Protein AF-A0A1C7MBB7-F1 (afdb_monomer_lite)

Secondary structure (DSSP, 8-state):
-EEE-TTT--EEEGGGEEE-TTS-EEEHHHHHHHHTTSTT----------------------TT---SS-HHHHHHHHHHHHHHHT--TT--HHHHHHHHHHHHHHHHT--SS-HHHHHHHHHHHHHHHHHHHHHHHHHHHHHHHHHHHHHHHHHHHHHHHHHHHHHHHHHHHHHHHHHHHHHHHHHHHHHHHHHHHHHHHHHHHHHHHHHHHHHHHHHHHHHHHHHHHHHHHHHHHHHHHHHHHHHHHHHHHHHHHHHHHTTS---------------------------S-------TT-----------------------PPPS---PPP------------------------------S-----S--B-TTS-B-S---------------

Organism: Grifola frondosa (NCBI:txid5627)

Radius of gyration: 67.94 Å; chains: 1; bounding box: 140×72×199 Å

Structure (mmCIF, N/CA/C/O backbone):
data_AF-A0A1C7MBB7-F1
#
_entry.id   AF-A0A1C7MBB7-F1
#
loop_
_atom_site.group_PDB
_atom_site.id
_atom_site.type_symbol
_atom_site.label_atom_id
_atom_site.label_alt_id
_atom_site.label_comp_id
_atom_site.label_asym_id
_atom_site.label_entity_id
_atom_site.label_seq_id
_atom_site.pdbx_PDB_ins_code
_atom_site.Cartn_x
_atom_site.Cartn_y
_atom_site.Cartn_z
_atom_site.occupancy
_atom_site.B_iso_or_equiv
_atom_site.auth_seq_id
_atom_site.auth_comp_id
_atom_site.auth_asym_id
_atom_site.auth_atom_id
_atom_site.pdbx_PDB_model_num
ATOM 1 N N . MET A 1 1 ? -43.942 28.222 29.149 1.00 74.62 1 MET A N 1
ATOM 2 C CA . MET A 1 1 ? -43.006 27.187 28.651 1.00 74.62 1 MET A CA 1
ATOM 3 C C . MET A 1 1 ? -43.796 25.932 28.315 1.00 74.62 1 MET A C 1
ATOM 5 O O . MET A 1 1 ? -44.731 25.623 29.048 1.00 74.62 1 MET A O 1
ATOM 9 N N . ARG A 1 2 ? -43.474 25.264 27.203 1.00 86.38 2 ARG A N 1
ATOM 10 C CA . ARG A 1 2 ? -44.085 23.990 26.786 1.00 86.38 2 ARG A CA 1
ATOM 11 C C . ARG A 1 2 ? -43.012 22.900 26.817 1.00 86.38 2 ARG A C 1
ATOM 13 O O . ARG A 1 2 ? -41.853 23.214 26.561 1.00 86.38 2 ARG A O 1
ATOM 20 N N . TYR A 1 3 ? -43.401 21.676 27.157 1.00 90.50 3 TYR A N 1
ATOM 21 C CA . TYR A 1 3 ? -42.502 20.526 27.287 1.00 90.50 3 TYR A CA 1
ATOM 22 C C . TYR A 1 3 ? -42.926 19.422 26.315 1.00 90.50 3 TYR A C 1
ATOM 24 O O . TYR A 1 3 ? -44.121 19.232 26.083 1.00 90.50 3 TYR A O 1
ATOM 32 N N . LEU A 1 4 ? -41.946 18.717 25.748 1.00 94.12 4 LEU A N 1
ATOM 33 C CA . LEU A 1 4 ? -42.153 17.647 24.773 1.00 94.12 4 LEU A CA 1
ATOM 34 C C . LEU A 1 4 ? -42.424 16.324 25.494 1.00 94.12 4 LEU A C 1
ATOM 36 O O . LEU A 1 4 ? -41.613 15.888 26.311 1.00 94.12 4 LEU A O 1
ATOM 40 N N . CYS A 1 5 ? -43.556 15.682 25.211 1.00 93.44 5 CYS A N 1
ATOM 41 C CA . CYS A 1 5 ? -43.841 14.355 25.748 1.00 93.44 5 CYS A CA 1
ATOM 42 C C . CYS A 1 5 ? -43.108 13.305 24.912 1.00 93.44 5 CYS A C 1
ATOM 44 O O . CYS A 1 5 ? -43.241 13.277 23.696 1.00 93.44 5 CYS A O 1
ATOM 46 N N . THR A 1 6 ? -42.352 12.412 25.546 1.00 87.81 6 THR A N 1
ATOM 47 C CA . THR A 1 6 ? -41.551 11.398 24.838 1.00 87.81 6 THR A CA 1
ATOM 48 C C . THR A 1 6 ? -42.374 10.258 24.232 1.00 87.81 6 THR A C 1
ATOM 50 O O . THR A 1 6 ? -41.851 9.538 23.387 1.00 87.81 6 THR A O 1
ATOM 53 N N . ILE A 1 7 ? -43.643 10.099 24.629 1.00 91.44 7 ILE A N 1
ATOM 54 C CA . ILE A 1 7 ? -44.544 9.059 24.103 1.00 91.44 7 ILE A CA 1
ATOM 55 C C . ILE A 1 7 ? -45.234 9.546 22.825 1.00 91.44 7 ILE A C 1
ATOM 57 O O . ILE A 1 7 ? -45.037 8.952 21.770 1.00 91.44 7 ILE A O 1
ATOM 61 N N . CYS A 1 8 ? -46.012 10.633 22.893 1.00 94.19 8 CYS A N 1
ATOM 62 C CA . CYS A 1 8 ? -46.713 11.167 21.718 1.00 94.19 8 CYS A CA 1
ATOM 63 C C . CYS A 1 8 ? -45.864 12.111 20.856 1.00 94.19 8 CYS A C 1
ATOM 65 O O . CYS A 1 8 ? -46.269 12.436 19.748 1.00 94.19 8 CYS A O 1
ATOM 67 N N . GLN A 1 9 ? -44.702 12.559 21.346 1.00 94.56 9 GLN A N 1
ATOM 68 C CA . GLN A 1 9 ? -43.842 13.549 20.682 1.00 94.56 9 GLN A CA 1
ATOM 69 C C . GLN A 1 9 ? -44.513 14.917 20.450 1.00 94.56 9 GLN A C 1
ATOM 71 O O . GLN A 1 9 ? -44.089 15.685 19.588 1.00 94.56 9 GLN A O 1
ATOM 76 N N . GLU A 1 10 ? -45.520 15.268 21.257 1.00 96.00 10 GLU A N 1
ATOM 77 C CA . GLU A 1 10 ? -46.204 16.565 21.201 1.00 96.00 10 GLU A CA 1
ATOM 78 C C . GLU A 1 10 ? -45.798 17.505 22.350 1.00 96.00 10 GLU A C 1
ATOM 80 O O . GLU A 1 10 ? -45.341 17.085 23.419 1.00 96.00 10 GLU A O 1
ATOM 85 N N . ASN A 1 11 ? -45.951 18.815 22.120 1.00 95.75 11 ASN A N 1
ATOM 86 C CA . ASN A 1 11 ? -45.633 19.861 23.092 1.00 95.75 11 ASN A CA 1
ATOM 87 C C . ASN A 1 11 ? -46.864 20.232 23.923 1.00 95.75 11 ASN A C 1
ATOM 89 O O . ASN A 1 11 ? -47.786 20.866 23.408 1.00 95.75 11 ASN A O 1
ATOM 93 N N . HIS A 1 12 ? -46.830 19.960 25.227 1.00 94.56 12 HIS A N 1
ATOM 94 C CA . HIS A 1 12 ? -47.936 20.283 26.131 1.00 94.56 12 HIS A CA 1
ATOM 95 C C . HIS A 1 12 ? -47.562 21.350 27.167 1.00 94.56 12 HIS A C 1
ATOM 97 O O . HIS A 1 12 ? -46.389 21.678 27.387 1.00 94.56 12 HIS A O 1
ATOM 103 N N . ALA A 1 13 ? -48.581 21.927 27.804 1.00 94.50 13 ALA A N 1
ATOM 104 C CA . ALA A 1 13 ? -48.385 22.812 28.944 1.00 94.50 13 ALA A CA 1
ATOM 105 C C . ALA A 1 13 ? -47.813 22.022 30.133 1.00 94.50 13 ALA A C 1
ATOM 107 O O . ALA A 1 13 ? -48.135 20.851 30.332 1.00 94.50 13 ALA A O 1
ATOM 108 N N . LEU A 1 14 ? -46.992 22.663 30.968 1.00 90.38 14 LEU A N 1
ATOM 109 C CA . LEU A 1 14 ? -46.420 22.001 32.148 1.00 90.38 14 LEU A CA 1
ATOM 110 C C . LEU A 1 14 ? -47.507 21.488 33.116 1.00 90.38 14 LEU A C 1
ATOM 112 O O . LEU A 1 14 ? -47.319 20.471 33.771 1.00 90.38 14 LEU A O 1
ATOM 116 N N . THR A 1 15 ? -48.674 22.137 33.154 1.00 93.38 15 THR A N 1
ATOM 117 C CA . THR A 1 15 ? -49.829 21.733 33.979 1.00 93.38 15 THR A CA 1
ATOM 118 C C . THR A 1 15 ? -50.407 20.367 33.594 1.00 93.38 15 THR A C 1
ATOM 120 O O . THR A 1 15 ? -50.960 19.661 34.441 1.00 93.38 15 THR A O 1
ATOM 123 N N . THR A 1 16 ? -50.245 19.971 32.329 1.00 92.81 16 THR A N 1
ATOM 124 C CA . THR A 1 16 ? -50.697 18.679 31.791 1.00 92.81 16 THR A CA 1
ATOM 125 C C . THR A 1 16 ? -49.640 17.577 31.887 1.00 92.81 16 THR A C 1
ATOM 127 O O . THR A 1 16 ? -49.920 16.442 31.518 1.00 92.81 16 THR A O 1
ATOM 130 N N . PHE A 1 17 ? -48.438 17.870 32.398 1.00 92.44 17 PHE A N 1
ATOM 131 C CA . PHE A 1 17 ? -47.412 16.853 32.629 1.00 92.44 17 PHE A CA 1
ATOM 132 C C . PHE A 1 17 ? -47.584 16.161 33.984 1.00 92.44 17 PHE A C 1
ATOM 134 O O . PHE A 1 17 ? -48.009 16.756 34.980 1.00 92.44 17 PHE A O 1
ATOM 141 N N . ARG A 1 18 ? -47.232 14.879 34.024 1.00 90.56 18 ARG A N 1
ATOM 142 C CA . ARG A 1 18 ? -47.072 14.085 35.243 1.00 90.56 18 ARG A CA 1
ATOM 143 C C . ARG A 1 18 ? -45.681 13.465 35.220 1.00 90.56 18 ARG A C 1
ATOM 145 O O . ARG A 1 18 ? -45.239 12.972 34.183 1.00 90.56 18 ARG A O 1
ATOM 152 N N . PHE A 1 19 ? -44.991 13.536 36.352 1.00 86.50 19 PHE A N 1
ATOM 153 C CA . PHE A 1 19 ? -43.630 13.032 36.505 1.00 86.50 19 PHE A CA 1
ATOM 154 C C . PHE A 1 19 ? -43.663 11.738 37.309 1.00 86.50 19 PHE A C 1
ATOM 156 O O . PHE A 1 19 ? -44.299 11.672 38.359 1.00 86.50 19 PHE A O 1
ATOM 163 N N . LEU A 1 20 ? -42.994 10.709 36.800 1.00 83.19 20 LEU A N 1
ATOM 164 C CA . LEU A 1 20 ? -42.780 9.467 37.534 1.00 83.19 20 LEU A CA 1
ATOM 165 C C . LEU A 1 20 ? -41.634 9.640 38.537 1.00 83.19 20 LEU A C 1
ATOM 167 O O . LEU A 1 20 ? -40.780 10.510 38.373 1.00 83.19 20 LEU A O 1
ATOM 171 N N . LEU A 1 21 ? -41.561 8.755 39.536 1.00 78.06 21 LEU A N 1
ATOM 172 C CA . LEU A 1 21 ? -40.482 8.741 40.539 1.00 78.06 21 LEU A CA 1
ATOM 173 C C . LEU A 1 21 ? -39.079 8.593 39.919 1.00 78.06 21 LEU A C 1
ATOM 175 O O . LEU A 1 21 ? -38.090 8.995 40.521 1.00 78.06 21 LEU A O 1
ATOM 179 N N . CYS A 1 22 ? -38.984 8.065 38.694 1.00 82.00 22 CYS A N 1
ATOM 180 C CA . CYS A 1 22 ? -37.740 7.985 37.927 1.00 82.00 22 CYS A CA 1
ATOM 181 C C . CYS A 1 22 ? -37.345 9.300 37.223 1.00 82.00 22 CYS A C 1
ATOM 183 O O . CYS A 1 22 ? -36.386 9.308 36.456 1.00 82.00 22 CYS A O 1
ATOM 185 N N . GLY A 1 23 ? -38.085 10.393 37.435 1.00 81.62 23 GLY A N 1
ATOM 186 C CA . GLY A 1 23 ? -37.796 11.723 36.889 1.00 81.62 23 GLY A CA 1
ATOM 187 C C . GLY A 1 23 ? -38.270 11.961 35.451 1.00 81.62 23 GLY A C 1
ATOM 188 O O . GLY A 1 23 ? -38.187 13.085 34.962 1.00 81.62 23 GLY A O 1
ATOM 189 N N . HIS A 1 24 ? -38.806 10.947 34.768 1.00 87.44 24 HIS A N 1
ATOM 190 C CA . HIS A 1 24 ? -39.377 11.109 33.429 1.00 87.44 24 HIS A CA 1
ATOM 191 C C . HIS A 1 24 ? -40.777 11.734 33.497 1.00 87.44 24 HIS A C 1
ATOM 193 O O . HIS A 1 24 ? -41.608 11.323 34.310 1.00 87.44 24 HIS A O 1
ATOM 199 N N . GLY A 1 25 ? -41.036 12.721 32.635 1.00 86.75 25 GLY A N 1
ATOM 200 C CA . GLY A 1 25 ? -42.322 13.406 32.520 1.00 86.75 25 GLY A CA 1
ATOM 201 C C . GLY A 1 25 ? -43.064 13.035 31.239 1.00 86.75 25 GLY A C 1
ATOM 202 O O . GLY A 1 25 ? -42.468 13.005 30.163 1.00 86.75 25 GLY A O 1
ATOM 203 N N . PHE A 1 26 ? -44.373 12.814 31.339 1.00 94.12 26 PHE A N 1
ATOM 204 C CA . PHE A 1 26 ? -45.247 12.537 30.195 1.00 94.12 26 PHE A CA 1
ATOM 205 C C . PHE A 1 26 ? -46.540 13.353 30.296 1.00 94.12 26 PHE A C 1
ATOM 207 O O . PHE A 1 26 ? -46.907 13.792 31.389 1.00 94.12 26 PHE A O 1
ATOM 214 N N . CYS A 1 27 ? -47.244 13.562 29.179 1.00 95.50 27 CYS A N 1
ATOM 215 C CA . CYS A 1 27 ? -48.563 14.191 29.233 1.00 95.50 27 CYS A CA 1
ATOM 216 C C . CYS A 1 27 ? -49.583 13.260 29.911 1.00 95.50 27 CYS A C 1
ATOM 218 O O . CYS A 1 27 ? -49.435 12.033 29.885 1.00 95.50 27 CYS A O 1
ATOM 220 N N . SER A 1 28 ? -50.604 13.851 30.537 1.00 93.56 28 SER A N 1
ATOM 221 C CA . SER A 1 28 ? -51.663 13.150 31.276 1.00 93.56 28 SER A CA 1
ATOM 222 C C . SER A 1 28 ? -52.279 12.006 30.482 1.00 93.56 28 SER A C 1
ATOM 224 O O . SER A 1 28 ? -52.461 10.915 31.018 1.00 93.56 28 SER A O 1
ATOM 226 N N . ASP A 1 29 ? -52.527 12.244 29.199 1.00 93.94 29 ASP A N 1
ATOM 227 C CA . ASP A 1 29 ? -53.282 11.338 28.339 1.00 93.94 29 ASP A CA 1
ATOM 228 C C . ASP A 1 29 ? -52.430 10.119 27.966 1.00 93.94 29 ASP A C 1
ATOM 230 O O . ASP A 1 29 ? -52.895 8.980 28.025 1.00 93.94 29 ASP A O 1
ATOM 234 N N . CYS A 1 30 ? -51.137 10.330 27.684 1.00 93.69 30 CYS A N 1
ATOM 235 C CA . CYS A 1 30 ? -50.192 9.239 27.448 1.00 93.69 30 CYS A CA 1
ATOM 236 C C . CYS A 1 30 ? -49.942 8.416 28.714 1.00 93.69 30 CYS A C 1
ATOM 238 O O . CYS A 1 30 ? -49.862 7.194 28.630 1.00 93.69 30 CYS A O 1
ATOM 240 N N . ILE A 1 31 ? -49.851 9.049 29.888 1.00 90.25 31 ILE A N 1
ATOM 241 C CA . ILE A 1 31 ? -49.712 8.318 31.156 1.00 90.25 31 ILE A CA 1
ATOM 242 C C . ILE A 1 31 ? -50.953 7.474 31.444 1.00 90.25 31 ILE A C 1
ATOM 244 O O . ILE A 1 31 ? -50.811 6.311 31.813 1.00 90.25 31 ILE A O 1
ATOM 248 N N . GLN A 1 32 ? -52.155 8.022 31.238 1.00 87.06 32 GLN A N 1
ATOM 249 C CA . GLN A 1 32 ? -53.396 7.275 31.428 1.00 87.06 32 GLN A CA 1
ATOM 250 C C . GLN A 1 32 ? -53.483 6.088 30.468 1.00 87.06 32 GLN A C 1
ATOM 252 O O . GLN A 1 32 ? -53.788 4.975 30.882 1.00 87.06 32 GLN A O 1
ATOM 257 N N . THR A 1 33 ? -53.132 6.300 29.203 1.00 88.50 33 THR A N 1
ATOM 258 C CA . THR A 1 33 ? -53.221 5.256 28.179 1.00 88.50 33 THR A CA 1
ATOM 259 C C . THR A 1 33 ? -52.173 4.160 28.375 1.00 88.50 33 THR A C 1
ATOM 261 O O . THR A 1 33 ? -52.493 2.987 28.236 1.00 88.50 33 THR A O 1
ATOM 264 N N . VAL A 1 34 ? -50.929 4.513 28.717 1.00 82.56 34 VAL A N 1
ATOM 265 C CA . VAL A 1 34 ? -49.808 3.556 28.766 1.00 82.56 34 VAL A CA 1
ATOM 266 C C . VAL A 1 34 ? -49.686 2.857 30.119 1.00 82.56 34 VAL A C 1
ATOM 268 O O . VAL A 1 34 ? -49.382 1.668 30.153 1.00 82.56 34 VAL A O 1
ATOM 271 N N . LEU A 1 35 ? -49.925 3.551 31.237 1.00 73.94 35 LEU A N 1
ATOM 272 C CA . LEU A 1 35 ? -49.762 2.948 32.567 1.00 73.94 35 LEU A CA 1
ATOM 273 C C . LEU A 1 35 ? -51.020 2.227 33.058 1.00 73.94 35 LEU A C 1
ATOM 275 O O . LEU A 1 35 ? -50.889 1.254 33.793 1.00 73.94 35 LEU A O 1
ATOM 279 N N . PHE A 1 36 ? -52.217 2.647 32.635 1.00 66.62 36 PHE A N 1
ATOM 280 C CA . PHE A 1 36 ? -53.476 2.039 33.094 1.00 66.62 36 PHE A CA 1
ATOM 281 C C . PHE A 1 36 ? -54.073 1.023 32.105 1.00 66.62 36 PHE A C 1
ATOM 283 O O . PHE A 1 36 ? -55.148 0.491 32.359 1.00 66.62 36 PHE A O 1
ATOM 290 N N . HIS A 1 37 ? -53.383 0.704 31.001 1.00 66.31 37 HIS A N 1
ATOM 291 C CA . HIS A 1 37 ? -53.708 -0.471 30.172 1.00 66.31 37 HIS A CA 1
ATOM 292 C C . HIS A 1 37 ? -53.126 -1.785 30.710 1.00 66.31 37 HIS A C 1
ATOM 294 O O . HIS A 1 37 ? -53.369 -2.842 30.131 1.00 66.31 37 HIS A O 1
ATOM 300 N N . PHE A 1 38 ? -52.383 -1.744 31.817 1.00 60.94 38 PHE A N 1
ATOM 301 C CA . PHE A 1 38 ? -52.039 -2.946 32.562 1.00 60.94 38 PHE A CA 1
ATOM 302 C C . PHE A 1 38 ? -53.177 -3.236 33.552 1.00 60.94 38 PHE A C 1
ATOM 304 O O . PHE A 1 38 ? -53.322 -2.480 34.514 1.00 60.94 38 PHE A O 1
ATOM 311 N N . PRO A 1 39 ? -53.986 -4.296 33.347 1.00 57.81 39 PRO A N 1
ATOM 312 C CA . PRO A 1 39 ? -55.131 -4.604 34.211 1.00 57.81 39 PRO A CA 1
ATOM 313 C C . PRO A 1 39 ? -54.750 -4.869 35.681 1.00 57.81 39 PRO A C 1
ATOM 315 O O . PRO A 1 39 ? -55.620 -4.817 36.544 1.00 57.81 39 PRO A O 1
ATOM 318 N N . ASP A 1 40 ? -53.457 -5.063 35.967 1.00 52.81 40 ASP A N 1
ATOM 319 C CA . ASP A 1 40 ? -52.919 -5.356 37.301 1.00 52.81 40 ASP A CA 1
ATOM 320 C C . ASP A 1 40 ? -52.143 -4.182 37.941 1.00 52.81 40 ASP A C 1
ATOM 322 O O . ASP A 1 40 ? -51.558 -4.324 39.017 1.00 52.81 40 ASP A O 1
ATOM 326 N N . ALA A 1 41 ? -52.095 -3.007 37.301 1.00 51.41 41 ALA A N 1
ATOM 327 C CA . ALA A 1 41 ? -51.385 -1.850 37.846 1.00 51.41 41 ALA A CA 1
ATOM 328 C C . ALA A 1 41 ? -52.277 -1.064 38.822 1.00 51.41 41 ALA A C 1
ATOM 330 O O . ALA A 1 41 ? -53.028 -0.168 38.434 1.00 51.41 41 ALA A O 1
ATOM 331 N N . HIS A 1 42 ? -52.177 -1.374 40.117 1.00 50.16 42 HIS A N 1
ATOM 332 C CA . HIS A 1 42 ? -52.805 -0.568 41.163 1.00 50.16 42 HIS A CA 1
ATOM 333 C C . HIS A 1 42 ? -51.989 0.711 41.416 1.00 50.16 42 HIS A C 1
ATOM 335 O O . HIS A 1 42 ? -50.816 0.618 41.790 1.00 50.16 42 HIS A O 1
ATOM 341 N N . PRO A 1 43 ? -52.570 1.915 41.250 1.00 51.03 43 PRO A N 1
ATOM 342 C CA . PRO A 1 43 ? -51.902 3.144 41.647 1.00 51.03 43 PRO A CA 1
ATOM 343 C C . PRO A 1 43 ? -51.699 3.131 43.165 1.00 51.03 43 PRO A C 1
ATOM 345 O O . PRO A 1 43 ? -52.655 3.178 43.938 1.00 51.03 43 PRO A O 1
ATOM 348 N N . VAL A 1 44 ? -50.440 3.064 43.597 1.00 48.47 44 VAL A N 1
ATOM 349 C CA . VAL A 1 44 ? -50.074 3.287 44.996 1.00 48.47 44 VAL A CA 1
ATOM 350 C C . VAL A 1 44 ? -50.167 4.788 45.240 1.00 48.47 44 VAL A C 1
ATOM 352 O O . VAL A 1 44 ? -49.237 5.542 44.956 1.00 48.47 44 VAL A O 1
ATOM 355 N N . PHE A 1 45 ? -51.323 5.235 45.724 1.00 43.97 45 PHE A N 1
ATOM 356 C CA . PHE A 1 45 ? -51.444 6.559 46.313 1.00 43.97 45 PHE A CA 1
ATOM 357 C C . PHE A 1 45 ? -50.676 6.529 47.630 1.00 43.97 45 PHE A C 1
ATOM 359 O O . PHE A 1 45 ? -51.116 5.926 48.606 1.00 43.97 45 PHE A O 1
ATOM 366 N N . ILE A 1 46 ? -49.490 7.136 47.638 1.00 42.34 46 ILE A N 1
ATOM 367 C CA . ILE A 1 46 ? -48.825 7.489 48.887 1.00 42.34 46 ILE A CA 1
ATOM 368 C C . ILE A 1 46 ? -49.637 8.654 49.439 1.00 42.34 46 ILE A C 1
ATOM 370 O O . ILE A 1 46 ? -49.432 9.806 49.059 1.00 42.34 46 ILE A O 1
ATOM 374 N N . ASP A 1 47 ? -50.638 8.324 50.247 1.00 35.34 47 ASP A N 1
ATOM 375 C CA . ASP A 1 47 ? -51.348 9.308 51.038 1.00 35.34 47 ASP A CA 1
ATOM 376 C C . ASP A 1 47 ? -50.350 9.796 52.089 1.00 35.34 47 ASP A C 1
ATOM 378 O O . ASP A 1 47 ? -50.047 9.105 53.064 1.00 35.34 47 ASP A O 1
ATOM 382 N N . SER A 1 48 ? -49.750 10.959 51.842 1.00 39.06 48 SER A N 1
ATOM 383 C CA . SER A 1 48 ? -48.889 11.653 52.800 1.00 39.06 48 SER A CA 1
ATOM 384 C C . SER A 1 48 ? -49.735 12.247 53.928 1.00 39.06 48 SER A C 1
ATOM 386 O O . SER A 1 48 ? -49.613 13.423 54.267 1.00 39.06 48 SER A O 1
ATOM 388 N N . SER A 1 49 ? -50.621 11.447 54.518 1.00 42.31 49 SER A N 1
ATOM 389 C CA . SER A 1 49 ? -51.224 11.755 55.799 1.00 42.31 49 SER A CA 1
ATOM 390 C C . SER A 1 49 ? -50.158 11.511 56.862 1.00 42.31 49 SER A C 1
ATOM 392 O O . SER A 1 49 ? -50.114 10.464 57.510 1.00 42.31 49 SER A O 1
ATOM 394 N N . GLU A 1 50 ? -49.280 12.496 57.039 1.00 43.84 50 GLU A N 1
ATOM 395 C CA . GLU A 1 50 ? -48.503 12.687 58.260 1.00 43.84 50 GLU A CA 1
ATOM 396 C C . GLU A 1 50 ? -49.474 12.978 59.415 1.00 43.84 50 GLU A C 1
ATOM 398 O O . GLU A 1 50 ? -49.576 14.084 59.932 1.00 43.84 50 GLU A O 1
ATOM 403 N N . SER A 1 51 ? -50.231 11.965 59.832 1.00 42.81 51 SER A N 1
ATOM 404 C CA . SER A 1 51 ? -50.850 11.934 61.150 1.00 42.81 51 SER A CA 1
ATOM 405 C C . SER A 1 51 ? -49.851 11.280 62.090 1.00 42.81 51 SER A C 1
ATOM 407 O O . SER A 1 51 ? -50.017 10.146 62.530 1.00 42.81 51 SER A O 1
ATOM 409 N N . SER A 1 52 ? -48.781 12.021 62.383 1.00 44.44 52 SER A N 1
ATOM 410 C CA . SER A 1 52 ? -47.978 11.815 63.585 1.00 44.44 52 SER A CA 1
ATOM 411 C C . SER A 1 52 ? -48.864 12.120 64.790 1.00 44.44 52 SER A C 1
ATOM 413 O O . SER A 1 52 ? -48.789 13.185 65.400 1.00 44.44 52 SER A O 1
ATOM 415 N N . SER A 1 53 ? -49.751 11.184 65.125 1.00 40.28 53 SER A N 1
ATOM 416 C CA . SER A 1 53 ? -50.398 11.130 66.425 1.00 40.28 53 SER A CA 1
ATOM 417 C C . SER A 1 53 ? -49.324 10.748 67.433 1.00 40.28 53 SER A C 1
ATOM 419 O O . SER A 1 53 ? -49.069 9.579 67.713 1.00 40.28 53 SER A O 1
ATOM 421 N N . GLN A 1 54 ? -48.647 11.779 67.925 1.00 45.00 54 GLN A N 1
ATOM 422 C CA . GLN A 1 54 ? -47.765 11.753 69.074 1.00 45.00 54 GLN A CA 1
ATOM 423 C C . GLN A 1 54 ? -48.600 11.317 70.288 1.00 45.00 54 GLN A C 1
ATOM 425 O O . GLN A 1 54 ? -49.183 12.133 70.997 1.00 45.00 54 GLN A O 1
ATOM 430 N N . LEU A 1 55 ? -48.717 10.002 70.483 1.00 40.28 55 LEU A N 1
ATOM 431 C CA . LEU A 1 55 ? -49.243 9.403 71.703 1.00 40.28 55 LEU A CA 1
ATOM 432 C C . LEU A 1 55 ? -48.283 9.778 72.835 1.00 40.28 55 LEU A C 1
ATOM 434 O O . LEU A 1 55 ? -47.217 9.183 72.990 1.00 40.28 55 LEU A O 1
ATOM 438 N N . GLN A 1 56 ? -48.641 10.812 73.595 1.00 42.88 56 GLN A N 1
ATOM 439 C CA . GLN A 1 56 ? -48.006 11.078 74.876 1.00 42.88 56 GLN A CA 1
ATOM 440 C C . GLN A 1 56 ? -48.271 9.890 75.812 1.00 42.88 56 GLN A C 1
ATOM 442 O O . GLN A 1 56 ? -49.422 9.464 75.939 1.00 42.88 56 GLN A O 1
ATOM 447 N N . PRO A 1 57 ? -47.242 9.359 76.490 1.00 43.00 57 PRO A N 1
ATOM 448 C CA . PRO A 1 57 ? -47.440 8.355 77.514 1.00 43.00 57 PRO A CA 1
ATOM 449 C C . PRO A 1 57 ? -48.049 9.043 78.738 1.00 43.00 57 PRO A C 1
ATOM 451 O O . PRO A 1 57 ? -47.389 9.806 79.443 1.00 43.00 57 PRO A O 1
ATOM 454 N N . THR A 1 58 ? -49.327 8.782 78.995 1.00 43.12 58 THR A N 1
ATOM 455 C CA . THR A 1 58 ? -49.953 9.073 80.284 1.00 43.12 58 THR A CA 1
ATOM 456 C C . THR A 1 58 ? -49.261 8.232 81.354 1.00 43.12 58 THR A C 1
ATOM 458 O O . THR A 1 58 ? -49.506 7.031 81.470 1.00 43.12 58 THR A O 1
ATOM 461 N N . HIS A 1 59 ? -48.366 8.870 82.108 1.00 46.41 59 HIS A N 1
ATOM 462 C CA . HIS A 1 59 ? -47.782 8.351 83.340 1.00 46.41 59 HIS A CA 1
ATOM 463 C C . HIS A 1 59 ? -48.889 8.181 84.389 1.00 46.41 59 HIS A C 1
ATOM 465 O O . HIS A 1 59 ? -49.248 9.124 85.089 1.00 46.41 59 HIS A O 1
ATOM 471 N N . HIS A 1 60 ? -49.437 6.972 84.482 1.00 45.31 60 HIS A N 1
ATOM 472 C CA . HIS A 1 60 ? -50.104 6.506 85.690 1.00 45.31 60 HIS A CA 1
ATOM 473 C C . HIS A 1 60 ? -49.055 5.791 86.545 1.00 45.31 60 HIS A C 1
ATOM 475 O O . HIS A 1 60 ? -48.601 4.701 86.197 1.00 45.31 60 HIS A O 1
ATOM 481 N N . GLU A 1 61 ? -48.640 6.431 87.637 1.00 44.78 61 GLU A N 1
ATOM 482 C CA . GLU A 1 61 ? -47.849 5.801 88.694 1.00 44.78 61 GLU A CA 1
ATOM 483 C C . GLU A 1 61 ? -48.754 4.827 89.466 1.00 44.78 61 GLU A C 1
ATOM 485 O O . GLU A 1 61 ? -49.448 5.205 90.405 1.00 44.78 61 GLU A O 1
ATOM 490 N N . ASP A 1 62 ? -48.807 3.573 89.006 1.00 43.88 62 ASP A N 1
ATOM 491 C CA . ASP A 1 62 ? -49.349 2.445 89.772 1.00 43.88 62 ASP A CA 1
ATOM 492 C C . ASP A 1 62 ? -48.221 1.918 90.673 1.00 43.88 62 ASP A C 1
ATOM 494 O O . ASP A 1 62 ? -47.396 1.086 90.277 1.00 43.88 62 ASP A O 1
ATOM 498 N N . GLU A 1 63 ? -48.120 2.494 91.872 1.00 48.03 63 GLU A N 1
ATOM 499 C CA . GLU A 1 63 ? -47.199 2.055 92.915 1.00 48.03 63 GLU A CA 1
ATOM 500 C C . GLU A 1 63 ? -47.527 0.613 93.337 1.00 48.03 63 GLU A C 1
ATOM 502 O O . GLU A 1 63 ? -48.576 0.325 93.910 1.00 48.03 63 GLU A O 1
ATOM 507 N N . GLY A 1 64 ? -46.591 -0.308 93.088 1.00 49.72 64 GLY A N 1
ATOM 508 C CA . GLY A 1 64 ? -46.547 -1.604 93.776 1.00 49.72 64 GLY A CA 1
ATOM 509 C C . GLY A 1 64 ? -46.680 -2.854 92.909 1.00 49.72 64 GLY A C 1
ATOM 510 O O . GLY A 1 64 ? -46.586 -3.959 93.445 1.00 49.72 64 GLY A O 1
ATOM 511 N N . ARG A 1 65 ? -46.830 -2.743 91.583 1.00 53.28 65 ARG A N 1
ATOM 512 C CA . ARG A 1 65 ? -46.720 -3.923 90.710 1.00 53.28 65 ARG A CA 1
ATOM 513 C C . ARG A 1 65 ? -45.256 -4.175 90.376 1.00 53.28 65 ARG A C 1
ATOM 515 O O . ARG A 1 65 ? -44.639 -3.411 89.638 1.00 53.28 65 ARG A O 1
ATOM 522 N N . GLN A 1 66 ? -44.696 -5.262 90.915 1.00 55.88 66 GLN A N 1
ATOM 523 C CA . GLN A 1 66 ? -43.450 -5.812 90.382 1.00 55.88 66 GLN A CA 1
ATOM 524 C C . GLN A 1 66 ? -43.580 -5.899 88.854 1.00 55.88 66 GLN A C 1
ATOM 526 O O . GLN A 1 66 ? -44.614 -6.380 88.374 1.00 55.88 66 GLN A O 1
ATOM 531 N N . PRO A 1 67 ? -42.586 -5.414 88.086 1.00 59.31 67 PRO A N 1
ATOM 532 C CA . PRO A 1 67 ? -42.639 -5.513 86.639 1.00 59.31 67 PRO A CA 1
ATOM 533 C C . PRO A 1 67 ? -42.875 -6.985 86.271 1.00 59.31 67 PRO A C 1
ATOM 535 O O . PRO A 1 67 ? -42.208 -7.856 86.832 1.00 59.31 67 PRO A O 1
ATOM 538 N N . PRO A 1 68 ? -43.811 -7.283 85.350 1.00 69.94 68 PRO A N 1
ATOM 539 C CA . PRO A 1 68 ? -44.210 -8.656 85.022 1.00 69.94 68 PRO A CA 1
ATOM 540 C C . PRO A 1 68 ? -43.072 -9.498 84.423 1.00 69.94 68 PRO A C 1
ATOM 542 O O . PRO A 1 68 ? -43.237 -10.693 84.197 1.00 69.94 68 PRO A O 1
ATOM 545 N N . PHE A 1 69 ? -41.914 -8.883 84.174 1.00 74.81 69 PHE A N 1
ATOM 546 C CA . PHE A 1 69 ? -40.747 -9.481 83.554 1.00 74.81 69 PHE A CA 1
ATOM 547 C C . PHE A 1 69 ? -39.483 -9.176 84.356 1.00 74.81 69 PHE A C 1
ATOM 549 O O . PHE A 1 69 ? -39.321 -8.095 84.928 1.00 74.81 69 PHE A O 1
ATOM 556 N N . SER A 1 70 ? -38.551 -10.128 84.353 1.00 82.12 70 SER A N 1
ATOM 557 C CA . SER A 1 70 ? -37.241 -9.951 84.968 1.00 82.12 70 SER A CA 1
ATOM 558 C C . SER A 1 70 ? -36.454 -8.830 84.271 1.00 82.12 70 SER A C 1
ATOM 560 O O . SER A 1 70 ? -36.530 -8.624 83.058 1.00 82.12 70 SER A O 1
ATOM 562 N N . ARG A 1 71 ? -35.646 -8.092 85.041 1.00 80.31 71 ARG A N 1
ATOM 563 C CA . ARG A 1 71 ? -34.801 -7.003 84.518 1.00 80.31 71 ARG A CA 1
ATOM 564 C C . ARG A 1 71 ? -33.816 -7.488 83.446 1.00 80.31 71 ARG A C 1
ATOM 566 O O . ARG A 1 71 ? -33.484 -6.740 82.528 1.00 80.31 71 ARG A O 1
ATOM 573 N N . THR A 1 72 ? -33.374 -8.741 83.539 1.00 81.00 72 THR A N 1
ATOM 574 C CA . THR A 1 72 ? -32.518 -9.392 82.540 1.00 81.00 72 THR A CA 1
ATOM 575 C C . THR A 1 72 ? -33.241 -9.562 81.207 1.00 81.00 72 THR A C 1
ATOM 577 O O . THR A 1 72 ? -32.678 -9.202 80.176 1.00 81.00 72 THR A O 1
ATOM 580 N N . LEU A 1 73 ? -34.502 -10.006 81.226 1.00 78.25 73 LEU A N 1
ATOM 581 C CA . LEU A 1 73 ? -35.320 -10.148 80.022 1.00 78.25 73 LEU A CA 1
ATOM 582 C C . LEU A 1 73 ? -35.591 -8.793 79.357 1.00 78.25 73 LEU A C 1
ATOM 584 O O . LEU A 1 73 ? -35.448 -8.671 78.145 1.00 78.25 73 LEU A O 1
ATOM 588 N N . LEU A 1 74 ? -35.904 -7.754 80.138 1.00 77.62 74 LEU A N 1
ATOM 589 C CA . LEU A 1 74 ? -36.099 -6.400 79.601 1.00 77.62 74 LEU A CA 1
ATOM 590 C C . LEU A 1 74 ? -34.831 -5.862 78.925 1.00 77.62 74 LEU A C 1
ATOM 592 O O . LEU A 1 74 ? -34.906 -5.299 77.836 1.00 77.62 74 LEU A O 1
ATOM 596 N N . THR A 1 75 ? -33.661 -6.096 79.525 1.00 80.94 75 THR A N 1
ATOM 597 C CA . THR A 1 75 ? -32.374 -5.717 78.916 1.00 80.94 75 THR A CA 1
ATOM 598 C C . THR A 1 75 ? -32.133 -6.464 77.598 1.00 80.94 75 THR A C 1
ATOM 600 O O . THR A 1 75 ? -31.692 -5.858 76.624 1.00 80.94 75 THR A O 1
ATOM 603 N N . GLN A 1 76 ? -32.466 -7.759 77.529 1.00 79.56 76 GLN A N 1
ATOM 604 C CA . GLN A 1 76 ? -32.351 -8.553 76.299 1.00 79.56 76 GLN A CA 1
ATOM 605 C C . GLN A 1 76 ? -33.349 -8.116 75.218 1.00 79.56 76 GLN A C 1
ATOM 607 O O . GLN A 1 76 ? -32.971 -7.995 74.056 1.00 79.56 76 GLN A O 1
ATOM 612 N N . MET A 1 77 ? -34.599 -7.819 75.589 1.00 74.88 77 MET A N 1
ATOM 613 C CA . MET A 1 77 ? -35.608 -7.273 74.675 1.00 74.88 77 MET A CA 1
ATOM 614 C C . MET A 1 77 ? -35.165 -5.933 74.098 1.00 74.88 77 MET A C 1
ATOM 616 O O . MET A 1 77 ? -35.292 -5.709 72.898 1.00 74.88 77 MET A O 1
ATOM 620 N N . GLN A 1 78 ? -34.622 -5.053 74.941 1.00 77.38 78 GLN A N 1
ATOM 621 C CA . GLN A 1 78 ? -34.139 -3.750 74.511 1.00 77.38 78 GLN A CA 1
ATOM 622 C C . GLN A 1 78 ? -32.934 -3.904 73.580 1.00 77.38 78 GLN A C 1
ATOM 624 O O . GLN A 1 78 ? -32.929 -3.305 72.512 1.00 77.38 78 GLN A O 1
ATOM 629 N N . HIS A 1 79 ? -31.980 -4.785 73.903 1.00 77.12 79 HIS A N 1
ATOM 630 C CA . HIS A 1 79 ? -30.852 -5.113 73.028 1.00 77.12 79 HIS A CA 1
ATOM 631 C C . HIS A 1 79 ? -31.313 -5.644 71.659 1.00 77.12 79 HIS A C 1
ATOM 633 O O . HIS A 1 79 ? -30.917 -5.097 70.630 1.00 77.12 79 HIS A O 1
ATOM 639 N N . ALA A 1 80 ? -32.210 -6.635 71.637 1.00 76.81 80 ALA A N 1
ATOM 640 C CA . ALA A 1 80 ? -32.787 -7.174 70.406 1.00 76.81 80 ALA A CA 1
ATOM 641 C C . ALA A 1 80 ? -33.539 -6.101 69.603 1.00 76.81 80 ALA A C 1
ATOM 643 O O . ALA A 1 80 ? -33.384 -6.034 68.386 1.00 76.81 80 ALA A O 1
ATOM 644 N N . ALA A 1 81 ? -34.299 -5.226 70.270 1.00 75.00 81 ALA A N 1
ATOM 645 C CA . ALA A 1 81 ? -34.978 -4.109 69.622 1.00 75.00 81 ALA A CA 1
ATOM 646 C C . ALA A 1 81 ? -33.974 -3.173 68.941 1.00 75.00 81 ALA A C 1
ATOM 648 O O . ALA A 1 81 ? -34.147 -2.896 67.762 1.00 75.00 81 ALA A O 1
ATOM 649 N N . THR A 1 82 ? -32.904 -2.764 69.636 1.00 73.12 82 THR A N 1
ATOM 650 C CA . THR A 1 82 ? -31.836 -1.925 69.054 1.00 73.12 82 THR A CA 1
ATOM 651 C C . THR A 1 82 ? -31.147 -2.579 67.858 1.00 73.12 82 THR A C 1
ATOM 653 O O . THR A 1 82 ? -30.908 -1.906 66.861 1.00 73.12 82 THR A O 1
ATOM 656 N N . GLU A 1 83 ? -30.829 -3.876 67.921 1.00 77.19 83 GLU A N 1
ATOM 657 C CA . GLU A 1 83 ? -30.240 -4.593 66.778 1.00 77.19 83 GLU A CA 1
ATOM 658 C C . GLU A 1 83 ? -31.199 -4.591 65.580 1.00 77.19 83 GLU A C 1
ATOM 660 O O . GLU A 1 83 ? -30.747 -4.399 64.457 1.00 77.19 83 GLU A O 1
ATOM 665 N N . ILE A 1 84 ? -32.516 -4.707 65.803 1.00 76.19 84 ILE A N 1
ATOM 666 C CA . ILE A 1 84 ? -33.520 -4.613 64.733 1.00 76.19 84 ILE A CA 1
ATOM 667 C C . ILE A 1 84 ? -33.621 -3.195 64.167 1.00 76.19 84 ILE A C 1
ATOM 669 O O . ILE A 1 84 ? -33.631 -3.046 62.948 1.00 76.19 84 ILE A O 1
ATOM 673 N N . THR A 1 85 ? -33.690 -2.154 65.006 1.00 75.31 85 THR A N 1
ATOM 674 C CA . THR A 1 85 ? -33.764 -0.762 64.524 1.00 75.31 85 THR A CA 1
ATOM 675 C C . THR A 1 85 ? -32.507 -0.335 63.778 1.00 75.31 85 THR A C 1
ATOM 677 O O . THR A 1 85 ? -32.586 0.524 62.905 1.00 75.31 85 THR A O 1
ATOM 680 N N . ASN A 1 86 ? -31.364 -0.942 64.093 1.00 76.19 86 ASN A N 1
ATOM 681 C CA . ASN A 1 86 ? -30.103 -0.685 63.409 1.00 76.19 86 ASN A CA 1
ATOM 682 C C . ASN A 1 86 ? -29.936 -1.502 62.116 1.00 76.19 86 ASN A C 1
ATOM 684 O O . ASN A 1 86 ? -28.950 -1.295 61.409 1.00 76.19 86 ASN A O 1
ATOM 688 N N . MET A 1 87 ? -30.864 -2.412 61.782 1.00 77.88 87 MET A N 1
ATOM 689 C CA . MET A 1 87 ? -30.811 -3.123 60.506 1.00 77.88 87 MET A CA 1
ATOM 690 C C . MET A 1 87 ? -31.325 -2.254 59.360 1.00 77.88 87 MET A C 1
ATOM 692 O O . MET A 1 87 ? -32.507 -1.928 59.277 1.00 77.88 87 MET A O 1
ATOM 696 N N . ASP A 1 88 ? -30.431 -1.932 58.433 1.00 75.94 88 ASP A N 1
ATOM 697 C CA . ASP A 1 88 ? -30.733 -1.213 57.202 1.00 75.94 88 ASP A CA 1
ATOM 698 C C . ASP A 1 88 ? -30.767 -2.147 55.974 1.00 75.94 88 ASP A C 1
ATOM 700 O O . ASP A 1 88 ? -30.521 -3.353 56.041 1.00 75.94 88 ASP A O 1
ATOM 704 N N . SER A 1 89 ? -31.042 -1.573 54.800 1.00 70.69 89 SER A N 1
ATOM 705 C CA . SER A 1 89 ? -31.019 -2.294 53.514 1.00 70.69 89 SER A CA 1
ATOM 706 C C . SER A 1 89 ? -29.627 -2.797 53.076 1.00 70.69 89 SER A C 1
ATOM 708 O O . SER A 1 89 ? -29.503 -3.457 52.034 1.00 70.69 89 SER A O 1
ATOM 710 N N . GLN A 1 90 ? -28.571 -2.464 53.825 1.00 72.81 90 GLN A N 1
ATOM 711 C CA . GLN A 1 90 ? -27.189 -2.874 53.569 1.00 72.81 90 GLN A CA 1
ATOM 712 C C . GLN A 1 90 ? -26.687 -3.933 54.552 1.00 72.81 90 GLN A C 1
ATOM 714 O O . GLN A 1 90 ? -25.596 -4.471 54.354 1.00 72.81 90 GLN A O 1
ATOM 719 N N . CYS A 1 91 ? -27.482 -4.276 55.565 1.00 76.50 91 CYS A N 1
ATOM 720 C CA . CYS A 1 91 ? -27.118 -5.275 56.551 1.00 76.50 91 CYS A CA 1
ATOM 721 C C . CYS A 1 91 ? -26.846 -6.637 55.907 1.00 76.50 91 CYS A C 1
ATOM 723 O O . CYS A 1 91 ? -27.584 -7.119 55.041 1.00 76.50 91 CYS A O 1
ATOM 725 N N . SER A 1 92 ? -25.745 -7.257 56.332 1.00 82.31 92 SER A N 1
ATOM 726 C CA . SER A 1 92 ? -25.345 -8.569 55.841 1.00 82.31 92 SER A CA 1
ATOM 727 C C . SER A 1 92 ? -26.332 -9.640 56.308 1.00 82.31 92 SER A C 1
ATOM 729 O O . SER A 1 92 ? -27.020 -9.504 57.323 1.00 82.31 92 SER A O 1
ATOM 731 N N . VAL A 1 93 ? -26.369 -10.756 55.581 1.00 80.94 93 VAL A N 1
ATOM 732 C CA . VAL A 1 93 ? -27.166 -11.936 55.953 1.00 80.94 93 VAL A CA 1
ATOM 733 C C . VAL A 1 93 ? -26.816 -12.411 57.368 1.00 80.94 93 VAL A C 1
ATOM 735 O O . VAL A 1 93 ? -27.690 -12.848 58.112 1.00 80.94 93 VAL A O 1
ATOM 738 N N . GLU A 1 94 ? -25.548 -12.287 57.758 1.00 83.62 94 GLU A N 1
ATOM 739 C CA . GLU A 1 94 ? -25.052 -12.657 59.084 1.00 83.62 94 GLU A CA 1
ATOM 740 C C . GLU A 1 94 ? -25.648 -11.767 60.182 1.00 83.62 94 GLU A C 1
ATOM 742 O O . GLU A 1 94 ? -26.058 -12.290 61.221 1.00 83.62 94 GLU A O 1
ATOM 747 N N . SER A 1 95 ? -25.779 -10.456 59.937 1.00 83.44 95 SER A N 1
ATOM 748 C CA . SER A 1 95 ? -26.448 -9.519 60.852 1.00 83.44 95 SER A CA 1
ATOM 749 C C . SER A 1 95 ? -27.930 -9.857 61.018 1.00 83.44 95 SER A C 1
ATOM 751 O O . SER A 1 95 ? -28.422 -9.930 62.142 1.00 83.44 95 SER A O 1
ATOM 753 N N . VAL A 1 96 ? -28.620 -10.181 59.919 1.00 81.81 96 VAL A N 1
ATOM 754 C CA . VAL A 1 96 ? -30.033 -10.599 59.945 1.00 81.81 96 VAL A CA 1
ATOM 755 C C . VAL A 1 96 ? -30.217 -11.911 60.721 1.00 81.81 96 VAL A C 1
ATOM 757 O O . VAL A 1 96 ? -31.130 -12.044 61.537 1.00 81.81 96 VAL A O 1
ATOM 760 N N . GLN A 1 97 ? -29.323 -12.884 60.529 1.00 82.31 97 GLN A N 1
ATOM 761 C CA . GLN A 1 97 ? -29.341 -14.148 61.274 1.00 82.31 97 GLN A CA 1
ATOM 762 C C . GLN A 1 97 ? -28.971 -13.978 62.754 1.00 82.31 97 GLN A C 1
ATOM 764 O O . GLN A 1 97 ? -29.474 -14.716 63.604 1.00 82.31 97 GLN A O 1
ATOM 769 N N . LYS A 1 98 ? -28.081 -13.037 63.086 1.00 85.81 98 LYS A N 1
ATOM 770 C CA . LYS A 1 98 ? -27.746 -12.683 64.471 1.00 85.81 98 LYS A CA 1
ATOM 771 C C . LYS A 1 98 ? -28.956 -12.054 65.169 1.00 85.81 98 LYS A C 1
ATOM 773 O O . LYS A 1 98 ? -29.349 -12.561 66.214 1.00 85.81 98 LYS A O 1
ATOM 778 N N . ALA A 1 99 ? -29.607 -11.067 64.550 1.00 83.00 99 ALA A N 1
ATOM 779 C CA . ALA A 1 99 ? -30.830 -10.458 65.076 1.00 83.00 99 ALA A CA 1
ATOM 780 C C . ALA A 1 99 ? -31.947 -11.498 65.282 1.00 83.00 99 ALA A C 1
ATOM 782 O O . ALA A 1 99 ? -32.577 -11.538 66.336 1.00 83.00 99 ALA A O 1
ATOM 783 N N . ALA A 1 100 ? -32.134 -12.420 64.329 1.00 81.88 100 ALA A N 1
ATOM 784 C CA . ALA A 1 100 ? -33.103 -13.509 64.460 1.00 81.88 100 ALA A CA 1
ATOM 785 C C . ALA A 1 100 ? -32.821 -14.433 65.662 1.00 81.88 100 ALA A C 1
ATOM 787 O O . ALA A 1 100 ? -33.761 -14.877 66.326 1.00 81.88 100 ALA A O 1
ATOM 788 N N . ARG A 1 101 ? -31.540 -14.718 65.948 1.00 85.19 101 ARG A N 1
ATOM 789 C CA . ARG A 1 101 ? -31.115 -15.512 67.114 1.00 85.19 101 ARG A CA 1
ATOM 790 C C . ARG A 1 101 ? -31.352 -14.770 68.427 1.00 85.19 101 ARG A C 1
ATOM 792 O O . ARG A 1 101 ? -31.866 -15.379 69.355 1.00 85.19 101 ARG A O 1
ATOM 799 N N . GLU A 1 102 ? -31.059 -13.473 68.492 1.00 83.38 102 GLU A N 1
ATOM 800 C CA . GLU A 1 102 ? -31.319 -12.662 69.691 1.00 83.38 102 GLU A CA 1
ATOM 801 C C . GLU A 1 102 ? -32.816 -12.592 70.027 1.00 83.38 102 GLU A C 1
ATOM 803 O O . GLU A 1 102 ? -33.206 -12.794 71.175 1.00 83.38 102 GLU A O 1
ATOM 808 N N . ILE A 1 103 ? -33.678 -12.413 69.020 1.00 82.56 103 ILE A N 1
ATOM 809 C CA . ILE A 1 103 ? -35.140 -12.456 69.206 1.00 82.56 103 ILE A CA 1
ATOM 810 C C . ILE A 1 103 ? -35.588 -13.840 69.690 1.00 82.56 103 ILE A C 1
ATOM 812 O O . ILE A 1 103 ? -36.479 -13.950 70.532 1.00 82.56 103 ILE A O 1
ATOM 816 N N . GLN A 1 104 ? -34.971 -14.909 69.179 1.00 83.25 104 GLN A N 1
ATOM 817 C CA . GLN A 1 104 ? -35.280 -16.263 69.624 1.00 83.25 104 GLN A CA 1
ATOM 818 C C . GLN A 1 104 ? -34.879 -16.492 71.089 1.00 83.25 104 GLN A C 1
ATOM 820 O O . GLN A 1 104 ? -35.673 -17.045 71.845 1.00 83.25 104 GLN A O 1
ATOM 825 N N . ASN A 1 105 ? -33.704 -16.016 71.506 1.00 83.56 105 ASN A N 1
ATOM 826 C CA . ASN A 1 105 ? -33.250 -16.102 72.897 1.00 83.56 105 ASN A CA 1
ATOM 827 C C . ASN A 1 105 ? -34.221 -15.372 73.844 1.00 83.56 105 ASN A C 1
ATOM 829 O O . ASN A 1 105 ? -34.573 -15.893 74.901 1.00 83.56 105 ASN A O 1
ATOM 833 N N . VAL A 1 106 ? -34.718 -14.199 73.430 1.00 82.44 106 VAL A N 1
ATOM 834 C CA . VAL A 1 106 ? -35.761 -13.446 74.148 1.00 82.44 106 VAL A CA 1
ATOM 835 C C . VAL A 1 106 ? -37.070 -14.242 74.237 1.00 82.44 106 VAL A C 1
ATOM 837 O O . VAL A 1 106 ? -37.713 -14.261 75.285 1.00 82.44 106 VAL A O 1
ATOM 840 N N . ALA A 1 107 ? -37.465 -14.928 73.160 1.00 81.62 107 ALA A N 1
ATOM 841 C CA . ALA A 1 107 ? -38.669 -15.760 73.129 1.00 81.62 107 ALA A CA 1
ATOM 842 C C . ALA A 1 107 ? -38.579 -16.981 74.063 1.00 81.62 107 ALA A C 1
ATOM 844 O O . ALA A 1 107 ? -39.586 -17.417 74.626 1.00 81.62 107 ALA A O 1
ATOM 845 N N . GLU A 1 108 ? -37.381 -17.553 74.200 1.00 82.69 108 GLU A N 1
ATOM 846 C CA . GLU A 1 108 ? -37.106 -18.713 75.049 1.00 82.69 108 GLU A CA 1
ATOM 847 C C . GLU A 1 108 ? -37.074 -18.343 76.541 1.00 82.69 108 GLU A C 1
ATOM 849 O O . GLU A 1 108 ? -37.540 -19.137 77.353 1.00 82.69 108 GLU A O 1
ATOM 854 N N . GLY A 1 109 ? -36.632 -17.127 76.892 1.00 79.75 109 GLY A N 1
ATOM 855 C CA . GLY A 1 109 ? -36.600 -16.607 78.269 1.00 79.75 109 GLY A CA 1
ATOM 856 C C . GLY A 1 109 ? -37.939 -16.104 78.834 1.00 79.75 109 GLY A C 1
ATOM 857 O O . GLY A 1 109 ? -37.992 -15.650 79.977 1.00 79.75 109 GLY A O 1
ATOM 858 N N . LEU A 1 110 ? -39.024 -16.154 78.054 1.00 80.50 110 LEU A N 1
ATOM 859 C CA . LEU A 1 110 ? -40.377 -15.819 78.508 1.00 80.50 110 LEU A CA 1
ATOM 860 C C . LEU A 1 110 ? -41.016 -17.023 79.226 1.00 80.50 110 LEU A C 1
ATOM 862 O O . LEU A 1 110 ? -41.654 -17.877 78.599 1.00 80.50 110 LEU A O 1
ATOM 866 N N . ASP A 1 111 ? -40.862 -17.081 80.549 1.00 68.94 111 ASP A N 1
ATOM 867 C CA . ASP A 1 111 ? -41.467 -18.110 81.400 1.00 68.94 111 ASP A CA 1
ATOM 868 C C . ASP A 1 111 ? -42.985 -17.899 81.557 1.00 68.94 111 ASP A C 1
ATOM 870 O O . ASP A 1 111 ? -43.446 -16.938 82.167 1.00 68.94 111 ASP A O 1
ATOM 874 N N . GLY A 1 112 ? -43.773 -18.826 80.999 1.00 63.91 112 GLY A N 1
ATOM 875 C CA . GLY A 1 112 ? -45.116 -19.233 81.447 1.00 63.91 112 GLY A CA 1
ATOM 876 C C . GLY A 1 112 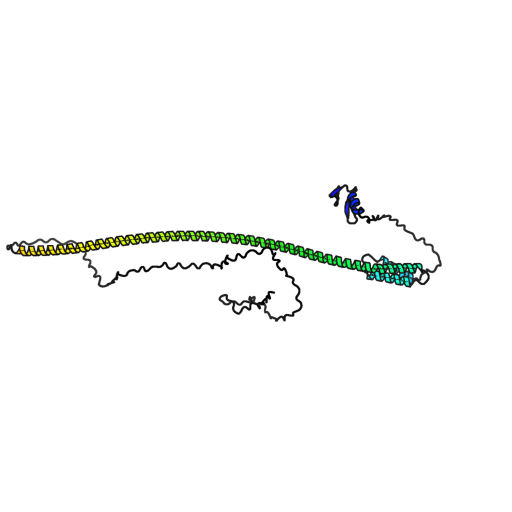? -46.282 -18.229 81.488 1.00 63.91 112 GLY A C 1
ATOM 877 O O . GLY A 1 112 ? -47.413 -18.681 81.634 1.00 63.91 112 GLY A O 1
ATOM 878 N N . HIS A 1 113 ? -46.082 -16.912 81.396 1.00 58.44 113 HIS A N 1
ATOM 879 C CA . HIS A 1 113 ? -47.141 -15.915 81.669 1.00 58.44 113 HIS A CA 1
ATOM 880 C C . HIS A 1 113 ? -47.607 -15.106 80.452 1.00 58.44 113 HIS A C 1
ATOM 882 O O . HIS A 1 113 ? -48.542 -14.320 80.558 1.00 58.44 113 HIS A O 1
ATOM 888 N N . ALA A 1 114 ? -47.019 -15.327 79.276 1.00 68.88 114 ALA A N 1
ATOM 889 C CA . ALA A 1 114 ? -47.417 -14.634 78.054 1.00 68.88 114 ALA A CA 1
ATOM 890 C C . ALA A 1 114 ? -47.331 -15.570 76.843 1.00 68.88 114 ALA A C 1
ATOM 892 O O . ALA A 1 114 ? -46.458 -15.428 75.985 1.00 68.88 114 ALA A O 1
ATOM 893 N N . ALA A 1 115 ? -48.230 -16.559 76.786 1.00 71.25 115 ALA A N 1
ATOM 894 C CA . ALA A 1 115 ? -48.335 -17.473 75.646 1.00 71.25 115 ALA A CA 1
ATOM 895 C C . ALA A 1 115 ? -48.468 -16.707 74.314 1.00 71.25 115 ALA A C 1
ATOM 897 O O . ALA A 1 115 ? -47.801 -17.054 73.339 1.00 71.25 115 ALA A O 1
ATOM 898 N N . ASP A 1 116 ? -49.224 -15.605 74.312 1.00 66.56 116 ASP A N 1
ATOM 899 C CA . ASP A 1 116 ? -49.421 -14.744 73.141 1.00 66.56 116 ASP A CA 1
ATOM 900 C C . ASP A 1 116 ? -48.148 -13.983 72.738 1.00 66.56 116 ASP A C 1
ATOM 902 O O . ASP A 1 116 ? -47.817 -13.903 71.555 1.00 66.56 116 ASP A O 1
ATOM 906 N N . LEU A 1 117 ? -47.369 -13.480 73.705 1.00 76.44 117 LEU A N 1
ATOM 907 C CA . LEU A 1 117 ? -46.098 -12.796 73.428 1.00 76.44 117 LEU A CA 1
ATOM 908 C C . LEU A 1 117 ? -45.043 -13.775 72.906 1.00 76.44 117 LEU A C 1
ATOM 910 O O . LEU A 1 117 ? -44.303 -13.458 71.975 1.00 76.44 117 LEU A O 1
ATOM 914 N N . LYS A 1 118 ? -44.999 -14.988 73.467 1.00 75.25 118 LYS A N 1
ATOM 915 C CA . LYS A 1 118 ? -44.123 -16.059 72.986 1.00 75.25 118 LYS A CA 1
ATOM 916 C C . LYS A 1 118 ? -44.491 -16.474 71.561 1.00 75.25 118 LYS A C 1
ATOM 918 O O . LYS A 1 118 ? -43.599 -16.635 70.730 1.00 75.25 118 LYS A O 1
ATOM 923 N N . ALA A 1 119 ? -45.786 -16.586 71.254 1.00 67.88 119 ALA A N 1
ATOM 924 C CA . ALA A 1 119 ? -46.269 -16.849 69.900 1.00 67.88 119 ALA A CA 1
ATOM 925 C C . ALA A 1 119 ? -45.889 -15.721 68.925 1.00 67.88 119 ALA A C 1
ATOM 927 O O . ALA A 1 119 ? -45.411 -16.006 67.825 1.00 67.88 119 ALA A O 1
ATOM 928 N N . LEU A 1 120 ? -46.015 -14.454 69.341 1.00 73.94 120 LEU A N 1
ATOM 929 C CA . LEU A 1 120 ? -45.605 -13.294 68.548 1.00 73.94 120 LEU A CA 1
ATOM 930 C C . LEU A 1 120 ? -44.094 -13.287 68.278 1.00 73.94 120 LEU A C 1
ATOM 932 O O . LEU A 1 120 ? -43.680 -13.155 67.128 1.00 73.94 120 LEU A O 1
ATOM 936 N N . MET A 1 121 ? -43.263 -13.479 69.306 1.00 79.69 121 MET A N 1
ATOM 937 C CA . MET A 1 121 ? -41.807 -13.544 69.138 1.00 79.69 121 MET A CA 1
ATOM 938 C C . MET A 1 121 ? -41.403 -14.711 68.234 1.00 79.69 121 MET A C 1
ATOM 940 O O . MET A 1 121 ? -40.573 -14.539 67.345 1.00 79.69 121 MET A O 1
ATOM 944 N N . HIS A 1 122 ? -42.047 -15.874 68.373 1.00 74.94 122 HIS A N 1
ATOM 945 C CA . HIS A 1 122 ? -41.797 -17.017 67.498 1.00 74.94 122 HIS A CA 1
ATOM 946 C C . HIS A 1 122 ? -42.206 -16.741 66.040 1.00 74.94 122 HIS A C 1
ATOM 948 O O . HIS A 1 122 ? -41.483 -17.119 65.114 1.00 74.94 122 HIS A O 1
ATOM 954 N N . ALA A 1 123 ? -43.326 -16.044 65.817 1.00 69.38 123 ALA A N 1
ATOM 955 C CA . ALA A 1 123 ? -43.750 -15.606 64.488 1.00 69.38 123 ALA A CA 1
ATOM 956 C C . ALA A 1 123 ? -42.745 -14.622 63.865 1.00 69.38 123 ALA A C 1
ATOM 958 O O . ALA A 1 123 ? -42.403 -14.768 62.690 1.00 69.38 123 ALA A O 1
ATOM 959 N N . ILE A 1 124 ? -42.203 -13.689 64.656 1.00 81.94 124 ILE A N 1
ATOM 960 C CA . ILE A 1 124 ? -41.151 -12.757 64.224 1.00 81.94 124 ILE A CA 1
ATOM 961 C C . ILE A 1 124 ? -39.866 -13.518 63.879 1.00 81.94 124 ILE A C 1
ATOM 963 O O . ILE A 1 124 ? -39.311 -13.326 62.798 1.00 81.94 124 ILE A O 1
ATOM 967 N N . THR A 1 125 ? -39.411 -14.446 64.725 1.00 78.94 125 THR A N 1
ATOM 968 C CA . THR A 1 125 ? -38.243 -15.290 64.422 1.00 78.94 125 THR A CA 1
ATOM 969 C C . THR A 1 125 ? -38.450 -16.102 63.139 1.00 78.94 125 THR A C 1
ATOM 971 O O . THR A 1 125 ? -37.539 -16.205 62.314 1.00 78.94 125 THR A O 1
ATOM 974 N N . LYS A 1 126 ? -39.645 -16.675 62.937 1.00 74.50 126 LYS A N 1
ATOM 975 C CA . LYS A 1 126 ? -39.994 -17.424 61.720 1.00 74.50 126 LYS A CA 1
ATOM 976 C C . LYS A 1 126 ? -39.979 -16.524 60.482 1.00 74.50 126 LYS A C 1
ATOM 978 O O . LYS A 1 126 ? -39.438 -16.928 59.456 1.00 74.50 126 LYS A O 1
ATOM 983 N N . PHE A 1 127 ? -40.515 -15.309 60.584 1.00 78.44 127 PHE A N 1
ATOM 984 C CA . PHE A 1 127 ? -40.449 -14.310 59.520 1.00 78.44 127 PHE A CA 1
ATOM 985 C C . PHE A 1 127 ? -38.997 -13.987 59.143 1.00 78.44 127 PHE A C 1
ATOM 987 O O . PHE A 1 127 ? -38.641 -14.075 57.971 1.00 78.44 127 PHE A O 1
ATOM 994 N N . TRP A 1 128 ? -38.124 -13.732 60.121 1.00 81.12 128 TRP A N 1
ATOM 995 C CA . TRP A 1 128 ? -36.706 -13.460 59.862 1.00 81.12 128 TRP A CA 1
ATOM 996 C C . TRP A 1 128 ? -35.967 -14.638 59.225 1.00 81.12 128 TRP A C 1
ATOM 998 O O . TRP A 1 128 ? -35.200 -14.443 58.280 1.00 81.12 128 TRP A O 1
ATOM 1008 N N . ARG A 1 129 ? -36.230 -15.872 59.679 1.00 78.00 129 ARG A N 1
ATOM 1009 C CA . ARG A 1 129 ? -35.694 -17.080 59.026 1.00 78.00 129 ARG A CA 1
ATOM 1010 C C . ARG A 1 129 ? -36.130 -17.180 57.566 1.00 78.00 129 ARG A C 1
ATOM 1012 O O . ARG A 1 129 ? -35.310 -17.532 56.726 1.00 78.00 129 ARG A O 1
ATOM 1019 N N . ASN A 1 130 ? -37.383 -16.842 57.266 1.00 75.06 130 ASN A N 1
ATOM 1020 C CA . ASN A 1 130 ? -37.905 -16.846 55.900 1.00 75.06 130 ASN A CA 1
ATOM 1021 C C . ASN A 1 130 ? -37.352 -15.689 55.047 1.00 75.06 130 ASN A C 1
ATOM 1023 O O . ASN A 1 130 ? -37.227 -15.840 53.835 1.00 75.06 130 ASN A O 1
ATOM 1027 N N . MET A 1 131 ? -36.990 -14.559 55.661 1.00 79.88 131 MET A N 1
ATOM 1028 C CA . MET A 1 131 ? -36.382 -13.405 54.987 1.00 79.88 131 MET A CA 1
ATOM 1029 C C . MET A 1 131 ? -34.882 -13.583 54.712 1.00 79.88 131 MET A C 1
ATOM 1031 O O . MET A 1 131 ? -34.371 -13.012 53.751 1.00 79.88 131 MET A O 1
ATOM 1035 N N . ALA A 1 132 ? -34.157 -14.374 55.510 1.00 79.69 132 ALA A N 1
ATOM 1036 C CA . ALA A 1 132 ? -32.711 -14.560 55.345 1.00 79.69 132 ALA A CA 1
ATOM 1037 C C . ALA A 1 132 ? -32.293 -15.036 53.929 1.00 79.69 132 ALA A C 1
ATOM 1039 O O . ALA A 1 132 ? -31.355 -14.454 53.376 1.00 79.69 132 ALA A O 1
ATOM 1040 N N . PRO A 1 133 ? -32.989 -15.998 53.281 1.00 84.31 133 PRO A N 1
ATOM 1041 C CA . PRO A 1 133 ? -32.742 -16.341 51.880 1.00 84.31 133 PRO A CA 1
ATOM 1042 C C . PRO A 1 133 ? -32.869 -15.148 50.924 1.00 84.31 133 PRO A C 1
ATOM 1044 O O . PRO A 1 133 ? -32.046 -15.008 50.021 1.00 84.31 133 PRO A O 1
ATOM 1047 N N . LEU A 1 134 ? -33.824 -14.236 51.140 1.00 84.31 134 LEU A N 1
ATOM 1048 C CA . LEU A 1 134 ? -33.985 -13.057 50.280 1.00 84.31 134 LEU A CA 1
ATOM 1049 C C . LEU A 1 134 ? -32.756 -12.147 50.351 1.00 84.31 134 LEU A C 1
ATOM 1051 O O . LEU A 1 134 ? -32.240 -11.737 49.312 1.00 84.31 134 LEU A O 1
ATOM 1055 N N . PHE A 1 135 ? -32.202 -11.916 51.543 1.00 83.25 135 PHE A N 1
ATOM 1056 C CA . PHE A 1 135 ? -30.960 -11.151 51.684 1.00 83.25 135 PHE A CA 1
ATOM 1057 C C . PHE A 1 135 ? -29.768 -11.830 50.996 1.00 83.25 135 PHE A C 1
ATOM 1059 O O . PHE A 1 135 ? -28.950 -11.131 50.399 1.00 83.25 135 PHE A O 1
ATOM 1066 N N . THR A 1 136 ? -29.688 -13.170 51.003 1.00 85.75 136 THR A N 1
ATOM 1067 C CA . THR A 1 136 ? -28.642 -13.893 50.248 1.00 85.75 136 THR A CA 1
ATOM 1068 C C . THR A 1 136 ? -28.803 -13.727 48.739 1.00 85.75 136 THR A C 1
ATOM 1070 O O . THR A 1 136 ? -27.819 -13.528 48.032 1.00 85.75 136 THR A O 1
ATOM 1073 N N . THR A 1 137 ? -30.040 -13.746 48.232 1.00 89.69 137 THR A N 1
ATOM 1074 C CA . THR A 1 137 ? -30.295 -13.517 46.805 1.00 89.69 137 THR A CA 1
ATOM 1075 C C . THR A 1 137 ? -29.999 -12.075 46.403 1.00 89.69 137 THR A C 1
ATOM 1077 O O . THR A 1 137 ? -29.365 -11.854 45.378 1.00 89.69 137 THR A O 1
ATOM 1080 N N . ILE A 1 138 ? -30.364 -11.096 47.239 1.00 87.31 138 ILE A N 1
ATOM 1081 C CA . ILE A 1 138 ? -30.100 -9.674 46.988 1.00 87.31 138 ILE A CA 1
ATOM 1082 C C . ILE A 1 138 ? -28.595 -9.393 47.008 1.00 87.31 138 ILE A C 1
ATOM 1084 O O . ILE A 1 138 ? -28.095 -8.675 46.143 1.00 87.31 138 ILE A O 1
ATOM 1088 N N . SER A 1 139 ? -27.846 -9.947 47.968 1.00 86.44 139 SER A N 1
ATOM 1089 C CA . SER A 1 139 ? -26.389 -9.775 48.001 1.00 86.44 139 SER A CA 1
ATOM 1090 C C . SER A 1 139 ? -25.715 -10.440 46.797 1.00 86.44 139 SER A C 1
ATOM 1092 O O . SER A 1 139 ? -24.839 -9.827 46.185 1.00 86.44 139 SER A O 1
ATOM 1094 N N . GLY A 1 140 ? -26.178 -11.629 46.393 1.00 90.38 140 GLY A N 1
ATOM 1095 C CA . GLY A 1 140 ? -25.742 -12.303 45.168 1.00 90.38 140 GLY A CA 1
ATOM 1096 C C . GLY A 1 140 ? -25.985 -11.459 43.914 1.00 90.38 140 GLY A C 1
ATOM 1097 O O . GLY A 1 140 ? -25.058 -11.226 43.142 1.00 90.38 140 GLY A O 1
ATOM 1098 N N . GLN A 1 141 ? -27.190 -10.905 43.763 1.00 92.50 141 GLN A N 1
ATOM 1099 C CA . GLN A 1 141 ? -27.538 -10.016 42.649 1.00 92.50 141 GLN A CA 1
ATOM 1100 C C . GLN A 1 141 ? -26.708 -8.727 42.644 1.00 92.50 141 GLN A C 1
ATOM 1102 O O . GLN A 1 141 ? -26.290 -8.272 41.583 1.00 92.50 141 GLN A O 1
ATOM 1107 N N . LYS A 1 142 ? -26.417 -8.135 43.811 1.00 90.19 142 LYS A N 1
ATOM 1108 C CA . LYS A 1 142 ? -25.536 -6.957 43.906 1.00 90.19 142 LYS A CA 1
ATOM 1109 C C . LYS A 1 142 ? -24.115 -7.274 43.429 1.00 90.19 142 LYS A C 1
ATOM 1111 O O . LYS A 1 142 ? -23.527 -6.470 42.705 1.00 90.19 142 LYS A O 1
ATOM 1116 N N . LEU A 1 143 ? -23.571 -8.435 43.805 1.00 93.50 143 LEU A N 1
ATOM 1117 C CA . LEU A 1 143 ? -22.259 -8.894 43.337 1.00 93.50 143 LEU A CA 1
ATOM 1118 C C . LEU A 1 143 ? -22.258 -9.155 41.826 1.00 93.50 143 LEU A C 1
ATOM 1120 O O . LEU A 1 143 ? -21.331 -8.736 41.133 1.00 93.50 143 LEU A O 1
ATOM 1124 N N . GLU A 1 144 ? -23.309 -9.787 41.306 1.00 96.56 144 GLU A N 1
ATOM 1125 C CA . GLU A 1 144 ? -23.470 -10.034 39.873 1.00 96.56 144 GLU A CA 1
ATOM 1126 C C . GLU A 1 144 ? -23.574 -8.724 39.083 1.00 96.56 144 GLU A C 1
ATOM 1128 O O . GLU A 1 144 ? -22.849 -8.543 38.110 1.00 96.56 144 GLU A O 1
ATOM 1133 N N . LEU A 1 145 ? -24.377 -7.757 39.539 1.00 94.88 145 LEU A N 1
ATOM 1134 C CA . LEU A 1 145 ? -24.472 -6.428 38.925 1.00 94.88 145 LEU A CA 1
ATOM 1135 C C . LEU A 1 145 ? -23.130 -5.689 38.937 1.00 94.88 145 LEU A C 1
ATOM 1137 O O . LEU A 1 145 ? -22.762 -5.064 37.940 1.00 94.88 145 LEU A O 1
ATOM 1141 N N . ALA A 1 146 ? -22.372 -5.776 40.033 1.00 95.50 146 ALA A N 1
ATOM 1142 C CA . ALA A 1 146 ? -21.033 -5.197 40.100 1.00 95.50 146 ALA A CA 1
ATOM 1143 C C . ALA A 1 146 ? -20.080 -5.863 39.091 1.00 95.50 146 ALA A C 1
ATOM 1145 O O . ALA A 1 146 ? -19.348 -5.160 38.389 1.00 95.50 146 ALA A O 1
ATOM 1146 N N . SER A 1 147 ? -20.129 -7.195 38.972 1.00 97.75 147 SER A N 1
ATOM 1147 C CA . SER A 1 147 ? -19.332 -7.962 38.007 1.00 97.75 147 SER A CA 1
ATOM 1148 C C . SER A 1 147 ? -19.737 -7.697 36.554 1.00 97.75 147 SER A C 1
ATOM 1150 O O . SER A 1 147 ? -18.879 -7.589 35.681 1.00 97.75 147 SER A O 1
ATOM 1152 N N . LEU A 1 148 ? -21.030 -7.578 36.262 1.00 97.50 148 LEU A N 1
ATOM 1153 C CA . LEU A 1 148 ? -21.518 -7.212 34.934 1.00 97.50 148 LEU A CA 1
ATOM 1154 C C . LEU A 1 148 ? -21.116 -5.774 34.596 1.00 97.50 148 LEU A C 1
ATOM 1156 O O . LEU A 1 148 ? -20.722 -5.488 33.468 1.00 97.50 148 LEU A O 1
ATOM 1160 N N . GLY A 1 149 ? -21.128 -4.875 35.583 1.00 97.69 149 GLY A N 1
ATOM 1161 C CA . GLY A 1 149 ? -20.658 -3.502 35.428 1.00 97.69 149 GLY A CA 1
ATOM 1162 C C . GLY A 1 149 ? -19.164 -3.404 35.101 1.00 97.69 149 GLY A C 1
ATOM 1163 O O . GLY A 1 149 ? -18.775 -2.596 34.256 1.00 97.69 149 GLY A O 1
ATOM 1164 N N . THR A 1 150 ? -18.307 -4.216 35.732 1.00 98.19 150 THR A N 1
ATOM 1165 C CA . THR A 1 150 ? -16.874 -4.276 35.386 1.00 98.19 150 THR A CA 1
ATOM 1166 C C . THR A 1 150 ? -16.657 -4.897 34.008 1.00 98.19 150 THR A C 1
ATOM 1168 O O . THR A 1 150 ? -15.886 -4.341 33.222 1.00 98.19 150 THR A O 1
ATOM 1171 N N . ALA A 1 151 ? -17.373 -5.975 33.678 1.00 97.69 151 ALA A N 1
ATOM 1172 C CA . ALA A 1 151 ? -17.312 -6.617 32.366 1.00 97.69 151 ALA A CA 1
ATOM 1173 C C . ALA A 1 151 ? -17.753 -5.670 31.236 1.00 97.69 151 ALA A C 1
ATOM 1175 O O . ALA A 1 151 ? -17.058 -5.557 30.228 1.00 97.69 151 ALA A O 1
ATOM 1176 N N . LEU A 1 152 ? -18.844 -4.919 31.425 1.00 97.69 152 LEU A N 1
ATOM 1177 C CA . LEU A 1 152 ? -19.330 -3.937 30.453 1.00 97.69 152 LEU A CA 1
ATOM 1178 C C . LEU A 1 152 ? -18.298 -2.833 30.197 1.00 97.69 152 LEU A C 1
ATOM 1180 O O . LEU A 1 152 ? -18.049 -2.486 29.044 1.00 97.69 152 LEU A O 1
ATOM 1184 N N . ARG A 1 153 ? -17.654 -2.309 31.250 1.00 98.44 153 ARG A N 1
ATOM 1185 C CA . ARG A 1 153 ? -16.566 -1.326 31.098 1.00 98.44 153 ARG A CA 1
ATOM 1186 C C . ARG A 1 153 ? -15.363 -1.915 30.360 1.00 98.44 153 ARG A C 1
ATOM 1188 O O . ARG A 1 153 ? -14.784 -1.238 29.513 1.00 98.44 153 ARG A O 1
ATOM 1195 N N . GLY A 1 154 ? -15.011 -3.170 30.643 1.00 98.00 154 GLY A N 1
ATOM 1196 C CA . GLY A 1 154 ? -13.965 -3.898 29.921 1.00 98.00 154 GLY A CA 1
ATOM 1197 C C . GLY A 1 154 ? -14.274 -4.014 28.427 1.00 98.00 154 GLY A C 1
ATOM 1198 O O . GLY A 1 154 ? -13.476 -3.577 27.598 1.00 98.00 154 GLY A O 1
ATOM 1199 N N . ALA A 1 155 ? -15.475 -4.490 28.092 1.00 97.50 155 ALA A N 1
ATOM 1200 C CA . ALA A 1 155 ? -15.946 -4.632 26.716 1.00 97.50 155 ALA A CA 1
ATOM 1201 C C . ALA A 1 155 ? -16.023 -3.284 25.976 1.00 97.50 155 ALA A C 1
ATOM 1203 O O . ALA A 1 155 ? -15.653 -3.188 24.806 1.00 97.50 155 ALA A O 1
ATOM 1204 N N . GLN A 1 156 ? -16.444 -2.210 26.651 1.00 98.06 156 GLN A N 1
ATOM 1205 C CA . GLN A 1 156 ? -16.410 -0.855 26.089 1.00 98.06 156 GLN A CA 1
ATOM 1206 C C . GLN A 1 156 ? -14.976 -0.395 25.787 1.00 98.06 156 GLN A C 1
ATOM 1208 O O . GLN A 1 156 ? -14.730 0.180 24.726 1.00 98.06 156 GLN A O 1
ATOM 1213 N N . GLY A 1 157 ? -14.019 -0.687 26.674 1.00 98.31 157 GLY A N 1
ATOM 1214 C CA . GLY A 1 157 ? -12.602 -0.391 26.452 1.00 98.31 157 GLY A CA 1
ATOM 1215 C C . GLY A 1 157 ? -11.976 -1.211 25.318 1.00 98.31 157 GLY A C 1
ATOM 1216 O O . GLY A 1 157 ? -11.113 -0.716 24.595 1.00 98.31 157 GLY A O 1
ATOM 1217 N N . GLU A 1 158 ? -12.397 -2.460 25.128 1.00 98.19 158 GLU A N 1
ATOM 1218 C CA . GLU A 1 158 ? -12.000 -3.283 23.977 1.00 98.19 158 GLU A CA 1
ATOM 1219 C C . GLU A 1 158 ? -12.600 -2.766 22.671 1.00 98.19 158 GLU A C 1
ATOM 1221 O O . GLU A 1 158 ? -11.875 -2.609 21.692 1.00 98.19 158 GLU A O 1
ATOM 1226 N N . ARG A 1 159 ? -13.887 -2.399 22.668 1.00 98.25 159 ARG A N 1
ATOM 1227 C CA . ARG A 1 159 ? -14.537 -1.777 21.509 1.00 98.25 159 ARG A CA 1
ATOM 1228 C C . ARG A 1 159 ? -13.835 -0.484 21.096 1.00 98.25 159 ARG A C 1
ATOM 1230 O O . ARG A 1 159 ? -13.587 -0.291 19.911 1.00 98.25 159 ARG A O 1
ATOM 1237 N N . ALA A 1 160 ? -13.500 0.387 22.048 1.00 98.19 160 ALA A N 1
ATOM 1238 C CA . ALA A 1 160 ? -12.790 1.634 21.762 1.00 98.19 160 ALA A CA 1
ATOM 1239 C C . ALA A 1 160 ? -11.406 1.380 21.139 1.00 98.19 160 ALA A C 1
ATOM 1241 O O . ALA A 1 160 ? -11.035 2.044 20.171 1.00 98.19 160 ALA A O 1
ATOM 1242 N N . ARG A 1 161 ? -10.668 0.381 21.645 1.00 98.56 161 ARG A N 1
ATOM 1243 C CA . ARG A 1 161 ? -9.383 -0.045 21.067 1.00 98.56 161 ARG A CA 1
ATOM 1244 C C . ARG A 1 161 ? -9.548 -0.592 19.652 1.00 98.56 161 ARG A C 1
ATOM 1246 O O . ARG A 1 161 ? -8.838 -0.149 18.759 1.00 98.56 161 ARG A O 1
ATOM 1253 N N . ALA A 1 162 ? -10.526 -1.470 19.433 1.00 97.75 162 ALA A N 1
ATOM 1254 C CA . ALA A 1 162 ? -10.811 -2.017 18.112 1.00 97.75 162 ALA A CA 1
ATOM 1255 C C . ALA A 1 162 ? -11.141 -0.910 17.097 1.00 97.75 162 ALA A C 1
ATOM 1257 O O . ALA A 1 162 ? -10.606 -0.922 15.994 1.00 97.75 162 ALA A O 1
ATOM 1258 N N . VAL A 1 163 ? -11.951 0.087 17.475 1.00 98.38 163 VAL A N 1
ATOM 1259 C CA . VAL A 1 163 ? -12.246 1.246 16.613 1.00 98.38 163 VAL A CA 1
ATOM 1260 C C . VAL A 1 163 ? -10.965 2.013 16.266 1.00 98.38 163 VAL A C 1
ATOM 1262 O O . VAL A 1 163 ? -10.690 2.220 15.084 1.00 98.38 163 VAL A O 1
ATOM 1265 N N . ALA A 1 164 ? -10.132 2.347 17.254 1.00 98.44 164 ALA A N 1
ATOM 1266 C CA . ALA A 1 164 ? -8.866 3.044 17.016 1.00 98.44 164 ALA A CA 1
ATOM 1267 C C . ALA A 1 164 ? -7.911 2.250 16.098 1.00 98.44 164 ALA A C 1
ATOM 1269 O O . ALA A 1 164 ? -7.262 2.825 15.218 1.00 98.44 164 ALA A O 1
ATOM 1270 N N . ASP A 1 165 ? -7.856 0.926 16.261 1.00 97.94 165 ASP A N 1
ATOM 1271 C CA . ASP A 1 165 ? -7.063 0.043 15.406 1.00 97.94 165 ASP A CA 1
ATOM 1272 C C . ASP A 1 165 ? -7.608 0.008 13.973 1.00 97.94 165 ASP A C 1
ATOM 1274 O O . ASP A 1 165 ? -6.825 0.091 13.023 1.00 97.94 165 ASP A O 1
ATOM 1278 N N . THR A 1 166 ? -8.934 -0.030 13.790 1.00 98.06 166 THR A N 1
ATOM 1279 C CA . THR A 1 166 ? -9.537 0.045 12.448 1.00 98.06 166 THR A CA 1
ATOM 1280 C C . THR A 1 166 ? -9.250 1.375 11.753 1.00 98.06 166 THR A C 1
ATOM 1282 O O . THR A 1 166 ? -8.875 1.375 10.582 1.00 98.06 166 THR A O 1
ATOM 1285 N N . GLU A 1 167 ? -9.320 2.505 12.459 1.00 98.56 167 GLU A N 1
ATOM 1286 C CA . GLU A 1 167 ? -8.983 3.824 11.904 1.00 98.56 167 GLU A CA 1
ATOM 1287 C C . GLU A 1 167 ? -7.498 3.930 11.536 1.00 98.56 167 GLU A C 1
ATOM 1289 O O . GLU A 1 167 ? -7.122 4.528 10.523 1.00 98.56 167 GLU A O 1
ATOM 1294 N N . LYS A 1 168 ? -6.613 3.345 12.352 1.00 98.56 168 LYS A N 1
ATOM 1295 C CA . LYS A 1 168 ? -5.182 3.264 12.039 1.00 98.56 168 LYS A CA 1
ATOM 1296 C C . LYS A 1 168 ? -4.936 2.401 10.801 1.00 98.56 168 LYS A C 1
ATOM 1298 O O . LYS A 1 168 ? -4.182 2.816 9.924 1.00 98.56 168 LYS A O 1
ATOM 1303 N N . ALA A 1 169 ? -5.584 1.241 10.706 1.00 97.88 169 ALA A N 1
ATOM 1304 C CA . ALA A 1 169 ? -5.473 0.356 9.552 1.00 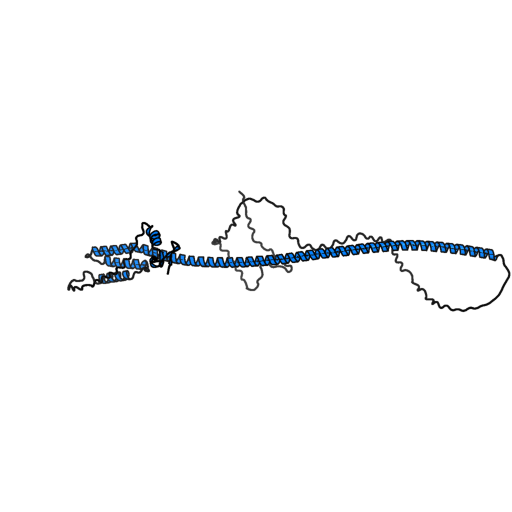97.88 169 ALA A CA 1
ATOM 1305 C C . ALA A 1 169 ? -5.981 1.027 8.266 1.00 97.88 169 ALA A C 1
ATOM 1307 O O . ALA A 1 169 ? -5.315 0.945 7.238 1.00 97.88 169 ALA A O 1
ATOM 1308 N N . GLN A 1 170 ? -7.099 1.756 8.329 1.00 98.44 170 GLN A N 1
ATOM 1309 C CA . GLN A 1 170 ? -7.627 2.519 7.192 1.00 98.44 170 GLN A CA 1
ATOM 1310 C C . GLN A 1 170 ? -6.660 3.608 6.717 1.00 98.44 170 GLN A C 1
ATOM 1312 O O . GLN A 1 170 ? -6.455 3.761 5.513 1.00 98.44 170 GLN A O 1
ATOM 1317 N N . ARG A 1 171 ? -6.022 4.340 7.642 1.00 98.69 171 ARG A N 1
ATOM 1318 C CA . ARG A 1 171 ? -5.004 5.343 7.287 1.00 98.69 171 ARG A CA 1
ATOM 1319 C C . ARG A 1 171 ? -3.803 4.721 6.581 1.00 98.69 171 ARG A C 1
ATOM 1321 O O . ARG A 1 171 ? -3.408 5.217 5.533 1.00 98.69 171 ARG A O 1
ATOM 1328 N N . LEU A 1 172 ? -3.274 3.620 7.117 1.00 98.12 172 LEU A N 1
ATOM 1329 C CA . LEU A 1 172 ? -2.152 2.902 6.505 1.00 98.12 172 LEU A CA 1
ATOM 1330 C C . LEU A 1 172 ? -2.521 2.321 5.135 1.00 98.12 172 LEU A C 1
ATOM 1332 O O . LEU A 1 172 ? -1.718 2.377 4.210 1.00 98.12 172 LEU A O 1
ATOM 1336 N N . ALA A 1 173 ? -3.739 1.794 4.985 1.00 98.12 173 ALA A N 1
ATOM 1337 C CA . ALA A 1 173 ? -4.224 1.294 3.703 1.00 98.12 173 ALA A CA 1
ATOM 1338 C C . ALA A 1 173 ? -4.303 2.413 2.655 1.00 98.12 173 ALA A C 1
ATOM 1340 O O . ALA A 1 173 ? -3.871 2.216 1.523 1.00 98.12 173 ALA A O 1
ATOM 1341 N N . LYS A 1 174 ? -4.792 3.599 3.039 1.00 98.50 174 LYS A N 1
ATOM 1342 C CA . LYS A 1 174 ? -4.832 4.764 2.149 1.00 98.50 174 LYS A CA 1
ATOM 1343 C C . LYS A 1 174 ? -3.428 5.211 1.734 1.00 98.50 174 LYS A C 1
ATOM 1345 O O . LYS A 1 174 ? -3.174 5.381 0.551 1.00 98.50 174 LYS A O 1
ATOM 1350 N N . GLU A 1 175 ? -2.506 5.324 2.687 1.00 98.56 175 GLU A N 1
ATOM 1351 C CA . GLU A 1 175 ? -1.109 5.682 2.408 1.00 98.56 175 GLU A CA 1
ATOM 1352 C C . GLU A 1 175 ? -0.420 4.669 1.476 1.00 98.56 175 GLU A C 1
ATOM 1354 O O . GLU A 1 175 ? 0.341 5.052 0.584 1.00 98.56 175 GLU A O 1
ATOM 1359 N N . ALA A 1 176 ? -0.715 3.375 1.639 1.00 98.19 176 ALA A N 1
ATOM 1360 C CA . ALA A 1 176 ? -0.205 2.327 0.763 1.00 98.19 176 ALA A CA 1
ATOM 1361 C C . ALA A 1 176 ? -0.749 2.447 -0.671 1.00 98.19 176 ALA A C 1
ATOM 1363 O O . ALA A 1 176 ? 0.020 2.270 -1.616 1.00 98.19 176 ALA A O 1
ATOM 1364 N N . ILE A 1 177 ? -2.036 2.777 -0.840 1.00 98.50 177 ILE A N 1
ATOM 1365 C CA . ILE A 1 177 ? -2.645 3.026 -2.158 1.00 98.50 177 ILE A CA 1
ATOM 1366 C C . ILE A 1 177 ? -1.994 4.246 -2.816 1.00 98.50 177 ILE A C 1
ATOM 1368 O O . ILE A 1 177 ? -1.477 4.118 -3.922 1.00 98.50 177 ILE A O 1
ATOM 1372 N N . ASP A 1 178 ? -1.906 5.377 -2.110 1.00 98.38 178 ASP A N 1
ATOM 1373 C CA . ASP A 1 178 ? -1.293 6.608 -2.633 1.00 98.38 178 ASP A CA 1
ATOM 1374 C C . ASP A 1 178 ? 0.176 6.377 -3.050 1.00 98.38 178 ASP A C 1
ATOM 1376 O O . ASP A 1 178 ? 0.666 6.916 -4.045 1.00 98.38 178 ASP A O 1
ATOM 1380 N N . THR A 1 179 ? 0.909 5.556 -2.289 1.00 98.06 179 THR A N 1
ATOM 1381 C CA . THR A 1 179 ? 2.298 5.188 -2.605 1.00 98.06 179 THR A CA 1
ATOM 1382 C C . THR A 1 179 ? 2.376 4.275 -3.830 1.00 98.06 179 THR A C 1
ATOM 1384 O O . THR A 1 179 ? 3.256 4.457 -4.675 1.00 98.06 179 THR A O 1
ATOM 1387 N N . ALA A 1 180 ? 1.463 3.308 -3.952 1.00 98.25 180 ALA A N 1
ATOM 1388 C CA . ALA A 1 180 ? 1.395 2.412 -5.101 1.00 98.25 180 ALA A CA 1
ATOM 1389 C C . ALA A 1 180 ? 1.026 3.162 -6.390 1.00 98.25 180 ALA A C 1
ATOM 1391 O O . ALA A 1 180 ? 1.628 2.900 -7.431 1.00 98.25 180 ALA A O 1
ATOM 1392 N N . GLU A 1 181 ? 0.106 4.126 -6.319 1.00 98.31 181 GLU A N 1
ATOM 1393 C CA . GLU A 1 181 ? -0.261 4.990 -7.446 1.00 98.31 181 GLU A CA 1
ATOM 1394 C C . GLU A 1 181 ? 0.938 5.817 -7.922 1.00 98.31 181 GLU A C 1
ATOM 1396 O O . GLU A 1 181 ? 1.303 5.738 -9.095 1.00 98.31 181 GLU A O 1
ATOM 1401 N N . LYS A 1 182 ? 1.644 6.497 -7.008 1.00 98.50 182 LYS A N 1
ATOM 1402 C CA . LYS A 1 182 ? 2.870 7.250 -7.337 1.00 98.50 182 LYS A CA 1
ATOM 1403 C C . LYS A 1 182 ? 3.951 6.373 -7.969 1.00 98.50 182 LYS A C 1
ATOM 1405 O O . LYS A 1 182 ? 4.601 6.779 -8.932 1.00 98.50 182 LYS A O 1
ATOM 1410 N N . ALA A 1 183 ? 4.159 5.164 -7.447 1.00 98.06 183 ALA A N 1
ATOM 1411 C CA . ALA A 1 183 ? 5.107 4.215 -8.029 1.00 98.06 183 ALA A CA 1
ATOM 1412 C C . ALA A 1 183 ? 4.664 3.750 -9.431 1.00 98.06 183 ALA A C 1
ATOM 1414 O O . ALA A 1 183 ? 5.497 3.581 -10.330 1.00 98.06 183 ALA A O 1
ATOM 1415 N N . GLY A 1 184 ? 3.356 3.576 -9.636 1.00 97.94 184 GLY A N 1
ATOM 1416 C CA . GLY A 1 184 ? 2.751 3.282 -10.932 1.00 97.94 184 GLY A CA 1
ATOM 1417 C C . GLY A 1 184 ? 2.993 4.394 -11.952 1.00 97.94 184 GLY A C 1
ATOM 1418 O O . GLY A 1 184 ? 3.479 4.115 -13.049 1.00 97.94 184 GLY A O 1
ATOM 1419 N N . GLU A 1 185 ? 2.742 5.649 -11.575 1.00 98.56 185 GLU A N 1
ATOM 1420 C CA . GLU A 1 185 ? 2.996 6.834 -12.405 1.00 98.56 185 GLU A CA 1
ATOM 1421 C C . GLU A 1 185 ? 4.470 6.940 -12.813 1.00 98.56 185 GLU A C 1
ATOM 1423 O O . GLU A 1 185 ? 4.779 7.096 -13.995 1.00 98.56 185 GLU A O 1
ATOM 1428 N N . GLN A 1 186 ? 5.394 6.770 -11.862 1.00 98.25 186 GLN A N 1
ATOM 1429 C CA . GLN A 1 186 ? 6.833 6.773 -12.144 1.00 98.25 186 GLN A CA 1
ATOM 1430 C C . GLN A 1 186 ? 7.232 5.645 -13.100 1.00 98.25 186 GLN A C 1
ATOM 1432 O O . GLN A 1 186 ? 8.001 5.858 -14.036 1.00 98.25 186 GLN A O 1
ATOM 1437 N N . THR A 1 187 ? 6.684 4.444 -12.908 1.00 97.88 187 THR A N 1
ATOM 1438 C CA . THR A 1 187 ? 6.959 3.302 -13.790 1.00 97.88 187 THR A CA 1
ATOM 1439 C C . THR A 1 187 ? 6.446 3.554 -15.207 1.00 97.88 187 THR A C 1
ATOM 1441 O O . THR A 1 187 ? 7.121 3.204 -16.176 1.00 97.88 187 THR A O 1
ATOM 1444 N N . MET A 1 188 ? 5.270 4.171 -15.349 1.00 98.25 188 MET A N 1
ATOM 1445 C CA . MET A 1 188 ? 4.720 4.560 -16.650 1.00 98.25 188 MET A CA 1
ATOM 1446 C C . MET A 1 188 ? 5.578 5.631 -17.328 1.00 98.25 188 MET A C 1
ATOM 1448 O O . MET A 1 188 ? 5.952 5.447 -18.484 1.00 98.25 188 MET A O 1
ATOM 1452 N N . ALA A 1 189 ? 5.994 6.669 -16.598 1.00 98.50 189 ALA A N 1
ATOM 1453 C CA . ALA A 1 189 ? 6.889 7.701 -17.119 1.00 98.50 189 ALA A CA 1
ATOM 1454 C C . ALA A 1 189 ? 8.220 7.112 -17.624 1.00 98.50 189 ALA A C 1
ATOM 1456 O O . ALA A 1 189 ? 8.648 7.404 -18.741 1.00 98.50 189 ALA A O 1
ATOM 1457 N N . MET A 1 190 ? 8.834 6.207 -16.853 1.00 97.69 190 MET A N 1
ATOM 1458 C CA . MET A 1 190 ? 10.063 5.515 -17.260 1.00 97.69 190 MET A CA 1
ATOM 1459 C C . MET A 1 190 ? 9.851 4.613 -18.484 1.00 97.69 190 MET A C 1
ATOM 1461 O O . MET A 1 190 ? 10.737 4.499 -19.332 1.00 97.69 190 MET A O 1
ATOM 1465 N N . ARG A 1 191 ? 8.685 3.963 -18.609 1.00 98.06 191 ARG A N 1
ATOM 1466 C CA . ARG A 1 191 ? 8.336 3.168 -19.799 1.00 98.06 191 ARG A CA 1
ATOM 1467 C C . ARG A 1 191 ? 8.197 4.041 -21.039 1.00 98.06 191 ARG A C 1
ATOM 1469 O O . ARG A 1 191 ? 8.685 3.649 -22.096 1.00 98.06 191 ARG A O 1
ATOM 1476 N N . ASP A 1 192 ? 7.562 5.199 -20.917 1.00 98.44 192 ASP A N 1
ATOM 1477 C CA . ASP A 1 192 ? 7.387 6.122 -22.037 1.00 98.44 192 ASP A CA 1
ATOM 1478 C C . ASP A 1 192 ? 8.714 6.764 -22.455 1.00 98.44 192 ASP A C 1
ATOM 1480 O O . ASP A 1 192 ? 9.001 6.858 -23.650 1.00 98.44 192 ASP A O 1
ATOM 1484 N N . GLU A 1 193 ? 9.587 7.101 -21.501 1.00 98.38 193 GLU A N 1
ATOM 1485 C CA . GLU A 1 193 ? 10.947 7.540 -21.814 1.00 98.38 193 GLU A CA 1
ATOM 1486 C C . GLU A 1 193 ? 11.755 6.443 -22.518 1.00 98.38 193 GLU A C 1
ATOM 1488 O O . GLU A 1 193 ? 12.406 6.715 -23.528 1.00 98.38 193 GLU A O 1
ATOM 1493 N N . ASN A 1 194 ? 11.673 5.196 -22.047 1.00 98.06 194 ASN A N 1
ATOM 1494 C CA . ASN A 1 194 ? 12.352 4.071 -22.684 1.00 98.06 194 ASN A CA 1
ATOM 1495 C C . ASN A 1 194 ? 11.845 3.856 -24.122 1.00 98.06 194 ASN A C 1
ATOM 1497 O O . ASN A 1 194 ? 12.646 3.776 -25.049 1.00 98.06 194 ASN A O 1
ATOM 1501 N N . ARG A 1 195 ? 10.523 3.889 -24.349 1.00 98.50 195 ARG A N 1
ATOM 1502 C CA . ARG A 1 195 ? 9.939 3.841 -25.704 1.00 98.50 195 ARG A CA 1
ATOM 1503 C C . ARG A 1 195 ? 10.461 4.968 -26.594 1.00 98.50 195 ARG A C 1
ATOM 1505 O O . ARG A 1 195 ? 10.821 4.720 -27.743 1.00 98.50 195 ARG A O 1
ATOM 1512 N N . ARG A 1 196 ? 10.537 6.194 -26.068 1.00 98.69 196 ARG A N 1
ATOM 1513 C CA . ARG A 1 196 ? 11.082 7.352 -26.792 1.00 98.69 196 ARG A CA 1
ATOM 1514 C C . ARG A 1 196 ? 12.548 7.141 -27.175 1.00 98.69 196 ARG A C 1
ATOM 1516 O O . ARG A 1 196 ? 12.930 7.457 -28.299 1.00 98.69 196 ARG A O 1
ATOM 1523 N N . LEU A 1 197 ? 13.361 6.614 -26.260 1.00 98.12 197 LEU A N 1
ATOM 1524 C CA . LEU A 1 197 ? 14.775 6.324 -26.507 1.00 98.12 197 LEU A CA 1
ATOM 1525 C C . LEU A 1 197 ? 14.957 5.209 -27.537 1.00 98.12 197 LEU A C 1
ATOM 1527 O O . LEU A 1 197 ? 15.763 5.376 -28.447 1.00 98.12 197 LEU A O 1
ATOM 1531 N N . VAL A 1 198 ? 14.179 4.127 -27.449 1.00 98.25 198 VAL A N 1
ATOM 1532 C CA . VAL A 1 198 ? 14.180 3.048 -28.449 1.00 98.25 198 VAL A CA 1
ATOM 1533 C C . VAL A 1 198 ? 13.854 3.606 -29.830 1.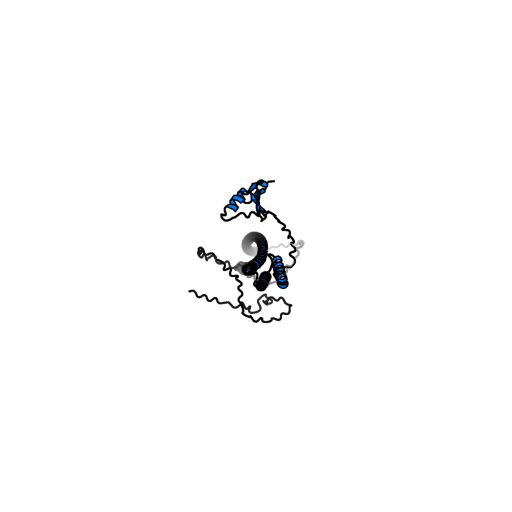00 98.25 198 VAL A C 1
ATOM 1535 O O . VAL A 1 198 ? 14.610 3.378 -30.768 1.00 98.25 198 VAL A O 1
ATOM 1538 N N . HIS A 1 199 ? 12.801 4.416 -29.947 1.00 98.44 199 HIS A N 1
ATOM 1539 C CA . HIS A 1 199 ? 12.427 5.002 -31.231 1.00 98.44 199 HIS A CA 1
ATOM 1540 C C . HIS A 1 199 ? 13.513 5.929 -31.798 1.00 98.44 199 HIS A C 1
ATOM 1542 O O . HIS A 1 199 ? 13.790 5.912 -32.997 1.00 98.44 199 HIS A O 1
ATOM 1548 N N . LYS A 1 200 ? 14.178 6.708 -30.933 1.00 98.50 200 LYS A N 1
ATOM 1549 C CA . LYS A 1 200 ? 15.323 7.532 -31.335 1.00 98.50 200 LYS A CA 1
ATOM 1550 C C . LYS A 1 200 ? 16.483 6.670 -31.843 1.00 98.50 200 LYS A C 1
ATOM 1552 O O . LYS A 1 200 ? 17.008 6.948 -32.914 1.00 98.50 200 LYS A O 1
ATOM 1557 N N . MET A 1 201 ? 16.843 5.613 -31.115 1.00 97.38 201 MET A N 1
ATOM 1558 C CA . MET A 1 201 ? 17.909 4.691 -31.519 1.00 97.38 201 MET A CA 1
ATOM 1559 C C . MET A 1 201 ? 17.596 3.986 -32.841 1.00 97.38 201 MET A C 1
ATOM 1561 O O . MET A 1 201 ? 18.488 3.819 -33.666 1.00 97.38 201 MET A O 1
ATOM 1565 N N . GLU A 1 202 ? 16.341 3.596 -33.068 1.00 98.25 202 GLU A N 1
ATOM 1566 C CA . GLU A 1 202 ? 15.897 3.037 -34.348 1.00 98.25 202 GLU A CA 1
ATOM 1567 C C . GLU A 1 202 ? 16.028 4.051 -35.492 1.00 98.25 202 GLU A C 1
ATOM 1569 O O . GLU A 1 202 ? 16.438 3.682 -36.593 1.00 98.25 202 GLU A O 1
ATOM 1574 N N . GLY A 1 203 ? 15.703 5.323 -35.240 1.00 98.19 203 GLY A N 1
ATOM 1575 C CA . GLY A 1 203 ? 15.906 6.416 -36.192 1.00 98.19 203 GLY A CA 1
ATOM 1576 C C . GLY A 1 203 ? 17.382 6.621 -36.538 1.00 98.19 203 GLY A C 1
ATOM 1577 O O . GLY A 1 203 ? 17.741 6.618 -37.715 1.00 98.19 203 GLY A O 1
ATOM 1578 N N . ASP A 1 204 ? 18.242 6.711 -35.522 1.00 97.38 204 ASP A N 1
ATOM 1579 C CA . ASP A 1 204 ? 19.690 6.873 -35.693 1.00 97.38 204 ASP A CA 1
ATOM 1580 C C . ASP A 1 204 ? 20.302 5.666 -36.435 1.00 97.38 204 ASP A C 1
ATOM 1582 O O . ASP A 1 204 ? 21.123 5.833 -37.337 1.00 97.38 204 ASP A O 1
ATOM 1586 N N . ALA A 1 205 ? 19.857 4.443 -36.124 1.00 97.94 205 ALA A N 1
ATOM 1587 C CA . ALA A 1 205 ? 20.303 3.227 -36.803 1.00 97.94 205 ALA A CA 1
ATOM 1588 C C . ALA A 1 205 ? 19.892 3.194 -38.284 1.00 97.94 205 ALA A C 1
ATOM 1590 O O . ALA A 1 205 ? 20.694 2.803 -39.133 1.00 97.94 205 ALA A O 1
ATOM 1591 N N . LYS A 1 206 ? 18.665 3.620 -38.616 1.00 98.38 206 LYS A N 1
ATOM 1592 C CA . LYS A 1 206 ? 18.225 3.761 -40.015 1.00 98.38 206 LYS A CA 1
ATOM 1593 C C . LYS A 1 206 ? 19.081 4.779 -40.759 1.00 98.38 206 LYS A C 1
ATOM 1595 O O . LYS A 1 206 ? 19.577 4.462 -41.834 1.00 98.38 206 LYS A O 1
ATOM 1600 N N . HIS A 1 207 ? 19.322 5.941 -40.155 1.00 98.25 207 HIS A N 1
ATOM 1601 C CA . HIS A 1 207 ? 20.142 6.985 -40.760 1.00 98.25 207 HIS A CA 1
ATOM 1602 C C . HIS A 1 207 ? 21.583 6.520 -41.027 1.00 98.25 207 HIS A C 1
ATOM 1604 O O . HIS A 1 207 ? 22.116 6.739 -42.112 1.00 98.25 207 HIS A O 1
ATOM 1610 N N . LEU A 1 208 ? 22.209 5.824 -40.072 1.00 97.69 208 LEU A N 1
ATOM 1611 C CA . LEU A 1 208 ? 23.548 5.255 -40.261 1.00 97.69 208 LEU A CA 1
ATOM 1612 C C . LEU A 1 208 ? 23.574 4.182 -41.356 1.00 97.69 208 LEU A C 1
ATOM 1614 O O . LEU A 1 208 ? 24.507 4.146 -42.154 1.00 97.69 208 LEU A O 1
ATOM 1618 N N . ASN A 1 209 ? 22.547 3.332 -41.437 1.00 97.94 209 ASN A N 1
ATOM 1619 C CA . ASN A 1 209 ? 22.441 2.341 -42.508 1.00 97.94 209 ASN A CA 1
ATOM 1620 C C . ASN A 1 209 ? 22.288 2.995 -43.889 1.00 97.94 209 ASN A C 1
ATOM 1622 O O . ASN A 1 209 ? 22.893 2.524 -44.849 1.00 97.94 209 ASN A O 1
ATOM 1626 N N . GLU A 1 210 ? 21.529 4.088 -43.993 1.00 98.38 210 GLU A N 1
ATOM 1627 C CA . GLU A 1 210 ? 21.411 4.881 -45.225 1.00 98.38 210 GLU A CA 1
ATOM 1628 C C . GLU A 1 210 ? 22.756 5.513 -45.621 1.00 98.38 210 GLU A C 1
ATOM 1630 O O . GLU A 1 210 ? 23.145 5.437 -46.787 1.00 98.38 210 GLU A O 1
ATOM 1635 N N . GLN A 1 211 ? 23.511 6.065 -44.662 1.00 97.88 211 GLN A N 1
ATOM 1636 C CA . GLN A 1 211 ? 24.858 6.593 -44.918 1.00 97.88 211 GLN A CA 1
ATOM 1637 C C . GLN A 1 211 ? 25.822 5.504 -45.404 1.00 97.88 211 GLN A C 1
ATOM 1639 O O . GLN A 1 211 ? 26.547 5.715 -46.375 1.00 97.88 211 GLN A O 1
ATOM 1644 N N . LEU A 1 212 ? 25.815 4.331 -44.763 1.00 98.06 212 LEU A N 1
ATOM 1645 C CA . LEU A 1 212 ? 26.645 3.196 -45.175 1.00 98.06 212 LEU A CA 1
ATOM 1646 C C . LEU A 1 212 ? 26.266 2.686 -46.570 1.00 98.06 212 LEU A C 1
ATOM 1648 O O . LEU A 1 212 ? 27.152 2.331 -47.346 1.00 98.06 212 LEU A O 1
ATOM 1652 N N . ALA A 1 213 ? 24.973 2.668 -46.906 1.00 98.25 213 ALA A N 1
ATOM 1653 C CA . ALA A 1 213 ? 24.511 2.320 -48.246 1.00 98.25 213 ALA A CA 1
ATOM 1654 C C . ALA A 1 213 ? 25.014 3.331 -49.292 1.00 98.25 213 ALA A C 1
ATOM 1656 O O . ALA A 1 213 ? 25.617 2.920 -50.279 1.00 98.25 213 ALA A O 1
ATOM 1657 N N . SER A 1 214 ? 24.878 4.637 -49.028 1.00 98.25 214 SER A N 1
ATOM 1658 C CA . SER A 1 214 ? 25.388 5.698 -49.913 1.00 98.25 214 SER A CA 1
ATOM 1659 C C . SER A 1 214 ? 26.903 5.599 -50.123 1.00 98.25 214 SER A C 1
ATOM 1661 O O . SER A 1 214 ? 27.379 5.656 -51.252 1.00 98.25 214 SER A O 1
ATOM 1663 N N . GLN A 1 215 ? 27.677 5.390 -49.052 1.00 97.88 215 GLN A N 1
ATOM 1664 C CA . GLN A 1 215 ? 29.132 5.222 -49.149 1.00 97.88 215 GLN A CA 1
ATOM 1665 C C . GLN A 1 215 ? 29.522 3.970 -49.936 1.00 97.88 215 GLN A C 1
ATOM 1667 O O . GLN A 1 215 ? 30.508 3.977 -50.673 1.00 97.88 215 GLN A O 1
ATOM 1672 N N . LYS A 1 216 ? 28.761 2.880 -49.795 1.00 97.94 216 LYS A N 1
ATOM 1673 C CA . LYS A 1 216 ? 28.986 1.656 -50.566 1.00 97.94 216 LYS A CA 1
ATOM 1674 C C . LYS A 1 216 ? 28.788 1.899 -52.063 1.00 97.94 216 LYS A C 1
ATOM 1676 O O . LYS A 1 216 ? 29.604 1.420 -52.852 1.00 97.94 216 LYS A O 1
ATOM 1681 N N . ASP A 1 217 ? 27.753 2.645 -52.437 1.00 98.12 217 ASP A N 1
ATOM 1682 C CA . ASP A 1 217 ? 27.487 3.005 -53.831 1.00 98.12 217 ASP A CA 1
ATOM 1683 C C . ASP A 1 217 ? 28.598 3.914 -54.388 1.00 98.12 217 ASP A C 1
ATOM 1685 O O . ASP A 1 217 ? 29.148 3.629 -55.453 1.00 98.12 217 ASP A O 1
ATOM 1689 N N . GLU A 1 218 ? 29.045 4.918 -53.623 1.00 98.25 218 GLU A N 1
ATOM 1690 C CA . GLU A 1 218 ? 30.186 5.774 -53.989 1.00 98.25 218 GLU A CA 1
ATOM 1691 C C . GLU A 1 218 ? 31.485 4.975 -54.196 1.00 98.25 218 GLU A C 1
ATOM 1693 O O . GLU A 1 218 ? 32.202 5.176 -55.180 1.00 98.25 218 GLU A O 1
ATOM 1698 N N . ILE A 1 219 ? 31.797 4.035 -53.295 1.00 97.69 219 ILE A N 1
ATOM 1699 C CA . ILE A 1 219 ? 32.966 3.150 -53.423 1.00 97.69 219 ILE A CA 1
ATOM 1700 C C . ILE A 1 219 ? 32.860 2.303 -54.696 1.00 97.69 219 ILE A C 1
ATOM 1702 O O . ILE A 1 219 ? 33.857 2.114 -55.401 1.00 97.69 219 ILE A O 1
ATOM 1706 N N . GLN A 1 220 ? 31.668 1.794 -55.011 1.00 97.94 220 GLN A N 1
ATOM 1707 C CA . GLN A 1 220 ? 31.439 0.998 -56.212 1.00 97.94 220 GLN A CA 1
ATOM 1708 C C . GLN A 1 220 ? 31.612 1.836 -57.490 1.00 97.94 220 GLN A C 1
ATOM 1710 O O . GLN A 1 220 ? 32.241 1.371 -58.445 1.00 97.94 220 GLN A O 1
ATOM 1715 N N . ASP A 1 221 ? 31.149 3.084 -57.500 1.00 98.12 221 ASP A N 1
ATOM 1716 C CA . ASP A 1 221 ? 31.350 4.019 -58.610 1.00 98.12 221 ASP A CA 1
ATOM 1717 C C . ASP A 1 221 ? 32.826 4.392 -58.794 1.00 98.12 221 ASP A C 1
ATOM 1719 O O . ASP A 1 221 ? 33.357 4.364 -59.913 1.00 98.12 221 ASP A O 1
ATOM 1723 N N . LEU A 1 222 ? 33.545 4.656 -57.700 1.00 97.94 222 LEU A N 1
ATOM 1724 C CA . LEU A 1 222 ? 34.993 4.873 -57.726 1.00 97.94 222 LEU A CA 1
ATOM 1725 C C . LEU A 1 222 ? 35.741 3.639 -58.253 1.00 97.94 222 LEU A C 1
ATOM 1727 O O . LEU A 1 222 ? 36.667 3.763 -59.057 1.00 97.94 222 LEU A O 1
ATOM 1731 N N . LYS A 1 223 ? 35.310 2.430 -57.884 1.00 98.00 223 LYS A N 1
ATOM 1732 C CA . LYS A 1 223 ? 35.868 1.184 -58.425 1.00 98.00 223 LYS A CA 1
ATOM 1733 C C . LYS A 1 223 ? 35.626 1.067 -59.933 1.00 98.00 223 LYS A C 1
ATOM 1735 O O . LYS A 1 223 ? 36.557 0.751 -60.679 1.00 98.00 223 LYS A O 1
ATOM 1740 N N . ASN A 1 224 ? 34.413 1.361 -60.398 1.00 97.81 224 ASN A N 1
ATOM 1741 C CA . ASN A 1 224 ? 34.053 1.323 -61.818 1.00 97.81 224 ASN A CA 1
ATOM 1742 C C . ASN A 1 224 ? 34.864 2.336 -62.643 1.00 97.81 224 ASN A C 1
ATOM 1744 O O . ASN A 1 224 ? 35.396 1.997 -63.705 1.00 97.81 224 ASN A O 1
ATOM 1748 N N . THR A 1 225 ? 35.012 3.567 -62.147 1.00 98.12 225 THR A N 1
ATOM 1749 C CA . THR A 1 225 ? 35.827 4.600 -62.807 1.00 98.12 225 THR A CA 1
ATOM 1750 C C . THR A 1 225 ? 37.302 4.202 -62.856 1.00 98.12 225 THR A C 1
ATOM 1752 O O . THR A 1 225 ? 37.924 4.312 -63.915 1.00 98.12 225 THR A O 1
ATOM 1755 N N . LEU A 1 226 ? 37.854 3.651 -61.771 1.00 98.12 226 LEU A N 1
ATOM 1756 C CA . LEU A 1 226 ? 39.231 3.154 -61.722 1.00 98.12 226 LEU A CA 1
ATOM 1757 C C . LEU A 1 226 ? 39.469 2.036 -62.747 1.00 98.12 226 LEU A C 1
ATOM 1759 O O . LEU A 1 226 ? 40.461 2.076 -63.478 1.00 98.12 226 LEU A O 1
ATOM 1763 N N . LEU A 1 227 ? 38.547 1.076 -62.871 1.00 97.94 227 LEU A N 1
ATOM 1764 C CA . LEU A 1 227 ? 38.616 0.027 -63.897 1.00 97.94 227 LEU A CA 1
ATOM 1765 C C . LEU A 1 227 ? 38.569 0.607 -65.319 1.00 97.94 227 LEU A C 1
ATOM 1767 O O . LEU A 1 227 ? 39.357 0.205 -66.179 1.00 97.94 227 LEU A O 1
ATOM 1771 N N . ALA A 1 228 ? 37.711 1.600 -65.566 1.00 97.94 228 ALA A N 1
ATOM 1772 C CA . ALA A 1 228 ? 37.649 2.287 -66.855 1.00 97.94 228 ALA A CA 1
ATOM 1773 C C . ALA A 1 228 ? 38.957 3.035 -67.179 1.00 97.94 228 ALA A C 1
ATOM 1775 O O . ALA A 1 228 ? 39.419 3.010 -68.324 1.00 97.94 228 ALA A O 1
ATOM 1776 N N . HIS A 1 229 ? 39.583 3.671 -66.185 1.00 97.50 229 HIS A N 1
ATOM 1777 C CA . HIS A 1 229 ? 40.890 4.312 -66.332 1.00 97.50 229 HIS A CA 1
ATOM 1778 C C . HIS A 1 229 ? 42.003 3.296 -66.605 1.00 97.50 229 HIS A C 1
ATOM 1780 O O . HIS A 1 229 ? 42.767 3.504 -67.547 1.00 97.50 229 HIS A O 1
ATOM 1786 N N . LYS A 1 230 ? 42.040 2.163 -65.889 1.00 97.81 230 LYS A N 1
ATOM 1787 C CA . LYS A 1 230 ? 42.979 1.060 -66.164 1.00 97.81 230 LYS A CA 1
ATOM 1788 C C . LYS A 1 230 ? 42.843 0.532 -67.595 1.00 97.81 230 LYS A C 1
ATOM 1790 O O . LYS A 1 230 ? 43.843 0.335 -68.281 1.00 97.81 230 LYS A O 1
ATOM 1795 N N . ALA A 1 231 ? 41.617 0.367 -68.093 1.00 97.75 231 ALA A N 1
ATOM 1796 C CA . ALA A 1 231 ? 41.380 -0.057 -69.474 1.00 97.75 231 ALA A CA 1
ATOM 1797 C C . ALA A 1 231 ? 41.861 0.984 -70.507 1.00 97.75 231 ALA A C 1
ATOM 1799 O O . ALA A 1 231 ? 42.417 0.620 -71.546 1.00 97.75 231 ALA A O 1
ATOM 1800 N N . LYS A 1 232 ? 41.672 2.285 -70.236 1.00 98.00 232 LYS A N 1
ATOM 1801 C CA . LYS A 1 232 ? 42.211 3.371 -71.078 1.00 98.00 232 LYS A CA 1
ATOM 1802 C C . LYS A 1 232 ? 43.739 3.384 -71.067 1.00 98.00 232 LYS A C 1
ATOM 1804 O O . LYS A 1 232 ? 44.341 3.520 -72.128 1.00 98.00 232 LYS A O 1
ATOM 1809 N N . GLU A 1 233 ? 44.349 3.211 -69.899 1.00 97.25 233 GLU A N 1
ATOM 1810 C CA . GLU A 1 233 ? 45.800 3.142 -69.744 1.00 97.25 233 GLU A CA 1
ATOM 1811 C C . GLU A 1 233 ? 46.383 1.964 -70.534 1.00 97.25 233 GLU A C 1
ATOM 1813 O O . GLU A 1 233 ? 47.322 2.151 -71.302 1.00 97.25 233 GLU A O 1
ATOM 1818 N N . ALA A 1 234 ? 45.780 0.774 -70.437 1.00 97.56 234 ALA A N 1
ATOM 1819 C CA . ALA A 1 234 ? 46.191 -0.394 -71.215 1.00 97.56 234 ALA A CA 1
ATOM 1820 C C . ALA A 1 234 ? 46.158 -0.117 -72.731 1.00 97.56 234 ALA A C 1
ATOM 1822 O O . ALA A 1 234 ? 47.140 -0.381 -73.422 1.00 97.56 234 ALA A O 1
ATOM 1823 N N . LYS A 1 235 ? 45.085 0.508 -73.242 1.00 97.69 235 LYS A N 1
ATOM 1824 C CA . LYS A 1 235 ? 44.977 0.916 -74.660 1.00 97.69 235 LYS A CA 1
ATOM 1825 C C . LYS A 1 235 ? 46.030 1.950 -75.069 1.00 97.69 235 LYS A C 1
ATOM 1827 O O . LYS A 1 235 ? 46.517 1.935 -76.197 1.00 97.69 235 LYS A O 1
ATOM 1832 N N . GLN A 1 236 ? 46.365 2.887 -74.185 1.00 97.62 236 GLN A N 1
ATOM 1833 C CA . GLN A 1 236 ? 47.425 3.860 -74.449 1.00 97.62 236 GLN A CA 1
ATOM 1834 C C . GLN A 1 236 ? 48.800 3.192 -74.456 1.00 97.62 236 GLN A C 1
ATOM 1836 O O . GLN A 1 236 ? 49.605 3.497 -75.332 1.00 97.62 236 GLN A O 1
ATOM 1841 N N . ARG A 1 237 ? 49.054 2.246 -73.543 1.00 97.81 237 ARG A N 1
ATOM 1842 C CA . ARG A 1 237 ? 50.290 1.455 -73.508 1.00 97.81 237 ARG A CA 1
ATOM 1843 C C . ARG A 1 237 ? 50.476 0.657 -74.799 1.00 97.81 237 ARG A C 1
ATOM 1845 O O . ARG A 1 237 ? 51.545 0.766 -75.392 1.00 97.81 237 ARG A O 1
ATOM 1852 N N . THR A 1 238 ? 49.447 -0.047 -75.282 1.00 97.94 238 THR A N 1
ATOM 1853 C CA . THR A 1 238 ? 49.520 -0.772 -76.567 1.00 97.94 238 THR A CA 1
ATOM 1854 C C . THR A 1 238 ? 49.742 0.180 -77.745 1.00 97.94 238 THR A C 1
ATOM 1856 O O . THR A 1 238 ? 50.589 -0.060 -78.599 1.00 97.94 238 THR A O 1
ATOM 1859 N N . LYS A 1 239 ? 49.069 1.338 -77.763 1.00 98.06 239 LYS A N 1
ATOM 1860 C CA . LYS A 1 239 ? 49.302 2.358 -78.797 1.00 98.06 239 LYS A CA 1
ATOM 1861 C C . LYS A 1 239 ? 50.737 2.898 -78.774 1.00 98.06 239 LYS A C 1
ATOM 1863 O O . LYS A 1 239 ? 51.317 3.136 -79.829 1.00 98.06 239 LYS A O 1
ATOM 1868 N N . ILE A 1 240 ? 51.315 3.108 -77.590 1.00 97.00 240 ILE A N 1
ATOM 1869 C CA . ILE A 1 240 ? 52.709 3.546 -77.440 1.00 97.00 240 ILE A CA 1
ATOM 1870 C C . ILE A 1 240 ? 53.667 2.468 -77.954 1.00 97.00 240 ILE A C 1
ATOM 1872 O O . ILE A 1 240 ? 54.635 2.813 -78.630 1.00 97.00 240 ILE A O 1
ATOM 1876 N N . THR A 1 241 ? 53.423 1.185 -77.668 1.00 97.94 241 THR A N 1
ATOM 1877 C CA . THR A 1 241 ? 54.264 0.096 -78.191 1.00 97.94 241 THR A CA 1
ATOM 1878 C C . THR A 1 241 ? 54.187 0.001 -79.712 1.00 97.94 241 THR A C 1
ATOM 1880 O O . THR A 1 241 ? 55.231 -0.091 -80.352 1.00 97.94 241 THR A O 1
ATOM 1883 N N . ASP A 1 242 ? 52.993 0.138 -80.295 1.00 97.56 242 ASP A N 1
ATOM 1884 C CA . ASP A 1 242 ? 52.803 0.120 -81.751 1.00 97.56 242 ASP A CA 1
ATOM 1885 C C . ASP A 1 242 ? 53.499 1.306 -82.429 1.00 97.56 242 ASP A C 1
ATOM 1887 O O . ASP A 1 242 ? 54.192 1.140 -83.432 1.00 97.56 242 ASP A O 1
ATOM 1891 N N . LEU A 1 243 ? 53.361 2.515 -81.869 1.00 97.19 243 LEU A N 1
ATOM 1892 C CA . LEU A 1 243 ? 54.044 3.709 -82.377 1.00 97.19 243 LEU A CA 1
ATOM 1893 C C . LEU A 1 243 ? 55.567 3.583 -82.274 1.00 97.19 243 LEU A C 1
ATOM 1895 O O . LEU A 1 243 ? 56.269 3.982 -83.199 1.00 97.19 243 LEU A O 1
ATOM 1899 N N . ARG A 1 244 ? 56.089 3.012 -81.182 1.00 97.38 244 ARG A N 1
ATOM 1900 C CA . ARG A 1 244 ? 57.529 2.738 -81.035 1.00 97.38 244 ARG A CA 1
ATOM 1901 C C . ARG A 1 244 ? 58.030 1.767 -82.103 1.00 97.38 244 ARG A C 1
ATOM 1903 O O . ARG A 1 244 ? 59.108 1.985 -82.647 1.00 97.38 244 ARG A O 1
ATOM 1910 N N . GLU A 1 245 ? 57.253 0.737 -82.427 1.00 97.44 245 GLU A N 1
ATOM 1911 C CA . GLU A 1 245 ? 57.603 -0.213 -83.486 1.00 97.44 245 GLU A CA 1
ATOM 1912 C C . GLU A 1 245 ? 57.545 0.436 -84.879 1.00 97.44 245 GLU A C 1
ATOM 1914 O O . GLU A 1 245 ? 58.464 0.262 -85.675 1.00 97.44 245 GLU A O 1
ATOM 1919 N N . GLN A 1 246 ? 56.538 1.272 -85.157 1.00 96.75 246 GLN A N 1
ATOM 1920 C CA . GLN A 1 246 ? 56.480 2.054 -86.400 1.00 96.75 246 GLN A CA 1
ATOM 1921 C C . GLN A 1 246 ? 57.677 3.000 -86.546 1.00 96.75 246 GLN A C 1
ATOM 1923 O O . GLN A 1 246 ? 58.252 3.094 -87.630 1.00 96.75 246 GLN A O 1
ATOM 1928 N N . VAL A 1 247 ? 58.068 3.692 -85.469 1.00 97.00 247 VAL A N 1
ATOM 1929 C CA . VAL A 1 247 ? 59.263 4.552 -85.459 1.00 97.00 247 VAL A CA 1
ATOM 1930 C C . VAL A 1 247 ? 60.506 3.726 -85.779 1.00 97.00 247 VAL A C 1
ATOM 1932 O O . VAL A 1 247 ? 61.236 4.090 -86.696 1.00 97.00 247 VAL A O 1
ATOM 1935 N N . ARG A 1 248 ? 60.691 2.572 -85.127 1.00 97.00 248 ARG A N 1
ATOM 1936 C CA . ARG A 1 248 ? 61.813 1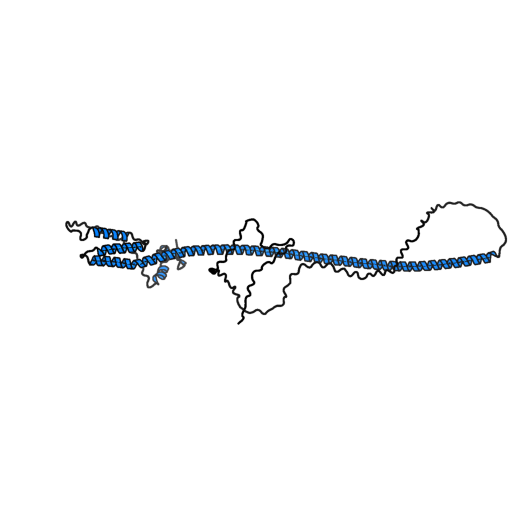.658 -85.390 1.00 97.00 248 ARG A CA 1
ATOM 1937 C C . ARG A 1 248 ? 61.859 1.192 -86.851 1.00 97.00 248 ARG A C 1
ATOM 1939 O O . ARG A 1 248 ? 62.929 1.170 -87.456 1.00 97.00 248 ARG A O 1
ATOM 1946 N N . GLN A 1 249 ? 60.712 0.846 -87.439 1.00 96.69 249 GLN A N 1
ATOM 1947 C CA . GLN A 1 249 ? 60.619 0.468 -88.855 1.00 96.69 249 GLN A CA 1
ATOM 1948 C C . GLN A 1 249 ? 61.006 1.627 -89.781 1.00 96.69 249 GLN A C 1
ATOM 1950 O O . GLN A 1 249 ? 61.785 1.439 -90.713 1.00 96.69 249 GLN A O 1
ATOM 1955 N N . LYS A 1 250 ? 60.511 2.841 -89.508 1.00 96.19 250 LYS A N 1
ATOM 1956 C CA . LYS A 1 250 ? 60.850 4.037 -90.292 1.00 96.19 250 LYS A CA 1
ATOM 1957 C C . LYS A 1 250 ? 62.316 4.430 -90.155 1.00 96.19 250 LYS A C 1
ATOM 1959 O O . LYS A 1 250 ? 62.915 4.839 -91.143 1.00 96.19 250 LYS A O 1
ATOM 1964 N N . GLU A 1 251 ? 62.904 4.289 -88.973 1.00 95.94 251 GLU A N 1
ATOM 1965 C CA . GLU A 1 251 ? 64.341 4.478 -88.757 1.00 95.94 251 GLU A CA 1
ATOM 1966 C C . GLU A 1 251 ? 65.157 3.476 -89.584 1.00 95.94 251 GLU A C 1
ATOM 1968 O O . GLU A 1 251 ? 66.076 3.882 -90.295 1.00 95.94 251 GLU A O 1
ATOM 1973 N N . ALA A 1 252 ? 64.768 2.195 -89.593 1.00 94.69 252 ALA A N 1
ATOM 1974 C CA . ALA A 1 252 ? 65.405 1.175 -90.426 1.00 94.69 252 ALA A CA 1
ATOM 1975 C C . ALA A 1 252 ? 65.272 1.470 -91.935 1.00 94.69 252 ALA A C 1
ATOM 1977 O O . ALA A 1 252 ? 66.239 1.307 -92.685 1.00 94.69 252 ALA A O 1
ATOM 1978 N N . ASP A 1 253 ? 64.108 1.949 -92.387 1.00 94.00 253 ASP A N 1
ATOM 1979 C CA . ASP A 1 253 ? 63.885 2.395 -93.769 1.00 94.00 253 ASP A CA 1
ATOM 1980 C C . ASP A 1 253 ? 64.764 3.603 -94.129 1.00 94.00 253 ASP A C 1
ATOM 1982 O O . ASP A 1 253 ? 65.369 3.627 -95.204 1.00 94.00 253 ASP A O 1
ATOM 1986 N N . ILE A 1 254 ? 64.867 4.598 -93.238 1.00 92.94 254 ILE A N 1
ATOM 1987 C CA . ILE A 1 254 ? 65.740 5.768 -93.411 1.00 92.94 254 ILE A CA 1
ATOM 1988 C C . ILE A 1 254 ? 67.198 5.325 -93.510 1.00 92.94 254 ILE A C 1
ATOM 1990 O O . ILE A 1 254 ? 67.909 5.783 -94.402 1.00 92.94 254 ILE A O 1
ATOM 1994 N N . ASP A 1 255 ? 67.651 4.424 -92.642 1.00 90.31 255 ASP A N 1
ATOM 1995 C CA . ASP A 1 255 ? 69.018 3.910 -92.675 1.00 90.31 255 ASP A CA 1
ATOM 1996 C C . ASP A 1 255 ? 69.297 3.103 -93.947 1.00 90.31 255 ASP A C 1
ATOM 1998 O O . ASP A 1 255 ? 70.370 3.238 -94.543 1.00 90.31 255 ASP A O 1
ATOM 2002 N N . ARG A 1 256 ? 68.327 2.318 -94.429 1.00 88.06 256 ARG A N 1
ATOM 2003 C CA . ARG A 1 256 ? 68.406 1.638 -95.729 1.00 88.06 256 ARG A CA 1
ATOM 2004 C C . ARG A 1 256 ? 68.506 2.642 -96.878 1.00 88.06 256 ARG A C 1
ATOM 2006 O O . ARG A 1 256 ? 69.397 2.500 -97.714 1.00 88.06 256 ARG A O 1
ATOM 2013 N N . LEU A 1 257 ? 67.642 3.660 -96.901 1.00 87.06 257 LEU A N 1
ATOM 2014 C CA . LEU A 1 257 ? 67.649 4.728 -97.906 1.00 87.06 257 LEU A CA 1
ATOM 2015 C C . LEU A 1 257 ? 68.969 5.503 -97.894 1.00 87.06 257 LEU A C 1
ATOM 2017 O O . LEU A 1 257 ? 69.550 5.737 -98.956 1.00 87.06 257 LEU A O 1
ATOM 2021 N N . ARG A 1 258 ? 69.488 5.832 -96.705 1.00 85.38 258 ARG A N 1
ATOM 2022 C CA . ARG A 1 258 ? 70.806 6.451 -96.519 1.00 85.38 258 ARG A CA 1
ATOM 2023 C C . ARG A 1 258 ? 71.900 5.590 -97.139 1.00 85.38 258 ARG A C 1
ATOM 2025 O O . ARG A 1 258 ? 72.631 6.110 -97.976 1.00 85.38 258 ARG A O 1
ATOM 2032 N N . ARG A 1 259 ? 71.945 4.285 -96.830 1.00 81.38 259 ARG A N 1
ATOM 2033 C CA . ARG A 1 259 ? 72.908 3.326 -97.417 1.00 81.38 259 ARG A CA 1
ATOM 2034 C C . ARG A 1 259 ? 72.809 3.225 -98.942 1.00 81.38 259 ARG A C 1
ATOM 2036 O O . ARG A 1 259 ? 73.832 3.078 -99.600 1.00 81.38 259 ARG A O 1
ATOM 2043 N N . THR A 1 260 ? 71.608 3.308 -99.516 1.00 74.62 260 THR A N 1
ATOM 2044 C CA . THR A 1 260 ? 71.438 3.336 -100.981 1.00 74.62 260 THR A CA 1
ATOM 2045 C C . THR A 1 260 ? 71.811 4.686 -101.602 1.00 74.62 260 THR A C 1
ATOM 2047 O O . THR A 1 260 ? 72.334 4.720 -102.710 1.00 74.62 260 THR A O 1
ATOM 2050 N N . SER A 1 261 ? 71.600 5.802 -100.898 1.00 64.19 261 SER A N 1
ATOM 2051 C CA . SER A 1 261 ? 71.929 7.150 -101.388 1.00 64.19 261 SER A CA 1
ATOM 2052 C C . SER A 1 261 ? 73.425 7.488 -101.307 1.00 64.19 261 SER A C 1
ATOM 2054 O O . SER A 1 261 ? 73.921 8.289 -102.097 1.00 64.19 261 SER A O 1
ATOM 2056 N N . THR A 1 262 ? 74.182 6.837 -100.416 1.00 56.00 262 THR A N 1
ATOM 2057 C CA . THR A 1 262 ? 75.637 7.026 -100.285 1.00 56.00 262 THR A CA 1
ATOM 2058 C C . THR A 1 262 ? 76.459 6.376 -101.405 1.00 56.00 262 THR A C 1
ATOM 2060 O O . THR A 1 262 ? 77.673 6.553 -101.435 1.00 56.00 262 THR A O 1
ATOM 2063 N N . PHE A 1 263 ? 75.827 5.713 -102.382 1.00 50.09 263 PHE A N 1
ATOM 2064 C CA . PHE A 1 263 ? 76.490 5.226 -103.602 1.00 50.09 263 PHE A CA 1
ATOM 2065 C C . PHE A 1 263 ? 76.577 6.258 -104.742 1.00 50.09 263 PHE A C 1
ATOM 2067 O O . PHE A 1 263 ? 77.079 5.942 -105.818 1.00 50.09 263 PHE A O 1
ATOM 2074 N N . GLY A 1 264 ? 76.139 7.502 -104.524 1.00 43.41 264 GLY A N 1
ATOM 2075 C CA . GLY A 1 264 ? 76.107 8.513 -105.579 1.00 43.41 264 GLY A CA 1
ATOM 2076 C C . GLY A 1 264 ? 76.367 9.936 -105.105 1.00 43.41 264 GLY A C 1
ATOM 2077 O O . GLY A 1 264 ? 75.502 10.781 -105.295 1.00 43.41 264 GLY A O 1
ATOM 2078 N N . ARG A 1 265 ? 77.541 10.211 -104.518 1.00 36.50 265 ARG A N 1
ATOM 2079 C CA . ARG A 1 265 ? 78.297 11.470 -104.720 1.00 36.50 265 ARG A CA 1
ATOM 2080 C C . ARG A 1 265 ? 79.580 11.495 -103.894 1.00 36.50 265 ARG A C 1
ATOM 2082 O O . ARG A 1 265 ? 79.617 11.903 -102.739 1.00 36.50 265 ARG A O 1
ATOM 2089 N N . SER A 1 266 ? 80.651 11.100 -104.571 1.00 35.56 266 SER A N 1
ATOM 2090 C CA . SER A 1 266 ? 81.972 11.679 -104.375 1.00 35.56 266 SER A CA 1
ATOM 2091 C C . SER A 1 266 ? 81.945 13.120 -104.902 1.00 35.56 266 SER A C 1
ATOM 2093 O O . SER A 1 266 ? 81.467 13.328 -106.017 1.00 35.56 266 SER A O 1
ATOM 2095 N N . ALA A 1 267 ? 82.394 14.078 -104.084 1.00 36.59 267 ALA A N 1
ATOM 2096 C CA . ALA A 1 267 ? 83.019 15.369 -104.429 1.00 36.59 267 ALA A CA 1
ATOM 2097 C C . ALA A 1 267 ? 82.676 16.454 -103.387 1.00 36.59 267 ALA A C 1
ATOM 2099 O O . ALA A 1 267 ? 81.648 17.119 -103.459 1.00 36.59 267 ALA A O 1
ATOM 2100 N N . GLY A 1 268 ? 83.591 16.569 -102.420 1.00 38.00 268 GLY A N 1
ATOM 2101 C CA . GLY A 1 268 ? 83.997 17.728 -101.618 1.00 38.00 268 GLY A CA 1
ATOM 2102 C C . GLY A 1 268 ? 83.075 18.931 -101.408 1.00 38.00 268 GLY A C 1
ATOM 2103 O O . GLY A 1 268 ? 82.725 19.626 -102.352 1.00 38.00 268 GLY A O 1
ATOM 2104 N N . HIS A 1 269 ? 82.941 19.329 -100.141 1.00 36.06 269 HIS A N 1
ATOM 2105 C CA . HIS A 1 269 ? 83.279 20.696 -99.733 1.00 36.06 269 HIS A CA 1
ATOM 2106 C C . HIS A 1 269 ? 83.597 20.753 -98.233 1.00 36.06 269 HIS A C 1
ATOM 2108 O O . HIS A 1 269 ? 82.738 20.541 -97.382 1.00 36.06 269 HIS A O 1
ATOM 2114 N N . ASN A 1 270 ? 84.868 21.035 -97.940 1.00 42.03 270 ASN A N 1
ATOM 2115 C CA . ASN A 1 270 ? 85.311 21.648 -96.693 1.00 42.03 270 ASN A CA 1
ATOM 2116 C C . ASN A 1 270 ? 84.639 23.019 -96.562 1.00 42.03 270 ASN A C 1
ATOM 2118 O O . ASN A 1 270 ? 84.700 23.768 -97.529 1.00 42.03 270 ASN A O 1
ATOM 2122 N N . ILE A 1 271 ? 84.107 23.369 -95.388 1.00 45.09 271 ILE A N 1
ATOM 2123 C CA . ILE A 1 271 ? 84.124 24.734 -94.826 1.00 45.09 271 ILE A CA 1
ATOM 2124 C C . ILE A 1 271 ? 83.973 24.625 -93.291 1.00 45.09 271 ILE A C 1
ATOM 2126 O O . ILE A 1 271 ? 83.169 23.818 -92.817 1.00 45.09 271 ILE A O 1
ATOM 2130 N N . PRO A 1 272 ? 84.750 25.401 -92.511 1.00 49.59 272 PRO A N 1
ATOM 2131 C CA . PRO A 1 272 ? 84.789 25.349 -91.053 1.00 49.59 272 PRO A CA 1
ATOM 2132 C C . PRO A 1 272 ? 83.875 26.390 -90.377 1.00 49.59 272 PRO A C 1
ATOM 2134 O O . PRO A 1 272 ? 83.434 27.348 -91.001 1.00 49.59 272 PRO A O 1
ATOM 2137 N N . SER A 1 273 ? 83.739 26.238 -89.053 1.00 36.72 273 SER A N 1
ATOM 2138 C CA . SER A 1 273 ? 83.351 27.261 -88.065 1.00 36.72 273 SER A CA 1
ATOM 2139 C C . SER A 1 273 ? 81.918 27.812 -88.103 1.00 36.72 273 SER A C 1
ATOM 2141 O O . SER A 1 273 ? 81.564 28.609 -88.957 1.00 36.72 273 SER A O 1
ATOM 2143 N N . SER A 1 274 ? 81.166 27.593 -87.019 1.00 36.06 274 SER A N 1
ATOM 2144 C CA . SER A 1 274 ? 81.055 28.659 -86.014 1.00 36.06 274 SER A CA 1
ATOM 2145 C C . SER A 1 274 ? 80.503 28.148 -84.684 1.00 36.06 274 SER A C 1
ATOM 2147 O O . SER A 1 274 ? 79.472 27.487 -84.598 1.00 36.06 274 SER A O 1
ATOM 2149 N N . SER A 1 275 ? 81.252 28.505 -83.649 1.00 46.38 275 SER A N 1
ATOM 2150 C CA . SER A 1 275 ? 80.906 28.491 -82.238 1.00 46.38 275 SER A CA 1
ATOM 2151 C C . SER A 1 275 ? 79.604 29.251 -81.972 1.00 46.38 275 SER A C 1
ATOM 2153 O O . SER A 1 275 ? 79.483 30.420 -82.336 1.00 46.38 275 SER A O 1
ATOM 2155 N N . LEU A 1 276 ? 78.668 28.624 -81.256 1.00 42.72 276 LEU A N 1
ATOM 2156 C CA . LEU A 1 276 ? 77.649 29.348 -80.500 1.00 42.72 276 LEU A CA 1
ATOM 2157 C C . LEU A 1 276 ? 77.358 28.631 -79.175 1.00 42.72 276 LEU A C 1
ATOM 2159 O O . LEU A 1 276 ? 76.706 27.592 -79.112 1.00 42.72 276 LEU A O 1
ATOM 2163 N N . ARG A 1 277 ? 77.952 29.231 -78.134 1.00 38.97 277 ARG A N 1
ATOM 2164 C CA . ARG A 1 277 ? 77.620 29.229 -76.697 1.00 38.97 277 ARG A CA 1
ATOM 2165 C C . ARG A 1 277 ? 76.254 28.595 -76.390 1.00 38.97 277 ARG A C 1
ATOM 2167 O O . ARG A 1 277 ? 75.235 29.061 -76.878 1.00 38.97 277 ARG A O 1
ATOM 2174 N N . VAL A 1 278 ? 76.180 27.507 -75.623 1.00 45.97 278 VAL A N 1
ATOM 2175 C CA . VAL A 1 278 ? 76.316 27.465 -74.149 1.00 45.97 278 VAL A CA 1
ATOM 2176 C C . VAL A 1 278 ? 75.541 28.600 -73.474 1.00 45.97 278 VAL A C 1
ATOM 2178 O O . VAL A 1 278 ? 76.099 29.666 -73.256 1.00 45.97 278 VAL A O 1
ATOM 2181 N N . TYR A 1 279 ? 74.268 28.355 -73.156 1.00 43.16 279 TYR A N 1
ATOM 2182 C CA . TYR A 1 279 ? 73.651 28.632 -71.850 1.00 43.16 279 TYR A CA 1
ATOM 2183 C C . TYR A 1 279 ? 72.224 28.061 -71.848 1.00 43.16 279 TYR A C 1
ATOM 2185 O O . TYR A 1 279 ? 71.295 28.635 -72.408 1.00 43.16 279 TYR A O 1
ATOM 2193 N N . SER A 1 280 ? 72.036 26.920 -71.193 1.00 36.44 280 SER A N 1
ATOM 2194 C CA . SER A 1 280 ? 70.762 26.628 -70.542 1.00 36.44 280 SER A CA 1
ATOM 2195 C C . SER A 1 280 ? 71.035 25.750 -69.340 1.00 36.44 280 SER A C 1
ATOM 2197 O O . SER A 1 280 ? 71.276 24.548 -69.437 1.00 36.44 280 SER A O 1
ATOM 2199 N N . SER A 1 281 ? 71.076 26.422 -68.198 1.00 46.62 281 SER A N 1
ATOM 2200 C CA . SER A 1 281 ? 71.075 25.846 -66.870 1.00 46.62 281 SER A CA 1
ATOM 2201 C C . SER A 1 281 ? 69.858 24.935 -66.734 1.00 46.62 281 SER A C 1
ATOM 2203 O O . SER A 1 281 ? 68.734 25.395 -66.562 1.00 46.62 281 SER A O 1
ATOM 2205 N N . SER A 1 282 ? 70.070 23.629 -66.820 1.00 42.84 282 SER A N 1
ATOM 2206 C CA . SER A 1 282 ? 69.135 22.646 -66.290 1.00 42.84 282 SER A CA 1
ATOM 2207 C C . SER A 1 282 ? 69.926 21.744 -65.373 1.00 42.84 282 SER A C 1
ATOM 2209 O O . SER A 1 282 ? 70.718 20.901 -65.785 1.00 42.84 282 SER A O 1
ATOM 2211 N N . GLN A 1 283 ? 69.755 22.066 -64.100 1.00 43.69 283 GLN A N 1
ATOM 2212 C CA . GLN A 1 283 ? 70.187 21.347 -62.924 1.00 43.69 283 GLN A CA 1
ATOM 2213 C C . GLN A 1 283 ? 70.013 19.844 -63.160 1.00 43.69 283 GLN A C 1
ATOM 2215 O O . GLN A 1 283 ? 68.909 19.304 -63.140 1.00 43.69 283 GLN A O 1
ATOM 2220 N N . ARG A 1 284 ? 71.136 19.178 -63.418 1.00 45.44 284 ARG A N 1
ATOM 2221 C CA . ARG A 1 284 ? 71.260 17.728 -63.409 1.00 45.44 284 ARG A CA 1
ATOM 2222 C C . ARG A 1 284 ? 71.162 17.307 -61.943 1.00 45.44 284 ARG A C 1
ATOM 2224 O O . ARG A 1 284 ? 72.174 17.133 -61.276 1.00 45.44 284 ARG A O 1
ATOM 2231 N N . ARG A 1 285 ? 69.936 17.255 -61.412 1.00 45.09 285 ARG A N 1
ATOM 2232 C CA . ARG A 1 285 ? 69.649 16.430 -60.240 1.00 45.09 285 ARG A CA 1
ATOM 2233 C C . ARG A 1 285 ? 69.826 14.999 -60.713 1.00 45.09 285 ARG A C 1
ATOM 2235 O O . ARG A 1 285 ? 69.146 14.567 -61.642 1.00 45.09 285 ARG A O 1
ATOM 2242 N N . GLU A 1 286 ? 70.803 14.333 -60.120 1.00 41.97 286 GLU A N 1
ATOM 2243 C CA . GLU A 1 286 ? 70.907 12.885 -60.137 1.00 41.97 286 GLU A CA 1
ATOM 2244 C C . GLU A 1 286 ? 69.505 12.295 -59.928 1.00 41.97 286 GLU A C 1
ATOM 2246 O O . GLU A 1 286 ? 68.800 12.725 -59.006 1.00 41.97 286 GLU A O 1
ATOM 2251 N N . PRO A 1 287 ? 69.046 11.365 -60.780 1.00 47.81 287 PRO A N 1
ATOM 2252 C CA . PRO A 1 287 ? 68.000 10.474 -60.326 1.00 47.81 287 PRO A CA 1
ATOM 2253 C C . PRO A 1 287 ? 68.596 9.741 -59.118 1.00 47.81 287 PRO A C 1
ATOM 2255 O O . PRO A 1 287 ? 69.678 9.169 -59.266 1.00 47.81 287 PRO A O 1
ATOM 2258 N N . PRO A 1 288 ? 67.977 9.787 -57.925 1.00 52.69 288 PRO A N 1
ATOM 2259 C CA . PRO A 1 288 ? 68.378 8.864 -56.886 1.00 52.69 288 PRO A CA 1
ATOM 2260 C C . PRO A 1 288 ? 68.276 7.467 -57.494 1.00 52.69 288 PRO A C 1
ATOM 2262 O O . PRO A 1 288 ? 67.230 7.094 -58.036 1.00 52.69 288 PRO A O 1
ATOM 2265 N N . GLU A 1 289 ? 69.387 6.739 -57.451 1.00 45.38 289 GLU A N 1
ATOM 2266 C CA . GLU A 1 289 ? 69.394 5.287 -57.456 1.00 45.38 289 GLU A CA 1
ATOM 2267 C C . GLU A 1 289 ? 68.484 4.864 -56.299 1.00 45.38 289 GLU A C 1
ATOM 2269 O O . GLU A 1 289 ? 68.901 4.731 -55.153 1.00 45.38 289 GLU A O 1
ATOM 2274 N N . LEU A 1 290 ? 67.183 4.761 -56.579 1.00 51.47 290 LEU A N 1
ATOM 2275 C CA . LEU A 1 290 ? 66.278 3.965 -55.775 1.00 51.47 290 LEU A CA 1
ATOM 2276 C C . LEU A 1 290 ? 66.678 2.532 -56.073 1.00 51.47 290 LEU A C 1
ATOM 2278 O O . LEU A 1 290 ? 66.240 1.924 -57.051 1.00 51.47 290 LEU A O 1
ATOM 2282 N N . GLU A 1 291 ? 67.629 2.088 -55.260 1.00 47.88 291 GLU A N 1
ATOM 2283 C CA . GLU A 1 291 ? 67.980 0.705 -55.042 1.00 47.88 291 GLU A CA 1
ATOM 2284 C C . GLU A 1 291 ? 66.720 -0.162 -55.126 1.00 47.88 291 GLU A C 1
ATOM 2286 O O . GLU A 1 291 ? 65.705 0.077 -54.470 1.00 47.88 291 GLU A O 1
ATOM 2291 N N . GLN A 1 292 ? 66.800 -1.107 -56.054 1.00 46.62 292 GLN A N 1
ATOM 2292 C CA . GLN A 1 292 ? 66.483 -2.511 -55.852 1.00 46.62 292 GLN A CA 1
ATOM 2293 C C . GLN A 1 292 ? 65.509 -2.868 -54.723 1.00 46.62 292 GLN A C 1
ATOM 2295 O O . GLN A 1 292 ? 65.750 -2.676 -53.536 1.00 46.62 292 GLN A O 1
ATOM 2300 N N . ASP A 1 293 ? 64.497 -3.616 -55.153 1.00 42.50 293 ASP A N 1
ATOM 2301 C CA . ASP A 1 293 ? 64.091 -4.838 -54.468 1.00 42.50 293 ASP A CA 1
ATOM 2302 C C . ASP A 1 293 ? 63.453 -4.677 -53.091 1.00 42.50 293 ASP A C 1
ATOM 2304 O O . ASP A 1 293 ? 63.672 -5.444 -52.160 1.00 42.50 293 ASP A O 1
ATOM 2308 N N . GLY A 1 294 ? 62.471 -3.786 -53.042 1.00 46.25 294 GLY A N 1
ATOM 2309 C CA . GLY A 1 294 ? 61.212 -4.096 -52.374 1.00 46.25 294 GLY A CA 1
ATOM 2310 C C . GLY A 1 294 ? 60.244 -4.757 -53.352 1.00 46.25 294 GLY A C 1
ATOM 2311 O O . GLY A 1 294 ? 59.191 -4.188 -53.629 1.00 46.25 294 GLY A O 1
ATOM 2312 N N . SER A 1 295 ? 60.599 -5.926 -53.901 1.00 46.34 295 SER A N 1
ATOM 2313 C CA . SER A 1 295 ? 59.663 -6.823 -54.591 1.00 46.34 295 SER A CA 1
ATOM 2314 C C . SER A 1 295 ? 58.633 -7.341 -53.582 1.00 46.34 295 SER A C 1
ATOM 2316 O O . SER A 1 295 ? 58.625 -8.509 -53.205 1.00 46.34 295 SER A O 1
ATOM 2318 N N . LEU A 1 296 ? 57.747 -6.457 -53.129 1.00 49.94 296 LEU A N 1
ATOM 2319 C CA . LEU A 1 296 ? 56.443 -6.847 -52.638 1.00 49.94 296 LEU A CA 1
ATOM 2320 C C . LEU A 1 296 ? 55.653 -7.239 -53.880 1.00 49.94 296 LEU A C 1
ATOM 2322 O O . LEU A 1 296 ? 54.959 -6.428 -54.494 1.00 49.94 296 LEU A O 1
ATOM 2326 N N . THR A 1 297 ? 55.817 -8.502 -54.265 1.00 47.09 297 THR A N 1
ATOM 2327 C CA . THR A 1 297 ? 54.789 -9.272 -54.951 1.00 47.09 297 THR A CA 1
ATOM 2328 C C . THR A 1 297 ? 53.536 -9.175 -54.088 1.00 47.09 297 THR A C 1
ATOM 2330 O O . THR A 1 297 ? 53.267 -10.007 -53.226 1.00 47.09 297 THR A O 1
ATOM 2333 N N . LEU A 1 298 ? 52.785 -8.090 -54.265 1.00 50.09 298 LEU A N 1
ATOM 2334 C CA . LEU A 1 298 ? 51.362 -8.111 -54.019 1.00 50.09 298 LEU A CA 1
ATOM 2335 C C . LEU A 1 298 ? 50.835 -9.067 -55.077 1.00 50.09 298 LEU A C 1
ATOM 2337 O O . LEU A 1 298 ? 50.523 -8.654 -56.196 1.00 50.09 298 LEU A O 1
ATOM 2341 N N . ASP A 1 299 ? 50.824 -10.350 -54.723 1.00 44.84 299 ASP A N 1
ATOM 2342 C CA . ASP A 1 299 ? 49.929 -11.343 -55.284 1.00 44.84 299 ASP A CA 1
ATOM 2343 C C . ASP A 1 299 ? 48.521 -10.765 -55.131 1.00 44.84 299 ASP A C 1
ATOM 2345 O O . ASP A 1 299 ? 47.803 -10.968 -54.154 1.00 44.84 299 ASP A O 1
ATOM 2349 N N . SER A 1 300 ? 48.157 -9.937 -56.106 1.00 49.03 300 SER A N 1
ATOM 2350 C CA . SER A 1 300 ? 46.865 -9.279 -56.237 1.00 49.03 300 SER A CA 1
ATOM 2351 C C . SER A 1 300 ? 45.837 -10.251 -56.825 1.00 49.03 300 SER A C 1
ATOM 2353 O O . SER A 1 300 ? 44.911 -9.814 -57.499 1.00 49.03 300 SER A O 1
ATOM 2355 N N . ASP A 1 301 ? 46.030 -11.538 -56.535 1.00 42.34 301 ASP A N 1
ATOM 2356 C CA . ASP A 1 301 ? 45.046 -12.616 -56.516 1.00 42.34 301 ASP A CA 1
ATOM 2357 C C . ASP A 1 301 ? 44.770 -13.045 -55.063 1.00 42.34 301 ASP A C 1
ATOM 2359 O O . ASP A 1 301 ? 44.244 -14.123 -54.806 1.00 42.34 301 ASP A O 1
ATOM 2363 N N . SER A 1 302 ? 45.039 -12.175 -54.079 1.00 46.38 302 SER A N 1
ATOM 2364 C CA . SER A 1 302 ? 44.116 -12.102 -52.950 1.00 46.38 302 SER A CA 1
ATOM 2365 C C . SER A 1 302 ? 42.776 -11.649 -53.522 1.00 46.38 302 SER A C 1
ATOM 2367 O O . SER A 1 302 ? 42.442 -10.461 -53.527 1.00 46.38 302 SER A O 1
ATOM 2369 N N . GLU A 1 303 ? 42.005 -12.624 -54.019 1.00 45.94 303 GLU A N 1
ATOM 2370 C CA . GLU A 1 303 ? 40.620 -12.760 -53.606 1.00 45.94 303 GLU A CA 1
ATOM 2371 C C . GLU A 1 303 ? 40.591 -12.343 -52.137 1.00 45.94 303 GLU A C 1
ATOM 2373 O O . GLU A 1 303 ? 40.847 -13.118 -51.221 1.00 45.94 303 GLU A O 1
ATOM 2378 N N . LEU A 1 304 ? 40.329 -11.058 -51.908 1.00 49.03 304 LEU A N 1
ATOM 2379 C CA . LEU A 1 304 ? 39.587 -10.658 -50.744 1.00 49.03 304 LEU A CA 1
ATOM 2380 C C . LEU A 1 304 ? 38.250 -11.367 -50.941 1.00 49.03 304 LEU A C 1
ATOM 2382 O O . LEU A 1 304 ? 37.285 -10.784 -51.439 1.00 49.03 304 LEU A O 1
ATOM 2386 N N . GLU A 1 305 ? 38.222 -12.647 -50.570 1.00 45.84 305 GLU A N 1
ATOM 2387 C CA . GLU A 1 305 ? 37.196 -13.179 -49.707 1.00 45.84 305 GLU A CA 1
ATOM 2388 C C . GLU A 1 305 ? 36.948 -12.096 -48.642 1.00 45.84 305 GLU A C 1
ATOM 2390 O O . GLU A 1 305 ? 37.381 -12.158 -47.497 1.00 45.84 305 GLU A O 1
ATOM 2395 N N . LEU A 1 306 ? 36.135 -11.102 -49.011 1.00 50.19 306 LEU A N 1
ATOM 2396 C CA . LEU A 1 306 ? 34.986 -10.749 -48.204 1.00 50.19 306 LEU A CA 1
ATOM 2397 C C . LEU A 1 306 ? 34.117 -12.018 -48.135 1.00 50.19 306 LEU A C 1
ATOM 2399 O O . LEU A 1 306 ? 32.981 -12.048 -48.607 1.00 50.19 306 LEU A O 1
ATOM 2403 N N . GLU A 1 307 ? 34.667 -13.089 -47.551 1.00 43.38 307 GLU A N 1
ATOM 2404 C CA . GLU A 1 307 ? 33.902 -14.015 -46.761 1.00 43.38 307 GLU A CA 1
ATOM 2405 C C . GLU A 1 307 ? 33.138 -13.106 -45.825 1.00 43.38 307 GLU A C 1
ATOM 2407 O O . GLU A 1 307 ? 33.715 -12.425 -44.977 1.00 43.38 307 GLU A O 1
ATOM 2412 N N . ASN A 1 308 ? 31.851 -12.984 -46.136 1.00 49.94 308 ASN A N 1
ATOM 2413 C CA . ASN A 1 308 ? 30.782 -12.771 -45.196 1.00 49.94 308 ASN A CA 1
ATOM 2414 C C . ASN A 1 308 ? 31.329 -12.310 -43.847 1.00 49.94 308 ASN A C 1
ATOM 2416 O O . ASN A 1 308 ? 31.501 -13.118 -42.932 1.00 49.94 308 ASN A O 1
ATOM 2420 N N . ILE A 1 309 ? 31.546 -10.998 -43.699 1.00 48.47 309 ILE A N 1
ATOM 2421 C CA . ILE A 1 309 ? 31.364 -10.387 -42.390 1.00 48.47 309 ILE A CA 1
ATOM 2422 C C . ILE A 1 309 ? 29.874 -10.590 -42.128 1.00 48.47 309 ILE A C 1
ATOM 2424 O O . ILE A 1 309 ? 29.043 -9.722 -42.383 1.00 48.47 309 ILE A O 1
ATOM 2428 N N . VAL A 1 310 ? 29.532 -11.815 -41.715 1.00 51.66 310 VAL A N 1
ATOM 2429 C CA . VAL A 1 310 ? 28.315 -12.135 -41.009 1.00 51.66 310 VAL A CA 1
ATOM 2430 C C . VAL A 1 310 ? 28.318 -11.078 -39.924 1.00 51.66 310 VAL A C 1
ATOM 2432 O O . VAL A 1 310 ? 29.274 -11.059 -39.139 1.00 51.66 310 VAL A O 1
ATOM 2435 N N . PRO A 1 311 ? 27.367 -10.129 -39.937 1.00 51.75 311 PRO A N 1
ATOM 2436 C CA . PRO A 1 311 ? 27.334 -9.098 -38.923 1.00 51.75 311 PRO A CA 1
ATOM 2437 C C . PRO A 1 311 ? 27.390 -9.840 -37.600 1.00 51.75 311 PRO A C 1
ATOM 2439 O O . PRO A 1 311 ? 26.524 -10.681 -37.335 1.00 51.75 311 PRO A O 1
ATOM 2442 N N . ALA A 1 312 ? 28.477 -9.625 -36.848 1.00 46.41 312 ALA A N 1
ATOM 2443 C CA . ALA A 1 312 ? 28.663 -10.251 -35.554 1.00 46.41 312 ALA A CA 1
ATOM 2444 C C . ALA A 1 312 ? 27.330 -10.078 -34.825 1.00 46.41 312 ALA A C 1
ATOM 2446 O O . ALA A 1 312 ? 26.843 -8.941 -34.774 1.00 46.41 312 ALA A O 1
ATOM 2447 N N . PRO A 1 313 ? 26.671 -11.172 -34.392 1.00 50.34 313 PRO A N 1
ATOM 2448 C CA . PRO A 1 313 ? 25.345 -11.075 -33.815 1.00 50.34 313 PRO A CA 1
ATOM 2449 C C . PRO A 1 313 ? 25.454 -10.041 -32.709 1.00 50.34 313 PRO A C 1
ATOM 2451 O O . PRO A 1 313 ? 26.272 -10.217 -31.802 1.00 50.34 313 PRO A O 1
ATOM 2454 N N . ALA A 1 314 ? 24.714 -8.935 -32.866 1.00 54.78 314 ALA A N 1
ATOM 2455 C CA . ALA A 1 314 ? 24.738 -7.816 -31.938 1.00 54.78 314 ALA A CA 1
ATOM 2456 C C . ALA A 1 314 ? 24.783 -8.392 -30.520 1.00 54.78 314 ALA A C 1
ATOM 2458 O O . ALA A 1 314 ? 24.020 -9.338 -30.268 1.00 54.78 314 ALA A O 1
ATOM 2459 N N . PRO A 1 315 ? 25.691 -7.921 -29.637 1.00 49.50 315 PRO A N 1
ATOM 2460 C CA . PRO A 1 315 ? 25.800 -8.450 -28.288 1.00 49.50 315 PRO A CA 1
ATOM 2461 C C . PRO A 1 315 ? 24.390 -8.451 -27.737 1.00 49.50 315 PRO A C 1
ATOM 2463 O O . PRO A 1 315 ? 23.780 -7.386 -27.632 1.00 49.50 315 PRO A O 1
ATOM 2466 N N . ARG A 1 316 ? 23.831 -9.655 -27.547 1.00 47.06 316 ARG A N 1
ATOM 2467 C CA . ARG A 1 316 ? 22.454 -9.825 -27.103 1.00 47.06 316 ARG A CA 1
ATOM 2468 C C . ARG A 1 316 ? 22.388 -9.023 -25.824 1.00 47.06 316 ARG A C 1
ATOM 2470 O O . ARG A 1 316 ? 22.993 -9.435 -24.836 1.00 47.06 316 ARG A O 1
ATOM 2477 N N . ALA A 1 317 ? 21.761 -7.849 -25.890 1.00 47.72 317 ALA A N 1
ATOM 2478 C CA . ALA A 1 317 ? 21.481 -7.044 -24.726 1.00 47.72 317 ALA A CA 1
ATOM 2479 C C . ALA A 1 317 ? 20.828 -8.023 -23.770 1.00 47.72 317 ALA A C 1
ATOM 2481 O O . ALA A 1 317 ? 19.807 -8.613 -24.124 1.00 47.72 317 ALA A O 1
ATOM 2482 N N . SER A 1 318 ? 21.524 -8.316 -22.673 1.00 47.56 318 SER A N 1
ATOM 2483 C CA . SER A 1 318 ? 21.098 -9.262 -21.662 1.00 47.56 318 SER A CA 1
ATOM 2484 C C . SER A 1 318 ? 19.672 -8.889 -21.318 1.00 47.56 318 SER A C 1
ATOM 2486 O O . SER A 1 318 ? 19.445 -7.872 -20.662 1.00 47.56 318 SER A O 1
ATOM 2488 N N . SER A 1 319 ? 18.719 -9.640 -21.873 1.00 48.16 319 SER A N 1
ATOM 2489 C CA . SER A 1 319 ? 17.310 -9.351 -21.707 1.00 48.16 319 SER A CA 1
ATOM 2490 C C . SER A 1 319 ? 17.081 -9.264 -20.203 1.00 48.16 319 SER A C 1
ATOM 2492 O O . SER A 1 319 ? 17.518 -10.179 -19.492 1.00 48.16 319 SER A O 1
ATOM 2494 N N . PRO A 1 320 ? 16.482 -8.177 -19.683 1.00 50.84 320 PRO A N 1
ATOM 2495 C CA . PRO A 1 320 ? 16.150 -8.115 -18.270 1.00 50.84 320 PRO A CA 1
ATOM 2496 C C . PRO A 1 320 ? 15.345 -9.372 -17.966 1.00 50.84 320 PRO A C 1
ATOM 2498 O O . PRO A 1 320 ? 14.427 -9.689 -18.722 1.00 50.84 320 PRO A O 1
ATOM 2501 N N . ALA A 1 321 ? 15.778 -10.123 -16.950 1.00 47.53 321 ALA A N 1
ATOM 2502 C CA . ALA A 1 321 ? 15.228 -11.417 -16.579 1.00 47.53 321 ALA A CA 1
ATOM 2503 C C . ALA A 1 321 ? 13.699 -11.386 -16.696 1.00 47.53 321 ALA A C 1
ATOM 2505 O O . ALA A 1 321 ? 13.012 -10.786 -15.869 1.00 47.53 321 ALA A O 1
ATOM 2506 N N . VAL A 1 322 ? 13.184 -11.982 -17.773 1.00 45.00 322 VAL A N 1
ATOM 2507 C CA . VAL A 1 322 ? 11.753 -12.156 -17.973 1.00 45.00 322 VAL A CA 1
ATOM 2508 C C . VAL A 1 322 ? 11.352 -13.149 -16.898 1.00 45.00 322 VAL A C 1
ATOM 2510 O O . VAL A 1 322 ? 11.678 -14.333 -16.976 1.00 45.00 322 VAL A O 1
ATOM 2513 N N . LEU A 1 323 ? 10.730 -12.634 -15.838 1.00 57.47 323 LEU A N 1
ATOM 2514 C CA . LEU A 1 323 ? 10.020 -13.455 -14.870 1.00 57.47 323 LEU A CA 1
ATOM 2515 C C . LEU A 1 323 ? 9.104 -14.396 -15.663 1.00 57.47 323 LEU A C 1
ATOM 2517 O O . LEU A 1 323 ? 8.458 -13.929 -16.605 1.00 57.47 323 LEU A O 1
ATOM 2521 N N . PRO A 1 324 ? 9.062 -15.699 -15.337 1.00 46.59 324 PRO A N 1
ATOM 2522 C CA . PRO A 1 324 ? 8.241 -16.648 -16.068 1.00 46.59 324 PRO A CA 1
ATOM 2523 C C . PRO A 1 324 ? 6.794 -16.156 -16.051 1.00 46.59 324 PRO A C 1
ATOM 2525 O O . PRO A 1 324 ? 6.148 -16.134 -15.003 1.00 46.59 324 PRO A O 1
ATOM 2528 N N . MET A 1 325 ? 6.302 -15.727 -17.214 1.00 49.00 325 MET A N 1
ATOM 2529 C CA . MET A 1 325 ? 4.877 -15.541 -17.413 1.00 49.00 325 MET A CA 1
ATOM 2530 C C . MET A 1 325 ? 4.217 -16.896 -17.187 1.00 49.00 325 MET A C 1
ATOM 2532 O O . MET A 1 325 ? 4.587 -17.886 -17.822 1.00 49.00 325 MET A O 1
ATOM 2536 N N . LEU A 1 326 ? 3.287 -16.941 -16.232 1.00 49.00 326 LEU A N 1
ATOM 2537 C CA . LEU A 1 326 ? 2.448 -18.110 -16.030 1.00 49.00 326 LEU A CA 1
ATOM 2538 C C . LEU A 1 326 ? 1.743 -18.453 -17.354 1.00 49.00 326 LEU A C 1
ATOM 2540 O O . LEU A 1 326 ? 1.258 -17.542 -18.028 1.00 49.00 326 LEU A O 1
ATOM 2544 N N . PRO A 1 327 ? 1.662 -19.740 -17.727 1.00 47.66 327 PRO A N 1
ATOM 2545 C CA . PRO A 1 327 ? 0.936 -20.159 -18.913 1.00 47.66 327 PRO A CA 1
ATOM 2546 C C . PRO A 1 327 ? -0.550 -19.803 -18.782 1.00 47.66 327 PRO A C 1
ATOM 2548 O O . PRO A 1 327 ? -1.234 -20.232 -17.856 1.00 47.66 327 PRO A O 1
ATOM 2551 N N . GLU A 1 328 ? -1.050 -19.052 -19.759 1.00 52.06 328 GLU A N 1
ATOM 2552 C CA . GLU A 1 328 ? -2.423 -18.541 -19.879 1.00 52.06 328 GLU A CA 1
ATOM 2553 C C . GLU A 1 328 ? -3.432 -19.621 -20.340 1.00 52.06 328 GLU A C 1
ATOM 2555 O O . GLU A 1 328 ? -4.460 -19.328 -20.938 1.00 52.06 328 GLU A O 1
ATOM 2560 N N . SER A 1 329 ? -3.149 -20.904 -20.085 1.00 46.97 329 SER A N 1
ATOM 2561 C CA . SER A 1 329 ? -3.952 -22.036 -20.576 1.00 46.97 329 SER A CA 1
ATOM 2562 C C . SER A 1 329 ? -4.275 -23.058 -19.487 1.00 46.97 329 SER A C 1
ATOM 2564 O O . SER A 1 329 ? -4.001 -24.244 -19.614 1.00 46.97 329 SER A O 1
ATOM 2566 N N . LEU A 1 330 ? -4.921 -22.592 -18.421 1.00 44.56 330 LEU A N 1
ATOM 2567 C CA . LEU A 1 330 ? -5.818 -23.416 -17.609 1.00 44.56 330 LEU A CA 1
ATOM 2568 C C . LEU A 1 330 ? -7.069 -22.589 -17.290 1.00 44.56 330 LEU A C 1
ATOM 2570 O O . LEU A 1 330 ? -7.289 -22.149 -16.166 1.00 44.56 330 LEU A O 1
ATOM 2574 N N . GLN A 1 331 ? -7.891 -22.350 -18.317 1.00 47.84 331 GLN A N 1
ATOM 2575 C CA . GLN A 1 331 ? -9.314 -22.088 -18.110 1.00 47.84 331 GLN A CA 1
ATOM 2576 C C . GLN A 1 331 ? -9.966 -23.409 -17.686 1.00 47.84 331 GLN A C 1
ATOM 2578 O O . GLN A 1 331 ? -10.497 -24.154 -18.507 1.00 47.84 331 GLN A O 1
ATOM 2583 N N . GLU A 1 332 ? -9.887 -23.719 -16.394 1.00 49.94 332 GLU A N 1
ATOM 2584 C CA . GLU A 1 332 ? -10.843 -24.632 -15.774 1.00 49.94 332 GLU A CA 1
ATOM 2585 C C . GLU A 1 332 ? -12.200 -23.918 -15.652 1.00 49.94 332 GLU A C 1
ATOM 2587 O O . GLU A 1 332 ? -12.250 -22.731 -15.308 1.00 49.94 332 GLU A O 1
ATOM 2592 N N . PRO A 1 333 ? -13.317 -24.603 -15.949 1.00 52.81 333 PRO A N 1
ATOM 2593 C CA . PRO A 1 333 ? -14.643 -24.024 -15.806 1.00 52.81 333 PRO A CA 1
ATOM 2594 C C . PRO A 1 333 ? -14.914 -23.691 -14.335 1.00 52.81 333 PRO A C 1
ATOM 2596 O O . PRO A 1 333 ? -14.711 -24.523 -13.451 1.00 52.81 333 PRO A O 1
ATOM 2599 N N . LEU A 1 334 ? -15.397 -22.467 -14.090 1.00 46.88 334 LEU A N 1
ATOM 2600 C CA . LEU A 1 334 ? -15.821 -21.987 -12.776 1.00 46.88 334 LEU A CA 1
ATOM 2601 C C . LEU A 1 334 ? -16.734 -23.015 -12.082 1.00 46.88 334 LEU A C 1
ATOM 2603 O O . LEU A 1 334 ? -17.850 -23.246 -12.563 1.00 46.88 334 LEU A O 1
ATOM 2607 N N . PRO A 1 335 ? -16.343 -23.576 -10.922 1.00 44.34 335 PRO A N 1
ATOM 2608 C CA . PRO A 1 335 ? -17.298 -24.243 -10.063 1.00 44.34 335 PRO A CA 1
ATOM 2609 C C . PRO A 1 335 ? -18.221 -23.171 -9.483 1.00 44.34 335 PRO A C 1
ATOM 2611 O O . PRO A 1 335 ? -17.811 -22.289 -8.725 1.00 44.34 335 PRO A O 1
ATOM 2614 N N . GLN A 1 336 ? -19.489 -23.233 -9.876 1.00 52.06 336 GLN A N 1
ATOM 2615 C CA . GLN A 1 336 ? -20.551 -22.458 -9.260 1.00 52.06 336 GLN A CA 1
ATOM 2616 C C . GLN A 1 336 ? -20.543 -22.677 -7.741 1.00 52.06 336 GLN A C 1
ATOM 2618 O O . GLN A 1 336 ? -20.672 -23.796 -7.251 1.00 52.06 336 GLN A O 1
ATOM 2623 N N . GLY A 1 337 ? -20.433 -21.569 -7.009 1.00 51.72 337 GLY A N 1
ATOM 2624 C CA . GLY A 1 337 ? -21.059 -21.388 -5.706 1.00 51.72 337 GLY A CA 1
ATOM 2625 C C . GLY A 1 337 ? -20.654 -22.367 -4.609 1.00 51.72 337 GLY A C 1
ATOM 2626 O O . GLY A 1 337 ? -21.483 -23.140 -4.139 1.00 51.72 337 GLY A O 1
ATOM 2627 N N . ARG A 1 338 ? -19.441 -22.223 -4.074 1.00 41.16 338 ARG A N 1
ATOM 2628 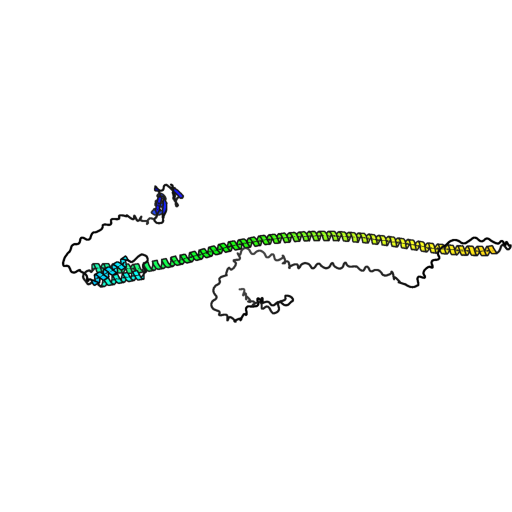C CA . ARG A 1 338 ? -19.223 -22.444 -2.639 1.00 41.16 338 ARG A CA 1
ATOM 2629 C C . ARG A 1 338 ? -18.415 -21.287 -2.082 1.00 41.16 338 ARG A C 1
ATOM 2631 O O . ARG A 1 338 ? -17.266 -21.085 -2.451 1.00 41.16 338 ARG A O 1
ATOM 2638 N N . SER A 1 339 ? -19.061 -20.507 -1.218 1.00 44.16 339 SER A N 1
ATOM 2639 C CA . SER A 1 339 ? -18.392 -19.547 -0.347 1.00 44.16 339 SER A CA 1
ATOM 2640 C C . SER A 1 339 ? -17.236 -20.272 0.340 1.00 44.16 339 SER A C 1
ATOM 2642 O O . SER A 1 339 ? -17.454 -21.193 1.128 1.00 44.16 339 SER A O 1
ATOM 2644 N N . HIS A 1 340 ? -16.005 -19.901 -0.007 1.00 42.00 340 HIS A N 1
ATOM 2645 C CA . HIS A 1 340 ? -14.846 -20.259 0.787 1.00 42.00 340 HIS A CA 1
ATOM 2646 C C . HIS A 1 340 ? -14.973 -19.495 2.103 1.00 42.00 340 HIS A C 1
ATOM 2648 O O . HIS A 1 340 ? -14.487 -18.375 2.246 1.00 42.00 340 HIS A O 1
ATOM 2654 N N . MET A 1 341 ? -15.666 -20.103 3.066 1.00 43.91 341 MET A N 1
ATOM 2655 C CA . MET A 1 341 ? -15.447 -19.795 4.467 1.00 43.91 341 MET A CA 1
ATOM 2656 C C . MET A 1 341 ? -13.965 -20.042 4.718 1.00 43.91 341 MET A C 1
ATOM 2658 O O . MET A 1 341 ? -13.505 -21.184 4.712 1.00 43.91 341 MET A O 1
ATOM 2662 N N . PHE A 1 342 ? -13.207 -18.962 4.890 1.00 45.09 342 PHE A N 1
ATOM 2663 C CA . PHE A 1 342 ? -11.940 -19.045 5.594 1.00 45.09 342 PHE A CA 1
ATOM 2664 C C . PHE A 1 342 ? -12.225 -19.782 6.908 1.00 45.09 342 PHE A C 1
ATOM 2666 O O . PHE A 1 342 ? -13.088 -19.318 7.660 1.00 45.09 342 PHE A O 1
ATOM 2673 N N . PRO A 1 343 ? -11.565 -20.916 7.204 1.00 47.00 343 PRO A N 1
ATOM 2674 C CA . PRO A 1 343 ? -11.601 -21.466 8.543 1.00 47.00 343 PRO A CA 1
ATOM 2675 C C . PRO A 1 343 ? -10.850 -20.473 9.429 1.00 47.00 343 PRO A C 1
ATOM 2677 O O . PRO A 1 343 ? -9.626 -20.498 9.548 1.00 47.00 343 PRO A O 1
ATOM 2680 N N . GLY A 1 344 ? -11.601 -19.529 9.987 1.00 49.25 344 GLY A N 1
ATOM 2681 C CA . GLY A 1 344 ? -11.173 -18.631 11.044 1.00 49.25 344 GLY A CA 1
ATOM 2682 C C . GLY A 1 344 ? -11.049 -19.389 12.357 1.00 49.25 344 GLY A C 1
ATOM 2683 O O . GLY A 1 344 ? -11.640 -18.981 13.344 1.00 49.25 344 GLY A O 1
ATOM 2684 N N . ASP A 1 345 ? -10.271 -20.469 12.372 1.00 46.25 345 ASP A N 1
ATOM 2685 C CA . ASP A 1 345 ? -9.857 -21.141 13.598 1.00 46.25 345 ASP A CA 1
ATOM 2686 C C . ASP A 1 345 ? -8.481 -20.596 13.995 1.00 46.25 345 ASP A C 1
ATOM 2688 O O . ASP A 1 345 ? -7.455 -21.271 13.950 1.00 46.25 345 ASP A O 1
ATOM 2692 N N . TRP A 1 346 ? -8.476 -19.326 14.405 1.00 50.47 346 TRP A N 1
ATOM 2693 C CA . TRP A 1 346 ? -7.488 -18.791 15.349 1.00 50.47 346 TRP A CA 1
ATOM 2694 C C . TRP A 1 346 ? -7.975 -19.012 16.788 1.00 50.47 346 TRP A C 1
ATOM 2696 O O . TRP A 1 346 ? -7.799 -18.172 17.669 1.00 50.47 346 TRP A O 1
ATOM 2706 N N . ASP A 1 347 ? -8.607 -20.160 17.035 1.00 42.84 347 ASP A N 1
ATOM 2707 C CA . ASP A 1 347 ? -8.996 -20.574 18.371 1.00 42.84 347 ASP A CA 1
ATOM 2708 C C . ASP A 1 347 ? -7.715 -21.031 19.084 1.00 42.84 347 ASP A C 1
ATOM 2710 O O . ASP A 1 347 ? -7.267 -22.175 18.973 1.00 42.84 347 ASP A O 1
ATOM 2714 N N . ALA A 1 348 ? -7.064 -20.095 19.779 1.00 47.41 348 ALA A N 1
ATOM 2715 C CA . ALA A 1 348 ? -5.948 -20.351 20.679 1.00 47.41 348 ALA A CA 1
ATOM 2716 C C . ALA A 1 348 ? -6.445 -21.129 21.909 1.00 47.41 348 ALA A C 1
ATOM 2718 O O . ALA A 1 348 ? -6.368 -20.663 23.046 1.00 47.41 348 ALA A O 1
ATOM 2719 N N . ARG A 1 349 ? -6.972 -22.339 21.703 1.00 44.12 349 ARG A N 1
ATOM 2720 C CA . ARG A 1 349 ? -7.222 -23.264 22.799 1.00 44.12 349 ARG A CA 1
ATOM 2721 C C . ARG A 1 349 ? -5.883 -23.759 23.297 1.00 44.12 349 ARG A C 1
ATOM 2723 O O . ARG A 1 349 ? -5.119 -24.405 22.584 1.00 44.12 349 ARG A O 1
ATOM 2730 N N . ALA A 1 350 ? -5.631 -23.419 24.552 1.00 47.47 350 ALA A N 1
ATOM 2731 C CA . ALA A 1 350 ? -4.565 -23.930 25.382 1.00 47.47 350 ALA A CA 1
ATOM 2732 C C . ALA A 1 350 ? -4.456 -25.457 25.246 1.00 47.47 350 ALA A C 1
ATOM 2734 O O . ALA A 1 350 ? -5.148 -26.216 25.925 1.00 47.47 350 ALA A O 1
ATOM 2735 N N . LEU A 1 351 ? -3.555 -25.916 24.375 1.00 47.62 351 LEU A N 1
ATOM 2736 C CA . LEU A 1 351 ? -3.039 -27.273 24.436 1.00 47.62 351 LEU A CA 1
ATOM 2737 C C . LEU A 1 351 ? -2.218 -27.368 25.716 1.00 47.62 351 LEU A C 1
ATOM 2739 O O . LEU A 1 351 ? -1.064 -26.938 25.796 1.00 47.62 351 LEU A O 1
ATOM 2743 N N . GLY A 1 352 ? -2.878 -27.888 26.744 1.00 45.88 352 GLY A N 1
ATOM 2744 C CA . GLY A 1 352 ? -2.266 -28.230 28.005 1.00 45.88 352 GLY A CA 1
ATOM 2745 C C . GLY A 1 352 ? -1.050 -29.134 27.809 1.00 45.88 352 GLY A C 1
ATOM 2746 O O . GLY A 1 352 ? -1.068 -30.114 27.070 1.00 45.88 352 GLY A O 1
ATOM 2747 N N . GLY A 1 353 ? 0.007 -28.812 28.549 1.00 50.59 353 GLY A N 1
ATOM 2748 C CA . GLY A 1 353 ? 0.714 -29.842 29.299 1.00 50.59 353 GLY A CA 1
ATOM 2749 C C . GLY A 1 353 ? 1.718 -30.727 28.566 1.00 50.59 353 GLY A C 1
ATOM 2750 O O . GLY A 1 353 ? 1.945 -31.836 29.035 1.00 50.59 353 GLY A O 1
ATOM 2751 N N . VAL A 1 354 ? 2.406 -30.270 27.515 1.00 47.75 354 VAL A N 1
ATOM 2752 C CA . VAL A 1 354 ? 3.661 -30.929 27.100 1.00 47.75 354 VAL A CA 1
ATOM 2753 C C . VAL A 1 354 ? 4.844 -30.045 27.477 1.00 47.75 354 VAL A C 1
ATOM 2755 O O . VAL A 1 354 ? 5.186 -29.088 26.783 1.00 47.75 354 VAL A O 1
ATOM 2758 N N . LYS A 1 355 ? 5.472 -30.375 28.613 1.00 53.94 355 LYS A N 1
ATOM 2759 C CA . LYS A 1 355 ? 6.720 -29.772 29.099 1.00 53.94 355 LYS A CA 1
ATOM 2760 C C . LYS A 1 355 ? 7.837 -30.005 28.073 1.00 53.94 355 LYS A C 1
ATOM 2762 O O . LYS A 1 355 ? 8.587 -30.973 28.165 1.00 53.94 355 LYS A O 1
ATOM 2767 N N . ARG A 1 356 ? 7.976 -29.108 27.092 1.00 50.06 356 ARG A N 1
ATOM 2768 C CA . ARG A 1 356 ? 9.193 -29.026 26.278 1.00 50.06 356 ARG A CA 1
ATOM 2769 C C . ARG A 1 356 ? 10.328 -28.556 27.183 1.00 50.06 356 ARG A C 1
ATOM 2771 O O . ARG A 1 356 ? 10.304 -27.443 27.705 1.00 50.06 356 ARG A O 1
ATOM 2778 N N . LYS A 1 357 ? 11.307 -29.438 27.382 1.00 52.66 357 LYS A N 1
ATOM 2779 C CA . LYS A 1 357 ? 12.565 -29.185 28.087 1.00 52.66 357 LYS A CA 1
ATOM 2780 C C . LYS A 1 357 ? 13.259 -28.003 27.394 1.00 52.66 357 LYS A C 1
ATOM 2782 O O . LYS A 1 357 ? 13.768 -28.155 26.287 1.00 52.66 357 LYS A O 1
ATOM 2787 N N . ARG A 1 358 ? 13.210 -26.812 28.006 1.00 40.91 358 ARG A N 1
ATOM 2788 C CA . ARG A 1 358 ? 14.005 -25.652 27.577 1.00 40.91 358 ARG A CA 1
ATOM 2789 C C . ARG A 1 358 ? 15.472 -26.062 27.660 1.00 40.91 358 ARG A C 1
ATOM 2791 O O . ARG A 1 358 ? 15.982 -26.291 28.751 1.00 40.91 358 ARG A O 1
ATOM 2798 N N . VAL A 1 359 ? 16.131 -26.171 26.513 1.00 41.88 359 VAL A N 1
ATOM 2799 C CA . VAL A 1 359 ? 17.590 -26.137 26.462 1.00 41.88 359 VAL A CA 1
ATOM 2800 C C . VAL A 1 359 ? 17.976 -24.700 26.797 1.00 41.88 359 VAL A C 1
ATOM 2802 O O . VAL A 1 359 ? 17.606 -23.776 26.073 1.00 41.88 359 VAL A O 1
ATOM 2805 N N . SER A 1 360 ? 18.624 -24.522 27.948 1.00 37.69 360 SER A N 1
ATOM 2806 C CA . SER A 1 360 ? 19.225 -23.255 28.354 1.00 37.69 360 SER A CA 1
ATOM 2807 C C . SER A 1 360 ? 20.306 -22.909 27.339 1.00 37.69 360 SER A C 1
ATOM 2809 O O . SER A 1 360 ? 21.350 -23.552 27.294 1.00 37.69 360 SER A O 1
ATOM 2811 N N . ILE A 1 361 ? 20.014 -21.949 26.466 1.00 43.81 361 ILE A N 1
ATOM 2812 C CA . ILE A 1 361 ? 21.030 -21.282 25.663 1.00 43.81 361 ILE A CA 1
ATOM 2813 C C . ILE A 1 361 ? 21.501 -20.115 26.524 1.00 43.81 361 ILE A C 1
ATOM 2815 O O . ILE A 1 361 ? 20.825 -19.088 26.594 1.00 43.81 361 ILE A O 1
ATOM 2819 N N . ASP A 1 362 ? 22.637 -20.302 27.195 1.00 43.03 362 ASP A N 1
ATOM 2820 C CA . ASP A 1 362 ? 23.397 -19.209 27.793 1.00 43.03 362 ASP A CA 1
ATOM 2821 C C . ASP A 1 362 ? 23.757 -18.221 26.682 1.00 43.03 362 ASP A C 1
ATOM 2823 O O . ASP A 1 362 ? 24.550 -18.507 25.781 1.00 43.03 362 ASP A O 1
ATOM 2827 N N . ARG A 1 363 ? 23.096 -17.062 26.698 1.00 42.75 363 ARG A N 1
ATOM 2828 C CA . ARG A 1 363 ? 23.299 -15.988 25.729 1.00 42.75 363 ARG A CA 1
ATOM 2829 C C . ARG A 1 363 ? 23.980 -14.816 26.415 1.00 42.75 363 ARG A C 1
ATOM 2831 O O . ARG A 1 363 ? 23.348 -14.022 27.104 1.00 42.75 363 ARG A O 1
ATOM 2838 N N . ASN A 1 364 ? 25.274 -14.709 26.134 1.00 47.84 364 ASN A N 1
ATOM 2839 C CA . ASN A 1 364 ? 26.010 -13.453 26.123 1.00 47.84 364 ASN A CA 1
ATOM 2840 C C . ASN A 1 364 ? 25.257 -12.426 25.245 1.00 47.84 364 ASN A C 1
ATOM 2842 O O . ASN A 1 364 ? 24.981 -12.722 24.076 1.00 47.84 364 ASN A O 1
ATOM 2846 N N . PRO A 1 365 ? 24.923 -11.229 25.754 1.00 51.41 365 PRO A N 1
ATOM 2847 C CA . PRO A 1 365 ? 24.289 -10.180 24.970 1.00 51.41 365 PRO A CA 1
ATOM 2848 C C . PRO A 1 365 ? 25.376 -9.408 24.213 1.00 51.41 365 PRO A C 1
ATOM 2850 O O . PRO A 1 365 ? 26.018 -8.527 24.772 1.00 51.41 365 PRO A O 1
ATOM 2853 N N . GLY A 1 366 ? 25.631 -9.754 22.949 1.00 47.38 366 GLY A N 1
ATOM 2854 C CA . GLY A 1 366 ? 26.652 -9.025 22.185 1.00 47.38 366 GLY A CA 1
ATOM 2855 C C . GLY A 1 366 ? 26.654 -9.166 20.669 1.00 47.38 366 GLY A C 1
ATOM 2856 O O . GLY A 1 366 ? 27.327 -8.383 20.012 1.00 47.38 366 GLY A O 1
ATOM 2857 N N . THR A 1 367 ? 25.920 -10.105 20.070 1.00 45.78 367 THR A N 1
ATOM 2858 C CA . THR A 1 367 ? 25.899 -10.233 18.604 1.00 45.78 367 THR A CA 1
ATOM 2859 C C . THR A 1 367 ? 24.497 -10.556 18.098 1.00 45.78 367 THR A C 1
ATOM 2861 O O . THR A 1 367 ? 23.966 -11.652 18.267 1.00 45.78 367 THR A O 1
ATOM 2864 N N . THR A 1 368 ? 23.867 -9.566 17.469 1.00 51.00 368 THR A N 1
ATOM 2865 C CA . THR A 1 368 ? 22.647 -9.710 16.668 1.00 51.00 368 THR A CA 1
ATOM 2866 C C . THR A 1 368 ? 22.988 -10.368 15.333 1.00 51.00 368 THR A C 1
ATOM 2868 O O . THR A 1 368 ? 22.882 -9.764 14.270 1.00 51.00 368 THR A O 1
ATOM 2871 N N . THR A 1 369 ? 23.430 -11.623 15.375 1.00 47.53 369 THR A N 1
ATOM 2872 C CA . THR A 1 369 ? 23.654 -12.413 14.164 1.00 47.53 369 THR A CA 1
ATOM 2873 C C . THR A 1 369 ? 22.356 -13.137 13.826 1.00 47.53 369 THR A C 1
ATOM 2875 O O . THR A 1 369 ? 21.898 -14.002 14.576 1.00 47.53 369 THR A O 1
ATOM 2878 N N . PHE A 1 370 ? 21.739 -12.766 12.701 1.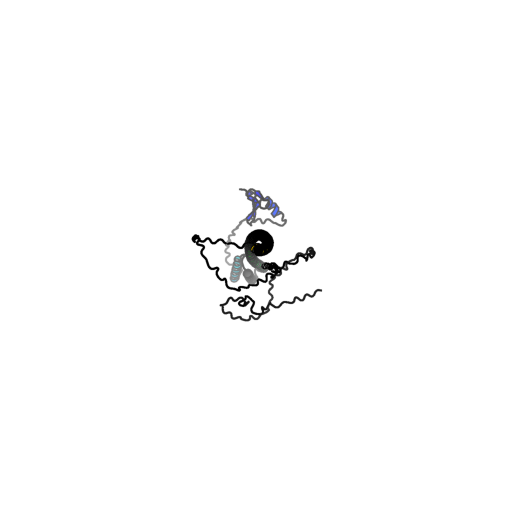00 54.00 370 PHE A N 1
ATOM 2879 C CA . PHE A 1 370 ? 20.698 -13.569 12.059 1.00 54.00 370 PHE A CA 1
ATOM 2880 C C . PHE A 1 370 ? 21.169 -15.037 11.971 1.00 54.00 370 PHE A C 1
ATOM 2882 O O . PHE A 1 370 ? 22.340 -15.274 11.675 1.00 54.00 370 PHE A O 1
ATOM 2889 N N . PRO A 1 371 ? 20.302 -16.042 12.195 1.00 66.88 371 PRO A N 1
ATOM 2890 C CA . PRO A 1 371 ? 20.706 -17.452 12.311 1.00 66.88 371 PRO A CA 1
ATOM 2891 C C . PRO A 1 371 ? 21.138 -18.093 10.978 1.00 66.88 371 PRO A C 1
ATOM 2893 O O . PRO A 1 371 ? 21.299 -19.306 10.890 1.00 66.88 371 PRO A O 1
ATOM 2896 N N . LEU A 1 372 ? 21.312 -17.290 9.931 1.00 68.62 372 LEU A N 1
ATOM 2897 C CA . LEU A 1 372 ? 21.690 -17.710 8.594 1.00 68.62 372 LEU A CA 1
ATOM 2898 C C . LEU A 1 372 ? 23.055 -17.094 8.288 1.00 68.62 372 LEU A C 1
ATOM 2900 O O . LEU A 1 372 ? 23.151 -15.943 7.869 1.00 68.62 372 LEU A O 1
ATOM 2904 N N . ALA A 1 373 ? 24.120 -17.851 8.543 1.00 77.56 373 ALA A N 1
ATOM 2905 C CA . ALA A 1 373 ? 25.462 -17.446 8.149 1.00 77.56 373 ALA A CA 1
ATOM 2906 C C . ALA A 1 373 ? 25.545 -17.445 6.615 1.00 77.56 373 ALA A C 1
ATOM 2908 O O . ALA A 1 373 ? 25.328 -18.479 5.983 1.00 77.56 373 ALA A O 1
ATOM 2909 N N . LEU A 1 374 ? 25.842 -16.291 6.019 1.00 83.81 374 LEU A N 1
ATOM 2910 C CA . LEU A 1 374 ? 26.130 -16.164 4.592 1.00 83.81 374 LEU A CA 1
ATOM 2911 C C . LEU A 1 374 ? 27.652 -16.174 4.384 1.00 83.81 374 LEU A C 1
ATOM 2913 O O . LEU A 1 374 ? 28.403 -15.664 5.216 1.00 83.81 374 LEU A O 1
ATOM 2917 N N . ASP A 1 375 ? 28.127 -16.787 3.303 1.00 85.12 375 ASP A N 1
ATOM 2918 C CA . ASP A 1 375 ? 29.523 -16.693 2.880 1.00 85.12 375 ASP A CA 1
ATOM 2919 C C . ASP A 1 375 ? 29.829 -15.317 2.251 1.00 85.12 375 ASP A C 1
ATOM 2921 O O . ASP A 1 375 ? 28.944 -14.484 2.050 1.00 85.12 375 ASP A O 1
ATOM 2925 N N . SER A 1 376 ? 31.096 -15.069 1.908 1.00 88.12 376 SER A N 1
ATOM 2926 C CA . SER A 1 376 ? 31.536 -13.822 1.260 1.00 88.12 376 SER A CA 1
ATOM 2927 C C . SER A 1 376 ? 30.935 -13.587 -0.135 1.00 88.12 376 SER A C 1
ATOM 2929 O O . SER A 1 376 ? 31.157 -12.532 -0.722 1.00 88.12 376 SER A O 1
ATOM 2931 N N . LYS A 1 377 ? 30.172 -14.547 -0.671 1.00 85.88 377 LYS A N 1
ATOM 2932 C CA . LYS A 1 377 ? 29.434 -14.461 -1.937 1.00 85.88 377 LYS A CA 1
ATOM 2933 C C . LYS A 1 377 ? 27.916 -14.379 -1.718 1.00 85.88 377 LYS A C 1
ATOM 2935 O O . LYS A 1 377 ? 27.164 -14.492 -2.684 1.00 85.88 377 LYS A O 1
ATOM 2940 N N . GLY A 1 378 ? 27.457 -14.211 -0.474 1.00 84.50 378 GLY A N 1
ATOM 2941 C CA . GLY A 1 378 ? 26.039 -14.119 -0.126 1.00 84.50 378 GLY A CA 1
ATOM 2942 C C . GLY A 1 378 ? 25.284 -15.452 -0.155 1.00 84.50 378 GLY A C 1
ATOM 2943 O O . GLY A 1 378 ? 24.057 -15.446 -0.214 1.00 84.50 378 GLY A O 1
ATOM 2944 N N . ARG A 1 379 ? 25.970 -16.603 -0.130 1.00 84.75 379 ARG A N 1
ATOM 2945 C CA . ARG A 1 379 ? 25.341 -17.936 -0.119 1.00 84.75 379 ARG A CA 1
ATOM 2946 C C . ARG A 1 379 ? 25.223 -18.477 1.298 1.00 84.75 379 ARG A C 1
ATOM 2948 O O . ARG A 1 379 ? 26.123 -18.305 2.112 1.00 84.75 379 ARG A O 1
ATOM 2955 N N . LEU A 1 380 ? 24.132 -19.182 1.583 1.00 82.88 380 LEU A N 1
ATOM 2956 C CA . LEU A 1 380 ? 23.908 -19.838 2.873 1.00 82.88 380 LEU A CA 1
ATOM 2957 C C . LEU A 1 380 ? 25.007 -20.867 3.167 1.00 82.88 380 LEU A C 1
ATOM 2959 O O . LEU A 1 380 ? 25.176 -21.847 2.442 1.00 82.88 380 LEU A O 1
ATOM 2963 N N . LYS A 1 381 ? 25.751 -20.640 4.250 1.00 83.19 381 LYS A N 1
ATOM 2964 C CA . LYS A 1 381 ? 26.837 -21.499 4.710 1.00 83.19 381 LYS A CA 1
ATOM 2965 C C . LYS A 1 381 ? 26.273 -22.522 5.700 1.00 83.19 381 LYS A C 1
ATOM 2967 O O . LYS A 1 381 ? 26.177 -22.260 6.895 1.00 83.19 381 LYS A O 1
ATOM 2972 N N . GLY A 1 382 ? 25.882 -23.686 5.181 1.00 82.56 382 GLY A N 1
ATOM 2973 C CA . GLY A 1 382 ? 25.363 -24.818 5.957 1.00 82.56 382 GLY A CA 1
ATOM 2974 C C . GLY A 1 382 ? 24.020 -25.340 5.445 1.00 82.56 382 GLY A C 1
ATOM 2975 O O . GLY A 1 382 ? 23.341 -24.698 4.645 1.00 82.56 382 GLY A O 1
ATOM 2976 N N . THR A 1 383 ? 23.627 -26.528 5.904 1.00 72.62 383 THR A N 1
ATOM 2977 C CA . THR A 1 383 ? 22.301 -27.091 5.641 1.00 72.62 383 THR A CA 1
ATOM 2978 C C . THR A 1 383 ? 21.267 -26.331 6.469 1.00 72.62 383 THR A C 1
ATOM 2980 O O . THR A 1 383 ? 21.124 -26.547 7.670 1.00 72.62 383 THR A O 1
ATOM 2983 N N . ALA A 1 384 ? 20.535 -25.413 5.834 1.00 73.56 384 ALA A N 1
ATOM 2984 C CA . ALA A 1 384 ? 19.367 -24.803 6.454 1.00 73.56 384 ALA A CA 1
ATOM 2985 C C . ALA A 1 384 ? 18.330 -25.910 6.701 1.00 73.56 384 ALA A C 1
ATOM 2987 O O . ALA A 1 384 ? 17.704 -26.408 5.763 1.00 73.56 384 ALA A O 1
ATOM 2988 N N . GLN A 1 385 ? 18.193 -26.342 7.957 1.00 70.00 385 GLN A N 1
ATOM 2989 C CA . GLN A 1 385 ? 17.192 -27.321 8.363 1.00 70.00 385 GLN A CA 1
ATOM 2990 C C . GLN A 1 385 ? 15.809 -26.673 8.249 1.00 70.00 385 GLN A C 1
ATOM 2992 O O . GLN A 1 385 ? 15.276 -26.110 9.203 1.00 70.00 385 GLN A O 1
ATOM 2997 N N . LEU A 1 386 ? 15.234 -26.728 7.049 1.00 66.25 386 LEU A N 1
ATOM 2998 C CA . LEU A 1 386 ? 13.818 -26.477 6.836 1.00 66.25 386 LEU A CA 1
ATOM 2999 C C . LEU A 1 386 ? 13.075 -27.504 7.698 1.00 66.25 386 LEU A C 1
ATOM 3001 O O . LEU A 1 386 ? 13.314 -28.706 7.567 1.00 66.25 386 LEU A O 1
ATOM 3005 N N . GLY A 1 387 ? 12.269 -27.023 8.647 1.00 62.25 387 GLY A N 1
ATOM 3006 C CA . GLY A 1 387 ? 11.603 -27.849 9.654 1.00 62.25 387 GLY A CA 1
ATOM 3007 C C . GLY A 1 387 ? 10.905 -29.079 9.064 1.00 62.25 387 GLY A C 1
ATOM 3008 O O . GLY A 1 387 ? 10.542 -29.112 7.888 1.00 62.25 387 GLY A O 1
ATOM 3009 N N . SER A 1 388 ? 10.731 -30.110 9.894 1.00 59.62 388 SER A N 1
ATOM 3010 C CA . SER A 1 388 ? 10.151 -31.399 9.509 1.00 59.62 388 SER A CA 1
ATOM 3011 C C . SER A 1 388 ? 8.869 -31.219 8.689 1.00 59.62 388 SER A C 1
ATOM 3013 O O . SER A 1 388 ? 7.845 -30.797 9.228 1.00 59.62 388 SER A O 1
ATOM 3015 N N . ARG A 1 389 ? 8.913 -31.555 7.393 1.00 53.78 389 ARG A N 1
ATOM 3016 C CA . ARG A 1 389 ? 7.721 -31.620 6.538 1.00 53.78 389 ARG A CA 1
ATOM 3017 C C . ARG A 1 389 ? 6.752 -32.637 7.144 1.00 53.78 389 ARG A C 1
ATOM 3019 O O . ARG A 1 389 ? 6.999 -33.840 7.075 1.00 53.78 389 ARG A O 1
ATOM 3026 N N . HIS A 1 390 ? 5.654 -32.172 7.734 1.00 46.03 390 HIS A N 1
ATOM 3027 C CA . HIS A 1 390 ? 4.529 -33.042 8.060 1.00 46.03 390 HIS A CA 1
ATOM 3028 C C . HIS A 1 390 ? 3.946 -33.580 6.750 1.00 46.03 390 HIS A C 1
ATOM 3030 O O . HIS A 1 390 ? 3.340 -32.844 5.975 1.00 46.03 390 HIS A O 1
ATOM 3036 N N . LYS A 1 391 ? 4.166 -34.874 6.483 1.00 51.06 391 LYS A N 1
ATOM 3037 C CA . LYS A 1 391 ? 3.410 -35.616 5.472 1.00 51.06 391 LYS A CA 1
ATOM 3038 C C . LYS A 1 391 ? 1.959 -35.674 5.944 1.00 51.06 391 LYS A C 1
ATOM 3040 O O . LYS A 1 391 ? 1.640 -36.413 6.871 1.00 51.06 391 LYS A O 1
ATOM 3045 N N . ILE A 1 392 ? 1.098 -34.880 5.320 1.00 47.75 392 ILE A N 1
ATOM 3046 C CA . ILE A 1 392 ? -0.349 -35.031 5.443 1.00 47.75 392 ILE A CA 1
ATOM 3047 C C . ILE A 1 392 ? -0.710 -36.297 4.658 1.00 47.75 392 ILE A C 1
ATOM 3049 O O . ILE A 1 392 ? -0.705 -36.301 3.430 1.00 47.75 392 ILE A O 1
ATOM 3053 N N . ASN A 1 393 ? -0.954 -37.397 5.371 1.00 46.31 393 ASN A N 1
ATOM 3054 C CA . ASN A 1 393 ? -1.499 -38.620 4.788 1.00 46.31 393 ASN A CA 1
ATOM 3055 C C . ASN A 1 393 ? -2.995 -38.404 4.522 1.00 46.31 393 ASN A C 1
ATOM 3057 O O . ASN A 1 393 ? -3.823 -38.631 5.401 1.00 46.31 393 ASN A O 1
ATOM 3061 N N . GLY A 1 394 ? -3.342 -37.954 3.317 1.00 49.78 394 GLY A N 1
ATOM 3062 C CA . GLY A 1 394 ? -4.724 -37.944 2.846 1.00 49.78 394 GLY A CA 1
ATOM 3063 C C . GLY A 1 394 ? -5.167 -39.356 2.461 1.00 49.78 394 GLY A C 1
ATOM 3064 O O . GLY A 1 394 ? -4.777 -39.856 1.409 1.00 49.78 394 GLY A O 1
ATOM 3065 N N . ARG A 1 395 ? -5.978 -40.003 3.307 1.00 53.19 395 ARG A N 1
ATOM 3066 C CA . ARG A 1 395 ? -6.849 -41.110 2.887 1.00 53.19 395 ARG A CA 1
ATOM 3067 C C . ARG A 1 395 ? -8.086 -40.490 2.244 1.00 53.19 395 ARG A C 1
ATOM 3069 O O . ARG A 1 395 ? -8.894 -39.895 2.947 1.00 53.19 395 ARG A O 1
ATOM 3076 N N . PHE A 1 396 ? -8.214 -40.632 0.931 1.00 44.81 396 PHE A N 1
ATOM 3077 C CA . PHE A 1 396 ? -9.502 -40.482 0.262 1.00 44.81 396 PHE A CA 1
ATOM 3078 C C . PHE A 1 396 ? -10.352 -41.714 0.592 1.00 44.81 396 PHE A C 1
ATOM 3080 O O . PHE A 1 396 ? -9.866 -42.843 0.503 1.00 44.81 396 PHE A O 1
ATOM 3087 N N . SER A 1 397 ? -11.576 -41.477 1.057 1.00 55.62 397 SER A N 1
ATOM 3088 C CA . SER A 1 397 ? -12.662 -42.457 1.172 1.00 55.62 397 SER A CA 1
ATOM 3089 C C . SER A 1 397 ? -13.780 -42.020 0.247 1.00 55.62 397 SER A C 1
ATOM 3091 O O . SER A 1 397 ? -13.969 -40.784 0.151 1.00 55.62 397 SER A O 1
#

pLDDT: mean 73.0, std 22.04, range [35.34, 98.69]

Foldseek 3Di:
DWDAAPPVRDTHDPVQWDADPVGHIHGVVCCCVPQVVPVPRDPPPPPPPPPPPVPDDPDDPPPDDDDPDDPVLVVLVVVLVVLVVPDDPPDALVSLVVSLVSLVVSLVRDPDDCPPVNVVSVVVSVVSVVCSVVRVVVVVVVVVVVVVVVVVVVVVVVVVVVVVVVVVVVVVVVVVVVVVVVVVVVVVVVVVVVVVVVVVVVVVVVVVVVVVVVVVVVVVVVVVVVVVVVVVVVVVVVVVVVVVVVVVVVVVVVVVVVVVVVVDDDDDDDDDDDDDDDDDDDDPDDPPPPDDDPPPPPPVPPPPPPVDPVPPPPPPPPPDPPDDDDDPPDPDDDDPDDPPPPPPPPVPPPPDDDPDPDPDDPDDPDDPDDPFDADPVRHGDDPPCPDDPPDPPDDDD

Sequence (397 aa):
MRYLCTICQENHALTTFRFLLCGHGFCSDCIQTVLFHFPDAHPVFIDSSESSSQLQPTHHEDEGRQPPFSRTLLTQMQHAATEITNMDSQCSVESVQKAAREIQNVAEGLDGHAADLKALMHAITKFWRNMAPLFTTISGQKLELASLGTALRGAQGERARAVADTEKAQRLAKEAIDTAEKAGEQTMAMRDENRRLVHKMEGDAKHLNEQLASQKDEIQDLKNTLLAHKAKEAKQRTKITDLREQVRQKEADIDRLRRTSTFGRSAGHNIPSSSLRVYSSSQRREPPELEQDGSLTLDSDSELELENIVPAPAPRASSPAVLPMLPESLQEPLPQGRSHMFPGDWDARALGGVKRKRVSIDRNPGTTTFPLALDSKGRLKGTAQLGSRHKINGRFS

InterPro domains:
  IPR013083 Zinc finger, RING/FYVE/PHD-type [G3DSA:3.30.40.10] (2-80)
  IPR017907 Zinc finger, RING-type, conserved site [PS00518] (22-31)
  IPR018957 Zinc finger, C3HC4 RING-type [PF00097] (5-35)